Protein 2XI9 (pdb70)

CATH classification: 2.60.40.10 (+2 more: 2.30.30.670, 1.10.150.480)

Structure (mmCIF, N/CA/C/O backbone):
data_2XI9
#
_entry.id   2XI9
#
_cell.length_a   35.480
_cell.length_b   66.460
_cell.length_c   101.800
_cell.angle_alpha   86.06
_cell.angle_beta   90.06
_cell.angle_gamma   75.08
#
_symmetry.space_group_name_H-M   'P 1'
#
loop_
_entity.id
_entity.type
_entity.pdbx_description
1 polymer 'ANCILLARY PROTEIN 1'
2 water water
#
loop_
_atom_site.group_PDB
_atom_site.id
_atom_site.type_symbol
_atom_site.label_atom_id
_atom_site.label_alt_id
_atom_site.label_comp_id
_atom_site.label_asym_id
_atom_site.label_entity_id
_atom_site.label_seq_id
_atom_site.pdbx_PDB_ins_code
_atom_site.Cartn_x
_atom_site.Cartn_y
_atom_site.Cartn_z
_atom_site.occupancy
_atom_site.B_iso_or_equiv
_atom_site.auth_seq_id
_atom_site.auth_comp_id
_atom_site.auth_asym_id
_atom_site.auth_atom_id
_atom_site.pdbx_PDB_model_num
ATOM 1 N N . THR A 1 25 ? 9.294 -26.303 37.656 1.00 52.72 291 THR A N 1
ATOM 2 C CA . THR A 1 25 ? 9.116 -25.248 36.614 1.00 48.61 291 THR A CA 1
ATOM 3 C C . THR A 1 25 ? 8.771 -23.893 37.238 1.00 45.99 291 THR A C 1
ATOM 4 O O . THR A 1 25 ? 7.911 -23.795 38.113 1.00 46.34 291 THR A O 1
ATOM 8 N N . SER A 1 26 ? 9.457 -22.854 36.766 1.00 43.86 292 SER A N 1
ATOM 9 C CA . SER A 1 26 ? 9.276 -21.491 37.255 1.00 41.76 292 SER A CA 1
ATOM 10 C C . SER A 1 26 ? 8.038 -20.873 36.622 1.00 37.66 292 SER A C 1
ATOM 11 O O . SER A 1 26 ? 7.866 -20.975 35.410 1.00 36.06 292 SER A O 1
ATOM 14 N N . VAL A 1 27 ? 7.184 -20.264 37.448 1.00 36.45 293 VAL A N 1
ATOM 15 C CA . VAL A 1 27 ? 6.088 -19.425 36.971 1.00 33.52 293 VAL A CA 1
ATOM 16 C C . VAL A 1 27 ? 6.065 -18.087 37.694 1.00 32.44 293 VAL A C 1
ATOM 17 O O . VAL A 1 27 ? 6.509 -17.970 38.830 1.00 34.58 293 VAL A O 1
ATOM 21 N N . LEU A 1 28 ? 5.551 -17.073 37.007 1.00 29.61 294 LEU A N 1
ATOM 22 C CA . LEU A 1 28 ? 5.355 -15.751 37.567 1.00 28.67 294 LEU A CA 1
ATOM 23 C C . LEU A 1 28 ? 3.881 -15.431 37.463 1.00 27.48 294 LEU A C 1
ATOM 24 O O . LEU A 1 28 ? 3.324 -15.438 36.370 1.00 25.33 294 LEU A O 1
ATOM 29 N N . ILE A 1 29 ? 3.240 -15.166 38.587 1.00 28.35 295 ILE A N 1
ATOM 30 C CA . ILE A 1 29 ? 1.838 -14.786 38.561 1.00 27.70 295 ILE A CA 1
ATOM 31 C C . ILE A 1 29 ? 1.762 -13.287 38.351 1.00 26.18 295 ILE A C 1
ATOM 32 O O . ILE A 1 29 ? 2.311 -12.517 39.155 1.00 27.96 295 ILE A O 1
ATOM 37 N N . ARG A 1 30 ? 1.045 -12.873 37.312 1.00 24.09 296 ARG A N 1
ATOM 38 C CA . ARG A 1 30 ? 0.879 -11.458 36.979 1.00 22.75 296 ARG A CA 1
ATOM 39 C C . ARG A 1 30 ? -0.571 -11.060 36.865 1.00 22.27 296 ARG A C 1
ATOM 40 O O . ARG A 1 30 ? -1.353 -11.737 36.210 1.00 22.33 296 ARG A O 1
ATOM 48 N N . LYS A 1 31 ? -0.904 -9.944 37.509 1.00 22.49 297 LYS A N 1
ATOM 49 C CA . LYS A 1 31 ? -2.231 -9.374 37.473 1.00 23.05 297 LYS A CA 1
ATOM 50 C C . LYS A 1 31 ? -2.210 -8.140 36.597 1.00 22.33 297 LYS A C 1
ATOM 51 O O . LYS A 1 31 ? -1.353 -7.301 36.744 1.00 21.00 297 LYS A O 1
ATOM 57 N N . TYR A 1 32 ? -3.168 -8.052 35.680 1.00 23.42 298 TYR A N 1
ATOM 58 C CA . TYR A 1 32 ? -3.248 -6.984 34.703 1.00 23.80 298 TYR A CA 1
ATOM 59 C C . TYR A 1 32 ? -4.667 -6.437 34.771 1.00 26.81 298 TYR A C 1
ATOM 60 O O . TYR A 1 32 ? -5.560 -7.079 35.341 1.00 29.02 298 TYR A O 1
ATOM 69 N N . ALA A 1 33 ? -4.849 -5.233 34.230 1.00 27.52 299 ALA A N 1
ATOM 70 C CA . ALA A 1 33 ? -6.157 -4.644 34.016 1.00 29.61 299 ALA A CA 1
ATOM 71 C C . ALA A 1 33 ? -6.525 -4.779 32.540 1.00 28.88 299 ALA A C 1
ATOM 72 O O . ALA A 1 33 ? -5.770 -4.362 31.652 1.00 27.79 299 ALA A O 1
ATOM 74 N N . ILE A 1 34 ? -7.687 -5.374 32.279 1.00 29.89 300 ILE A N 1
ATOM 75 C CA . ILE A 1 34 ? -8.148 -5.581 30.920 1.00 29.61 300 ILE A CA 1
ATOM 76 C C . ILE A 1 34 ? -8.172 -4.225 30.226 1.00 30.19 300 ILE A C 1
ATOM 77 O O . ILE A 1 34 ? -8.624 -3.231 30.799 1.00 30.72 300 ILE A O 1
ATOM 82 N N . GLY A 1 35 ? -7.677 -4.195 28.998 1.00 28.91 301 GLY A N 1
ATOM 83 C CA . GLY A 1 35 ? -7.695 -2.993 28.190 1.00 31.35 301 GLY A CA 1
ATOM 84 C C . GLY A 1 35 ? -6.589 -1.981 28.463 1.00 30.73 301 GLY A C 1
ATOM 85 O O . GLY A 1 35 ? -6.569 -0.934 27.836 1.00 32.34 301 GLY A O 1
ATOM 86 N N . ASP A 1 36 ? -5.681 -2.255 29.398 1.00 29.30 302 ASP A N 1
ATOM 87 C CA . ASP A 1 36 ? -4.572 -1.304 29.643 1.00 28.86 302 ASP A CA 1
ATOM 88 C C . ASP A 1 36 ? -3.395 -2.048 30.213 1.00 26.36 302 ASP A C 1
ATOM 89 O O . ASP A 1 36 ? -3.284 -2.254 31.406 1.00 26.77 302 ASP A O 1
ATOM 94 N N . TYR A 1 37 ? -2.514 -2.478 29.326 1.00 23.39 303 TYR A N 1
ATOM 95 C CA . TYR A 1 37 ? -1.442 -3.384 29.716 1.00 20.57 303 TYR A CA 1
ATOM 96 C C . TYR A 1 37 ? -0.139 -2.616 29.926 1.00 19.84 303 TYR A C 1
ATOM 97 O O . TYR A 1 37 ? 0.946 -3.192 29.876 1.00 18.43 303 TYR A O 1
ATOM 106 N N . SER A 1 38 ? -0.268 -1.320 30.156 1.00 20.92 304 SER A N 1
ATOM 107 C CA . SER A 1 38 ? 0.877 -0.402 30.341 1.00 21.77 304 SER A CA 1
ATOM 108 C C . SER A 1 38 ? 1.581 -0.570 31.677 1.00 22.22 304 SER A C 1
ATOM 109 O O . SER A 1 38 ? 2.677 -0.024 31.885 1.00 22.77 304 SER A O 1
ATOM 112 N N . LYS A 1 39 ? 0.943 -1.298 32.599 1.00 22.46 305 LYS A N 1
ATOM 113 C CA . LYS A 1 39 ? 1.496 -1.606 33.919 1.00 23.11 305 LYS A CA 1
ATOM 114 C C . LYS A 1 39 ? 0.758 -2.807 34.498 1.00 23.11 305 LYS A C 1
ATOM 115 O O . LYS A 1 39 ? -0.362 -3.085 34.088 1.00 21.96 305 LYS A O 1
ATOM 121 N N . LEU A 1 40 ? 1.378 -3.510 35.447 1.00 22.33 306 LEU A N 1
ATOM 122 C CA . LEU A 1 40 ? 0.668 -4.562 36.182 1.00 22.78 306 LEU A CA 1
ATOM 123 C C . LEU A 1 40 ? -0.214 -3.878 37.228 1.00 24.61 306 LEU A C 1
ATOM 124 O O . LEU A 1 40 ? 0.095 -2.776 37.699 1.00 24.51 306 LEU A O 1
ATOM 129 N N . LEU A 1 41 ? -1.306 -4.554 37.577 1.00 25.33 307 LEU A N 1
ATOM 130 C CA . LEU A 1 41 ? -2.266 -4.071 38.560 1.00 27.75 307 LEU A CA 1
ATOM 131 C C . LEU A 1 41 ? -1.928 -4.614 39.941 1.00 29.66 307 LEU A C 1
ATOM 132 O O . LEU A 1 41 ? -2.050 -5.822 40.205 1.00 29.66 307 LEU A O 1
ATOM 137 N N . GLU A 1 42 ? -1.524 -3.709 40.825 1.00 31.92 308 GLU A N 1
ATOM 138 C CA . GLU A 1 42 ? -1.154 -4.059 42.186 1.00 34.13 308 GLU A CA 1
ATOM 139 C C . GLU A 1 42 ? -2.383 -4.063 43.100 1.00 36.56 308 GLU A C 1
ATOM 140 O O . GLU A 1 42 ? -3.452 -3.576 42.722 1.00 37.19 308 GLU A O 1
ATOM 146 N N . GLY A 1 43 ? -2.220 -4.605 44.307 1.00 38.04 309 GLY A N 1
ATOM 147 C CA . GLY A 1 43 ? -3.265 -4.573 45.332 1.00 40.99 309 GLY A CA 1
ATOM 148 C C . GLY A 1 43 ? -4.332 -5.654 45.217 1.00 40.99 309 GLY A C 1
ATOM 149 O O . GLY A 1 43 ? -5.283 -5.645 45.962 1.00 42.75 309 GLY A O 1
ATOM 150 N N . ALA A 1 44 ? -4.212 -6.573 44.259 1.00 38.02 310 ALA A N 1
ATOM 151 C CA . ALA A 1 44 ? -5.131 -7.701 44.208 1.00 38.97 310 ALA A CA 1
ATOM 152 C C . ALA A 1 44 ? -4.666 -8.746 45.222 1.00 40.98 310 ALA A C 1
ATOM 153 O O . ALA A 1 44 ? -3.498 -9.127 45.222 1.00 40.77 310 ALA A O 1
ATOM 155 N N . THR A 1 45 ? -5.553 -9.204 46.099 1.00 44.09 311 THR A N 1
ATOM 156 C CA . THR A 1 45 ? -5.184 -10.285 47.008 1.00 46.06 311 THR A CA 1
ATOM 157 C C . THR A 1 45 ? -5.466 -11.613 46.330 1.00 44.95 311 THR A C 1
ATOM 158 O O . THR A 1 45 ? -6.624 -11.928 46.043 1.00 45.17 311 THR A O 1
ATOM 162 N N . LEU A 1 46 ? -4.405 -12.380 46.065 1.00 44.13 312 LEU A N 1
ATOM 163 C CA . LEU A 1 46 ? -4.495 -13.604 45.254 1.00 43.15 312 LEU A CA 1
ATOM 164 C C . LEU A 1 46 ? -4.130 -14.848 46.050 1.00 45.95 312 LEU A C 1
ATOM 165 O O . LEU A 1 46 ? -3.319 -14.779 46.965 1.00 47.99 312 LEU A O 1
ATOM 170 N N . GLN A 1 47 ? -4.710 -15.984 45.669 1.00 46.84 313 GLN A N 1
ATOM 171 C CA . GLN A 1 47 ? -4.539 -17.242 46.398 1.00 50.52 313 GLN A CA 1
ATOM 172 C C . GLN A 1 47 ? -4.188 -18.392 45.449 1.00 49.26 313 GLN A C 1
ATOM 173 O O . GLN A 1 47 ? -4.925 -18.653 44.498 1.00 48.16 313 GLN A O 1
ATOM 179 N N . LEU A 1 48 ? -3.069 -19.073 45.717 1.00 50.36 314 LEU A N 1
ATOM 180 C CA . LEU A 1 48 ? -2.657 -20.249 44.943 1.00 50.05 314 LEU A CA 1
ATOM 181 C C . LEU A 1 48 ? -2.892 -21.566 45.721 1.00 54.49 314 LEU A C 1
ATOM 182 O O . LEU A 1 48 ? -2.380 -21.752 46.826 1.00 58.02 314 LEU A O 1
ATOM 187 N N . THR A 1 49 ? -3.675 -22.461 45.119 1.00 54.94 315 THR A N 1
ATOM 188 C CA . THR A 1 49 ? -4.012 -23.772 45.668 1.00 59.19 315 THR A CA 1
ATOM 189 C C . THR A 1 49 ? -3.235 -24.869 44.951 1.00 58.79 315 THR A C 1
ATOM 190 O O . THR A 1 49 ? -3.121 -24.829 43.713 1.00 54.99 315 THR A O 1
ATOM 194 N N . ARG A 1 59 ? -0.951 -20.589 49.196 1.00 67.77 325 ARG A N 1
ATOM 195 C CA . ARG A 1 59 ? -0.268 -19.316 49.386 1.00 66.40 325 ARG A CA 1
ATOM 196 C C . ARG A 1 59 ? -1.188 -18.151 49.049 1.00 63.27 325 ARG A C 1
ATOM 197 O O . ARG A 1 59 ? -1.960 -18.218 48.104 1.00 61.17 325 ARG A O 1
ATOM 205 N N . VAL A 1 60 ? -1.097 -17.088 49.832 1.00 63.69 326 VAL A N 1
ATOM 206 C CA . VAL A 1 60 ? -1.867 -15.877 49.605 1.00 61.25 326 VAL A CA 1
ATOM 207 C C . VAL A 1 60 ? -0.839 -14.773 49.463 1.00 59.03 326 VAL A C 1
ATOM 208 O O . VAL A 1 60 ? 0.184 -14.781 50.150 1.00 60.28 326 VAL A O 1
ATOM 212 N N . PHE A 1 61 ? -1.067 -13.861 48.525 1.00 55.07 327 PHE A N 1
ATOM 213 C CA . PHE A 1 61 ? -0.148 -12.755 48.328 1.00 53.06 327 PHE A CA 1
ATOM 214 C C . PHE A 1 61 ? -0.834 -11.612 47.622 1.00 50.29 327 PHE A C 1
ATOM 215 O O . PHE A 1 61 ? -1.939 -11.754 47.109 1.00 49.75 327 PHE A O 1
ATOM 223 N N . SER A 1 62 ? -0.145 -10.483 47.592 1.00 49.19 328 SER A N 1
ATOM 224 C CA . SER A 1 62 ? -0.644 -9.280 46.970 1.00 47.15 328 SER A CA 1
ATOM 225 C C . SER A 1 62 ? 0.034 -9.117 45.618 1.00 42.48 328 SER A C 1
ATOM 226 O O . SER A 1 62 ? 1.262 -9.202 45.515 1.00 42.06 328 SER A O 1
ATOM 229 N N . SER A 1 63 ? -0.759 -8.896 44.572 1.00 39.46 329 SER A N 1
ATOM 230 C CA . SER A 1 63 ? -0.195 -8.656 43.247 1.00 34.85 329 SER A CA 1
ATOM 231 C C . SER A 1 63 ? 0.705 -7.418 43.293 1.00 34.92 329 SER A C 1
ATOM 232 O O . SER A 1 63 ? 0.398 -6.420 43.966 1.00 36.10 329 SER A O 1
ATOM 235 N N . ASN A 1 64 ? 1.842 -7.509 42.616 1.00 32.74 330 ASN A N 1
ATOM 236 C CA . ASN A 1 64 ? 2.836 -6.448 42.662 1.00 32.87 330 ASN A CA 1
ATOM 237 C C . ASN A 1 64 ? 3.133 -5.999 41.229 1.00 30.70 330 ASN A C 1
ATOM 238 O O . ASN A 1 64 ? 2.377 -6.320 40.333 1.00 28.76 330 ASN A O 1
ATOM 243 N N . ASP A 1 65 ? 4.228 -5.270 41.037 1.00 31.68 331 ASP A N 1
ATOM 244 C CA . ASP A 1 65 ? 4.503 -4.604 39.792 1.00 30.72 331 ASP A CA 1
ATOM 245 C C . ASP A 1 65 ? 5.337 -5.426 38.813 1.00 29.25 331 ASP A C 1
ATOM 246 O O . ASP A 1 65 ? 5.413 -5.059 37.654 1.00 28.75 331 ASP A O 1
ATOM 251 N N . ILE A 1 66 ? 5.973 -6.506 39.263 1.00 29.93 332 ILE A N 1
ATOM 252 C CA . ILE A 1 66 ? 6.750 -7.354 38.347 1.00 29.09 332 ILE A CA 1
ATOM 253 C C . ILE A 1 66 ? 6.217 -8.793 38.222 1.00 28.61 332 ILE A C 1
ATOM 254 O O . ILE A 1 66 ? 6.453 -9.468 37.192 1.00 25.83 332 ILE A O 1
ATOM 259 N N . GLY A 1 67 ? 5.515 -9.247 39.259 1.00 29.04 333 GLY A N 1
ATOM 260 C CA . GLY A 1 67 ? 4.996 -10.590 39.320 1.00 29.75 333 GLY A CA 1
ATOM 261 C C . GLY A 1 67 ? 5.524 -11.390 40.489 1.00 32.15 333 GLY A C 1
ATOM 262 O O . GLY A 1 67 ? 6.595 -11.093 41.041 1.00 34.16 333 GLY A O 1
ATOM 263 N N . GLU A 1 68 ? 4.764 -12.413 40.853 1.00 33.36 334 GLU A N 1
ATOM 264 C CA . GLU A 1 68 ? 5.095 -13.303 41.969 1.00 36.92 334 GLU A CA 1
ATOM 265 C C . GLU A 1 68 ? 5.745 -14.595 41.474 1.00 37.99 334 GLU A C 1
ATOM 266 O O . GLU A 1 68 ? 5.070 -15.457 40.885 1.00 37.21 334 GLU A O 1
ATOM 272 N N . ARG A 1 69 ? 7.046 -14.742 41.715 1.00 40.19 335 ARG A N 1
ATOM 273 C CA . ARG A 1 69 ? 7.783 -15.893 41.195 1.00 41.83 335 ARG A CA 1
ATOM 274 C C . ARG A 1 69 ? 7.616 -17.109 42.088 1.00 45.05 335 ARG A C 1
ATOM 275 O O . ARG A 1 69 ? 7.794 -17.021 43.303 1.00 47.13 335 ARG A O 1
ATOM 283 N N . ILE A 1 70 ? 7.286 -18.246 41.477 1.00 44.66 336 ILE A N 1
ATOM 284 C CA . ILE A 1 70 ? 7.087 -19.494 42.215 1.00 48.08 336 ILE A CA 1
ATOM 285 C C . ILE A 1 70 ? 7.640 -20.675 41.417 1.00 48.51 336 ILE A C 1
ATOM 286 O O . ILE A 1 70 ? 7.263 -20.880 40.265 1.00 46.93 336 ILE A O 1
ATOM 291 N N . GLU A 1 71 ? 8.546 -21.434 42.022 1.00 52.45 337 GLU A N 1
ATOM 292 C CA . GLU A 1 71 ? 9.042 -22.688 41.441 1.00 53.58 337 GLU A CA 1
ATOM 293 C C . GLU A 1 71 ? 8.120 -23.836 41.891 1.00 55.24 337 GLU A C 1
ATOM 294 O O . GLU A 1 71 ? 8.030 -24.142 43.079 1.00 58.41 337 GLU A O 1
ATOM 300 N N . LEU A 1 72 ? 7.444 -24.464 40.928 1.00 53.03 338 LEU A N 1
ATOM 301 C CA . LEU A 1 72 ? 6.432 -25.490 41.194 1.00 53.95 338 LEU A CA 1
ATOM 302 C C . LEU A 1 72 ? 6.799 -26.828 40.542 1.00 55.42 338 LEU A C 1
ATOM 303 O O . LEU A 1 72 ? 7.301 -26.862 39.413 1.00 53.41 338 LEU A O 1
ATOM 308 N N . SER A 1 73 ? 6.558 -27.926 41.255 1.00 59.12 339 SER A N 1
ATOM 309 C CA . SER A 1 73 ? 6.657 -29.265 40.666 1.00 60.90 339 SER A CA 1
ATOM 310 C C . SER A 1 73 ? 5.312 -29.606 40.015 1.00 59.24 339 SER A C 1
ATOM 311 O O . SER A 1 73 ? 4.367 -28.816 40.089 1.00 57.10 339 SER A O 1
ATOM 314 N N . ASP A 1 74 ? 5.227 -30.772 39.380 1.00 60.67 340 ASP A N 1
ATOM 315 C CA . ASP A 1 74 ? 4.097 -31.108 38.497 1.00 59.04 340 ASP A CA 1
ATOM 316 C C . ASP A 1 74 ? 2.797 -31.419 39.245 1.00 60.16 340 ASP A C 1
ATOM 317 O O . ASP A 1 74 ? 2.809 -32.098 40.268 1.00 64.15 340 ASP A O 1
ATOM 322 N N . GLY A 1 75 ? 1.683 -30.938 38.694 1.00 56.73 341 GLY A N 1
ATOM 323 C CA . GLY A 1 75 ? 0.352 -31.096 39.280 1.00 57.56 341 GLY A CA 1
ATOM 324 C C . GLY A 1 75 ? -0.623 -30.080 38.701 1.00 53.79 341 GLY A C 1
ATOM 325 O O . GLY A 1 75 ? -0.288 -29.364 37.726 1.00 49.38 341 GLY A O 1
ATOM 326 N N . THR A 1 76 ? -1.821 -30.004 39.286 1.00 54.22 342 THR A N 1
ATOM 327 C CA . THR A 1 76 ? -2.841 -29.049 38.824 1.00 51.71 342 THR A CA 1
ATOM 328 C C . THR A 1 76 ? -3.145 -27.994 39.901 1.00 51.23 342 THR A C 1
ATOM 329 O O . THR A 1 76 ? -3.461 -28.339 41.038 1.00 54.28 342 THR A O 1
ATOM 333 N N . TYR A 1 77 ? -3.031 -26.712 39.537 1.00 47.01 343 TYR A N 1
ATOM 334 C CA . TYR A 1 77 ? -3.170 -25.597 40.494 1.00 46.66 343 TYR A CA 1
ATOM 335 C C . TYR A 1 77 ? -4.321 -24.657 40.128 1.00 45.04 343 TYR A C 1
ATOM 336 O O . TYR A 1 77 ? -4.762 -24.619 38.973 1.00 43.95 343 TYR A O 1
ATOM 345 N N . THR A 1 78 ? -4.760 -23.874 41.114 1.00 45.65 344 THR A N 1
ATOM 346 C CA . THR A 1 78 ? -5.863 -22.917 40.982 1.00 45.10 344 THR A CA 1
ATOM 347 C C . THR A 1 78 ? -5.494 -21.578 41.632 1.00 43.32 344 THR A C 1
ATOM 348 O O . THR A 1 78 ? -5.081 -21.526 42.791 1.00 44.91 344 THR A O 1
ATOM 352 N N . LEU A 1 79 ? -5.652 -20.503 40.866 1.00 40.23 345 LEU A N 1
ATOM 353 C CA . LEU A 1 79 ? -5.381 -19.146 41.317 1.00 38.84 345 LEU A CA 1
ATOM 354 C C . LEU A 1 79 ? -6.715 -18.447 41.487 1.00 39.91 345 LEU A C 1
ATOM 355 O O . LEU A 1 79 ? -7.492 -18.349 40.532 1.00 38.05 345 LEU A O 1
ATOM 360 N N . THR A 1 80 ? -6.979 -17.966 42.698 1.00 42.42 346 THR A N 1
ATOM 361 C CA . THR A 1 80 ? -8.240 -17.322 43.006 1.00 44.77 346 THR A CA 1
ATOM 362 C C . THR A 1 80 ? -7.989 -15.923 43.507 1.00 44.56 346 THR A C 1
ATOM 363 O O . THR A 1 80 ? -7.074 -15.697 44.293 1.00 45.25 346 THR A O 1
ATOM 367 N N . GLU A 1 81 ? -8.793 -14.980 43.035 1.00 44.57 347 GLU A N 1
ATOM 368 C CA . GLU A 1 81 ? -8.709 -13.610 43.510 1.00 45.15 347 GLU A CA 1
ATOM 369 C C . GLU A 1 81 ? -9.600 -13.546 44.745 1.00 49.54 347 GLU A C 1
ATOM 370 O O . GLU A 1 81 ? -10.811 -13.706 44.649 1.00 51.71 347 GLU A O 1
ATOM 376 N N . LEU A 1 82 ? -8.982 -13.384 45.910 1.00 51.33 348 LEU A N 1
ATOM 377 C CA . LEU A 1 82 ? -9.724 -13.252 47.152 1.00 55.92 348 LEU A CA 1
ATOM 378 C C . LEU A 1 82 ? -10.318 -11.847 47.272 1.00 57.14 348 LEU A C 1
ATOM 379 O O . LEU A 1 82 ? -11.443 -11.693 47.757 1.00 60.56 348 LEU A O 1
ATOM 384 N N . ASN A 1 83 ? -9.563 -10.833 46.844 1.00 54.41 349 ASN A N 1
ATOM 385 C CA . ASN A 1 83 ? -10.052 -9.454 46.783 1.00 55.58 349 ASN A CA 1
ATOM 386 C C . ASN A 1 83 ? -9.460 -8.684 45.606 1.00 51.80 349 ASN A C 1
ATOM 387 O O . ASN A 1 83 ? -8.258 -8.740 45.357 1.00 49.54 349 ASN A O 1
ATOM 392 N N . SER A 1 84 ? -10.313 -7.966 44.883 1.00 52.01 350 SER A N 1
ATOM 393 C CA . SER A 1 84 ? -9.866 -7.125 43.784 1.00 49.14 350 SER A CA 1
ATOM 394 C C . SER A 1 84 ? -9.369 -5.801 44.355 1.00 50.60 350 SER A C 1
ATOM 395 O O . SER A 1 84 ? -9.738 -5.438 45.454 1.00 53.09 350 SER A O 1
ATOM 398 N N . PRO A 1 85 ? -8.511 -5.086 43.607 1.00 48.61 351 PRO A N 1
ATOM 399 C CA . PRO A 1 85 ? -8.188 -3.711 43.973 1.00 50.13 351 PRO A CA 1
ATOM 400 C C . PRO A 1 85 ? -9.418 -2.821 43.857 1.00 53.10 351 PRO A C 1
ATOM 401 O O . PRO A 1 85 ? -10.442 -3.261 43.325 1.00 53.97 351 PRO A O 1
ATOM 405 N N . ALA A 1 86 ? -9.322 -1.590 44.355 1.00 55.41 352 ALA A N 1
ATOM 406 C CA . ALA A 1 86 ? -10.452 -0.662 44.340 1.00 58.61 352 ALA A CA 1
ATOM 407 C C . ALA A 1 86 ? -10.768 -0.189 42.920 1.00 57.30 352 ALA A C 1
ATOM 408 O O . ALA A 1 86 ? -9.880 0.271 42.185 1.00 54.51 352 ALA A O 1
ATOM 410 N N . GLY A 1 87 ? -12.038 -0.320 42.540 1.00 59.30 353 GLY A N 1
ATOM 411 C CA . GLY A 1 87 ? -12.488 -0.004 41.183 1.00 58.44 353 GLY A CA 1
ATOM 412 C C . GLY A 1 87 ? -12.399 -1.161 40.190 1.00 55.14 353 GLY A C 1
ATOM 413 O O . GLY A 1 87 ? -12.571 -0.951 38.984 1.00 53.98 353 GLY A O 1
ATOM 414 N N . TYR A 1 88 ? -12.142 -2.373 40.694 1.00 53.67 354 TYR A N 1
ATOM 415 C CA . TYR A 1 88 ? -11.995 -3.566 39.853 1.00 50.71 354 TYR A CA 1
ATOM 416 C C . TYR A 1 88 ? -12.857 -4.704 40.338 1.00 52.39 354 TYR A C 1
ATOM 417 O O . TYR A 1 88 ? -13.108 -4.854 41.539 1.00 54.40 354 TYR A O 1
ATOM 426 N N . SER A 1 89 ? -13.293 -5.520 39.387 1.00 51.36 355 SER A N 1
ATOM 427 C CA . SER A 1 89 ? -14.120 -6.668 39.701 1.00 53.51 355 SER A CA 1
ATOM 428 C C . SER A 1 89 ? -13.265 -7.908 39.923 1.00 50.81 355 SER A C 1
ATOM 429 O O . SER A 1 89 ? -12.158 -8.011 39.414 1.00 46.77 355 SER A O 1
ATOM 432 N N . ILE A 1 90 ? -13.811 -8.831 40.706 1.00 53.15 356 ILE A N 1
ATOM 433 C CA . ILE A 1 90 ? -13.194 -10.128 40.986 1.00 51.94 356 ILE A CA 1
ATOM 434 C C . ILE A 1 90 ? -13.133 -10.986 39.711 1.00 49.41 356 ILE A C 1
ATOM 435 O O . ILE A 1 90 ? -14.171 -11.342 39.142 1.00 50.57 356 ILE A O 1
ATOM 440 N N . ALA A 1 91 ? -11.916 -11.298 39.263 1.00 45.57 357 ALA A N 1
ATOM 441 C CA . ALA A 1 91 ? -11.728 -12.132 38.082 1.00 43.44 357 ALA A CA 1
ATOM 442 C C . ALA A 1 91 ? -12.099 -13.589 38.360 1.00 44.61 357 ALA A C 1
ATOM 443 O O . ALA A 1 91 ? -12.108 -14.035 39.512 1.00 45.92 357 ALA A O 1
ATOM 445 N N . GLU A 1 92 ? -12.413 -14.325 37.295 1.00 44.02 358 GLU A N 1
ATOM 446 C CA . GLU A 1 92 ? -12.669 -15.759 37.424 1.00 45.68 358 GLU A CA 1
ATOM 447 C C . GLU A 1 92 ? -11.376 -16.462 37.809 1.00 42.80 358 GLU A C 1
ATOM 448 O O . GLU A 1 92 ? -10.293 -16.023 37.397 1.00 40.01 358 GLU A O 1
ATOM 454 N N . PRO A 1 93 ? -11.477 -17.549 38.591 1.00 43.70 359 PRO A N 1
ATOM 455 C CA . PRO A 1 93 ? -10.290 -18.301 38.976 1.00 42.33 359 PRO A CA 1
ATOM 456 C C . PRO A 1 93 ? -9.589 -18.901 37.759 1.00 39.60 359 PRO A C 1
ATOM 457 O O . PRO A 1 93 ? -10.244 -19.210 36.777 1.00 39.07 359 PRO A O 1
ATOM 461 N N . ILE A 1 94 ? -8.271 -19.051 37.829 1.00 38.00 360 ILE A N 1
ATOM 462 C CA . ILE A 1 94 ? -7.511 -19.678 36.757 1.00 36.10 360 ILE A CA 1
ATOM 463 C C . ILE A 1 94 ? -7.059 -21.063 37.183 1.00 37.31 360 ILE A C 1
ATOM 464 O O . ILE A 1 94 ? -6.439 -21.215 38.227 1.00 38.43 360 ILE A O 1
ATOM 469 N N . THR A 1 95 ? -7.347 -22.065 36.355 1.00 37.71 361 THR A N 1
ATOM 470 C CA . THR A 1 95 ? -6.838 -23.411 36.568 1.00 38.82 361 THR A CA 1
ATOM 471 C C . THR A 1 95 ? -5.703 -23.645 35.575 1.00 36.19 361 THR A C 1
ATOM 472 O O . THR A 1 95 ? -5.849 -23.346 34.389 1.00 33.57 361 THR A O 1
ATOM 476 N N . PHE A 1 96 ? -4.572 -24.152 36.068 1.00 35.99 362 PHE A N 1
ATOM 477 C CA . PHE A 1 96 ? -3.457 -24.507 35.207 1.00 34.08 362 PHE A CA 1
ATOM 478 C C . PHE A 1 96 ? -2.757 -25.777 35.681 1.00 36.61 362 PHE A C 1
ATOM 479 O O . PHE A 1 96 ? -2.847 -26.146 36.859 1.00 39.60 362 PHE A O 1
ATOM 487 N N . LYS A 1 97 ? -2.112 -26.462 34.746 1.00 35.73 363 LYS A N 1
ATOM 488 C CA . LYS A 1 97 ? -1.406 -27.706 35.007 1.00 38.39 363 LYS A CA 1
ATOM 489 C C . LYS A 1 97 ? 0.074 -27.531 34.701 1.00 37.54 363 LYS A C 1
ATOM 490 O O . LYS A 1 97 ? 0.433 -26.967 33.658 1.00 34.79 363 LYS A O 1
ATOM 496 N N . VAL A 1 98 ? 0.931 -27.965 35.622 1.00 39.79 364 VAL A N 1
ATOM 497 C CA . VAL A 1 98 ? 2.361 -28.062 35.353 1.00 40.14 364 VAL A CA 1
ATOM 498 C C . VAL A 1 98 ? 2.698 -29.513 35.123 1.00 44.58 364 VAL A C 1
ATOM 499 O O . VAL A 1 98 ? 2.304 -30.384 35.904 1.00 47.55 364 VAL A O 1
ATOM 503 N N . GLU A 1 99 ? 3.439 -29.780 34.059 1.00 45.41 365 GLU A N 1
ATOM 504 C CA . GLU A 1 99 ? 3.698 -31.152 33.655 1.00 49.85 365 GLU A CA 1
ATOM 505 C C . GLU A 1 99 ? 4.937 -31.214 32.775 1.00 49.75 365 GLU A C 1
ATOM 506 O O . GLU A 1 99 ? 4.883 -30.882 31.593 1.00 47.88 365 GLU A O 1
ATOM 512 N N . ALA A 1 100 ? 6.058 -31.608 33.377 1.00 52.56 366 ALA A N 1
ATOM 513 C CA . ALA A 1 100 ? 7.281 -31.911 32.641 1.00 53.75 366 ALA A CA 1
ATOM 514 C C . ALA A 1 100 ? 7.906 -30.682 31.981 1.00 50.59 366 ALA A C 1
ATOM 515 O O . ALA A 1 100 ? 8.280 -30.726 30.818 1.00 50.56 366 ALA A O 1
ATOM 517 N N . GLY A 1 101 ? 8.021 -29.587 32.723 1.00 48.82 367 GLY A N 1
ATOM 518 C CA . GLY A 1 101 ? 8.586 -28.352 32.181 1.00 46.00 367 GLY A CA 1
ATOM 519 C C . GLY A 1 101 ? 7.646 -27.519 31.314 1.00 42.45 367 GLY A C 1
ATOM 520 O O . GLY A 1 101 ? 8.056 -26.490 30.780 1.00 40.68 367 GLY A O 1
ATOM 521 N N . LYS A 1 102 ? 6.395 -27.948 31.163 1.00 41.75 368 LYS A N 1
ATOM 522 C CA . LYS A 1 102 ? 5.412 -27.195 30.389 1.00 38.75 368 LYS A CA 1
ATOM 523 C C . LYS A 1 102 ? 4.234 -26.806 31.279 1.00 36.68 368 LYS A C 1
ATOM 524 O O . LYS A 1 102 ? 3.898 -27.501 32.245 1.00 38.08 368 LYS A O 1
ATOM 530 N N . VAL A 1 103 ? 3.616 -25.681 30.946 1.00 32.84 369 VAL A N 1
ATOM 531 C CA . VAL A 1 103 ? 2.460 -25.186 31.670 1.00 31.42 369 VAL A CA 1
ATOM 532 C C . VAL A 1 103 ? 1.290 -25.104 30.696 1.00 30.38 369 VAL A C 1
ATOM 533 O O . VAL A 1 103 ? 1.439 -24.687 29.533 1.00 28.74 369 VAL A O 1
ATOM 537 N N . TYR A 1 104 ? 0.129 -25.503 31.185 1.00 31.10 370 TYR A N 1
ATOM 538 C CA . TYR A 1 104 ? -1.085 -25.548 30.395 1.00 31.98 370 TYR A CA 1
ATOM 539 C C . TYR A 1 104 ? -2.202 -24.885 31.167 1.00 32.09 370 TYR A C 1
ATOM 540 O O . TYR A 1 104 ? -2.397 -25.175 32.334 1.00 33.17 370 TYR A O 1
ATOM 549 N N . THR A 1 105 ? -2.937 -24.007 30.503 1.00 31.44 371 THR A N 1
ATOM 550 C CA . THR A 1 105 ? -4.107 -23.395 31.076 1.00 32.52 371 THR A CA 1
ATOM 551 C C . THR A 1 105 ? -5.319 -24.256 30.686 1.00 35.97 371 THR A C 1
ATOM 552 O O . THR A 1 105 ? -5.371 -24.832 29.585 1.00 35.24 371 THR A O 1
ATOM 556 N N . ILE A 1 106 ? -6.247 -24.404 31.628 1.00 38.87 372 ILE A N 1
ATOM 557 C CA . ILE A 1 106 ? -7.357 -25.332 31.497 1.00 43.11 372 ILE A CA 1
ATOM 558 C C . ILE A 1 106 ? -8.672 -24.592 31.678 1.00 45.56 372 ILE A C 1
ATOM 559 O O . ILE A 1 106 ? -9.053 -24.274 32.809 1.00 47.44 372 ILE A O 1
ATOM 564 N N . ILE A 1 107 ? -9.356 -24.315 30.566 1.00 46.77 373 ILE A N 1
ATOM 565 C CA . ILE A 1 107 ? -10.651 -23.628 30.601 1.00 48.82 373 ILE A CA 1
ATOM 566 C C . ILE A 1 107 ? -11.717 -24.479 29.921 1.00 51.98 373 ILE A C 1
ATOM 567 O O . ILE A 1 107 ? -11.637 -24.757 28.718 1.00 51.93 373 ILE A O 1
ATOM 572 N N . ASP A 1 108 ? -12.700 -24.896 30.717 1.00 55.06 374 ASP A N 1
ATOM 573 C CA . ASP A 1 108 ? -13.881 -25.634 30.258 1.00 59.04 374 ASP A CA 1
ATOM 574 C C . ASP A 1 108 ? -13.615 -26.762 29.243 1.00 59.44 374 ASP A C 1
ATOM 575 O O . ASP A 1 108 ? -13.918 -26.636 28.046 1.00 59.89 374 ASP A O 1
ATOM 580 N N . GLY A 1 109 ? -13.058 -27.864 29.747 1.00 59.40 375 GLY A N 1
ATOM 581 C CA . GLY A 1 109 ? -12.819 -29.067 28.944 1.00 59.93 375 GLY A CA 1
ATOM 582 C C . GLY A 1 109 ? -11.693 -28.959 27.925 1.00 56.18 375 GLY A C 1
ATOM 583 O O . GLY A 1 109 ? -11.462 -29.899 27.152 1.00 57.31 375 GLY A O 1
ATOM 584 N N . LYS A 1 110 ? -10.999 -27.820 27.925 1.00 51.53 376 LYS A N 1
ATOM 585 C CA . LYS A 1 110 ? -9.924 -27.544 26.991 1.00 48.19 376 LYS A CA 1
ATOM 586 C C . LYS A 1 110 ? -8.645 -27.345 27.775 1.00 45.08 376 LYS A C 1
ATOM 587 O O . LYS A 1 110 ? -8.620 -26.571 28.736 1.00 44.89 376 LYS A O 1
ATOM 593 N N . GLN A 1 111 ? -7.577 -28.005 27.344 1.00 43.31 377 GLN A N 1
ATOM 594 C CA . GLN A 1 111 ? -6.246 -27.789 27.890 1.00 40.33 377 GLN A CA 1
ATOM 595 C C . GLN A 1 111 ? -5.317 -27.274 26.778 1.00 37.36 377 GLN A C 1
ATOM 596 O O . GLN A 1 111 ? -5.081 -27.958 25.778 1.00 37.21 377 GLN A O 1
ATOM 602 N N . ILE A 1 112 ? -4.788 -26.072 26.962 1.00 34.27 378 ILE A N 1
ATOM 603 C CA . ILE A 1 112 ? -3.922 -25.458 25.961 1.00 32.24 378 ILE A CA 1
ATOM 604 C C . ILE A 1 112 ? -2.589 -25.067 26.569 1.00 29.70 378 ILE A C 1
ATOM 605 O O . ILE A 1 112 ? -2.516 -24.730 27.754 1.00 28.44 378 ILE A O 1
ATOM 610 N N . GLU A 1 113 ? -1.536 -25.122 25.761 1.00 28.45 379 GLU A N 1
ATOM 611 C CA . GLU A 1 113 ? -0.242 -24.608 26.165 1.00 27.43 379 GLU A CA 1
ATOM 612 C C . GLU A 1 113 ? -0.399 -23.165 26.614 1.00 24.25 379 GLU A C 1
ATOM 613 O O . GLU A 1 113 ? -1.114 -22.383 25.977 1.00 21.47 379 GLU A O 1
ATOM 619 N N . ASN A 1 114 ? 0.262 -22.814 27.712 1.00 23.09 380 ASN A N 1
ATOM 620 C CA . ASN A 1 114 ? 0.198 -21.459 28.247 1.00 21.30 380 ASN A CA 1
ATOM 621 C C . ASN A 1 114 ? 0.491 -20.404 27.167 1.00 19.87 380 ASN A C 1
ATOM 622 O O . ASN A 1 114 ? 1.574 -20.392 26.599 1.00 18.34 380 ASN A O 1
ATOM 627 N N . PRO A 1 115 ? -0.489 -19.526 26.879 1.00 18.79 381 PRO A N 1
ATOM 628 C CA . PRO A 1 115 ? -0.250 -18.465 25.888 1.00 17.78 381 PRO A CA 1
ATOM 629 C C . PRO A 1 115 ? 0.618 -17.348 26.390 1.00 16.05 381 PRO A C 1
ATOM 630 O O . PRO A 1 115 ? 1.126 -16.571 25.577 1.00 15.40 381 PRO A O 1
ATOM 634 N N . ASN A 1 116 ? 0.775 -17.221 27.709 1.00 16.03 382 ASN A N 1
ATOM 635 C CA . ASN A 1 116 ? 1.477 -16.100 28.266 1.00 15.51 382 ASN A CA 1
ATOM 636 C C . ASN A 1 116 ? 2.902 -16.457 28.701 1.00 16.40 382 ASN A C 1
ATOM 637 O O . ASN A 1 116 ? 3.116 -17.035 29.749 1.00 17.78 382 ASN A O 1
ATOM 642 N N . LYS A 1 117 ? 3.862 -16.077 27.861 1.00 15.45 383 LYS A N 1
ATOM 643 C CA . LYS A 1 117 ? 5.258 -16.281 28.100 1.00 15.88 383 LYS A CA 1
ATOM 644 C C . LYS A 1 117 ? 5.859 -14.886 27.983 1.00 14.65 383 LYS A C 1
ATOM 645 O O . LYS A 1 117 ? 5.718 -14.241 26.966 1.00 13.53 383 LYS A O 1
ATOM 651 N N . GLU A 1 118 ? 6.451 -14.404 29.069 1.00 14.00 384 GLU A N 1
ATOM 652 C CA . GLU A 1 118 ? 6.897 -13.017 29.152 1.00 13.71 384 GLU A CA 1
ATOM 653 C C . GLU A 1 118 ? 8.256 -12.908 29.816 1.00 14.81 384 GLU A C 1
ATOM 654 O O . GLU A 1 118 ? 8.651 -13.772 30.572 1.00 15.81 384 GLU A O 1
ATOM 660 N N . ILE A 1 119 ? 8.975 -11.827 29.536 1.00 15.03 385 ILE A N 1
ATOM 661 C CA . ILE A 1 119 ? 10.264 -11.611 30.189 1.00 16.50 385 ILE A CA 1
ATOM 662 C C . ILE A 1 119 ? 10.039 -11.326 31.665 1.00 16.95 385 ILE A C 1
ATOM 663 O O . ILE A 1 119 ? 8.958 -10.871 32.069 1.00 16.07 385 ILE A O 1
ATOM 668 N N . VAL A 1 120 ? 11.080 -11.577 32.449 1.00 18.76 386 VAL A N 1
ATOM 669 C CA . VAL A 1 120 ? 10.965 -11.507 33.894 1.00 20.87 386 VAL A CA 1
ATOM 670 C C . VAL A 1 120 ? 10.898 -10.074 34.388 1.00 21.56 386 VAL A C 1
ATOM 671 O O . VAL A 1 120 ? 10.147 -9.783 35.332 1.00 21.89 386 VAL A O 1
ATOM 675 N N . GLU A 1 121 ? 11.664 -9.183 33.747 1.00 22.10 387 GLU A N 1
ATOM 676 C CA . GLU A 1 121 ? 11.640 -7.761 34.082 1.00 23.61 387 GLU A CA 1
ATOM 677 C C . GLU A 1 121 ? 10.756 -7.052 33.060 1.00 21.51 387 GLU A C 1
ATOM 678 O O . GLU A 1 121 ? 11.169 -6.826 31.935 1.00 20.54 387 GLU A O 1
ATOM 684 N N . PRO A 1 122 ? 9.529 -6.703 33.460 1.00 20.95 388 PRO A N 1
ATOM 685 C CA . PRO A 1 122 ? 8.623 -6.115 32.503 1.00 19.46 388 PRO A CA 1
ATOM 686 C C . PRO A 1 122 ? 9.036 -4.674 32.133 1.00 18.43 388 PRO A C 1
ATOM 687 O O . PRO A 1 122 ? 9.755 -4.020 32.892 1.00 18.93 388 PRO A O 1
ATOM 691 N N . TYR A 1 123 ? 8.594 -4.207 30.966 1.00 15.98 389 TYR A N 1
ATOM 692 C CA . TYR A 1 123 ? 8.837 -2.840 30.515 1.00 15.52 389 TYR A CA 1
ATOM 693 C C . TYR A 1 123 ? 10.315 -2.489 30.595 1.00 16.29 389 TYR A C 1
ATOM 694 O O . TYR A 1 123 ? 10.674 -1.529 31.231 1.00 17.57 389 TYR A O 1
ATOM 703 N N . SER A 1 124 ? 11.163 -3.323 30.004 1.00 15.74 390 SER A N 1
ATOM 704 C CA . SE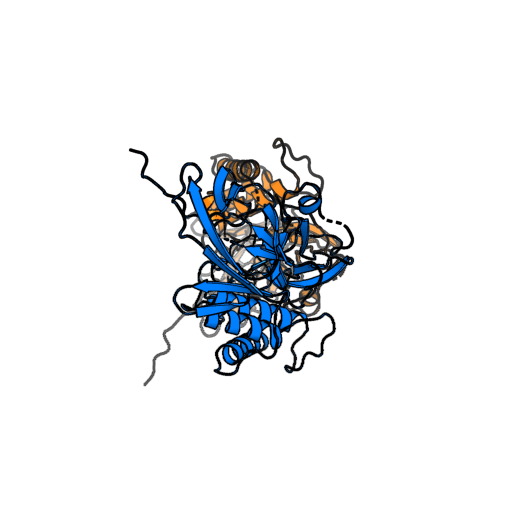R A 1 124 ? 12.603 -3.182 30.141 1.00 17.41 390 SER A CA 1
ATOM 705 C C . SER A 1 124 ? 13.357 -3.271 28.809 1.00 16.15 390 SER A C 1
ATOM 706 O O . SER A 1 124 ? 14.578 -3.183 28.816 1.00 17.95 390 SER A O 1
ATOM 709 N N . VAL A 1 125 ? 12.636 -3.451 27.706 1.00 14.49 391 VAL A N 1
ATOM 710 C CA . VAL A 1 125 ? 13.208 -3.594 26.369 1.00 14.19 391 VAL A CA 1
ATOM 711 C C . VAL A 1 125 ? 13.012 -2.294 25.588 1.00 13.25 391 VAL A C 1
ATOM 712 O O . VAL A 1 125 ? 11.974 -1.640 25.716 1.00 13.21 391 VAL A O 1
ATOM 716 N N . GLU A 1 126 ? 13.986 -1.942 24.759 1.00 14.24 392 GLU A N 1
ATOM 717 C CA . GLU A 1 126 ? 13.892 -0.753 23.900 1.00 15.05 392 GLU A CA 1
ATOM 718 C C . GLU A 1 126 ? 13.369 -1.048 22.499 1.00 13.65 392 GLU A C 1
ATOM 719 O O . GLU A 1 126 ? 13.733 -2.042 21.879 1.00 12.68 392 GLU A O 1
ATOM 725 N N . ALA A 1 127 ? 12.487 -0.188 21.998 1.00 12.77 393 ALA A N 1
ATOM 726 C CA . ALA A 1 127 ? 12.132 -0.196 20.587 1.00 10.94 393 ALA A CA 1
ATOM 727 C C . ALA A 1 127 ? 12.345 1.236 20.086 1.00 11.03 393 ALA A C 1
ATOM 728 O O . ALA A 1 127 ? 12.392 2.172 20.874 1.00 12.50 393 ALA A O 1
ATOM 730 N N . TYR A 1 128 ? 12.519 1.388 18.786 1.00 10.27 394 TYR A N 1
ATOM 731 C CA . TYR A 1 128 ? 12.860 2.684 18.207 1.00 11.58 394 TYR A CA 1
ATOM 732 C C . TYR A 1 128 ? 12.387 2.812 16.785 1.00 10.86 394 TYR A C 1
ATOM 733 O O . TYR A 1 128 ? 12.098 1.803 16.119 1.00 10.79 394 TYR A O 1
ATOM 742 N N . ASN A 1 129 ? 12.213 4.071 16.355 1.00 12.75 395 ASN A N 1
ATOM 743 C CA . ASN A 1 129 ? 11.951 4.413 14.962 1.00 13.11 395 ASN A CA 1
ATOM 744 C C . ASN A 1 129 ? 13.217 5.032 14.417 1.00 14.77 395 ASN A C 1
ATOM 745 O O . ASN A 1 129 ? 13.753 6.019 14.959 1.00 15.80 395 ASN A O 1
ATOM 750 N N . ASP A 1 130 ? 13.728 4.413 13.363 1.00 14.92 396 ASP A N 1
ATOM 751 C CA . ASP A 1 130 ? 15.038 4.737 12.875 1.00 16.15 396 ASP A CA 1
ATOM 752 C C . ASP A 1 130 ? 14.950 5.954 11.980 1.00 17.51 396 ASP A C 1
ATOM 753 O O . ASP A 1 130 ? 14.523 5.861 10.826 1.00 18.43 396 ASP A O 1
ATOM 758 N N . PHE A 1 131 ? 15.349 7.088 12.524 1.00 19.13 397 PHE A N 1
ATOM 759 C CA . PHE A 1 131 ? 15.370 8.321 11.751 1.00 21.33 397 PHE A CA 1
ATOM 760 C C . PHE A 1 131 ? 16.608 8.405 10.852 1.00 22.21 397 PHE A C 1
ATOM 761 O O . PHE A 1 131 ? 16.635 9.239 9.956 1.00 24.80 397 PHE A O 1
ATOM 769 N N . GLU A 1 132 ? 17.641 7.588 11.071 1.00 21.91 398 GLU A N 1
ATOM 770 C CA . GLU A 1 132 ? 18.843 7.676 10.215 1.00 23.49 398 GLU A CA 1
ATOM 771 C C . GLU A 1 132 ? 18.573 7.080 8.846 1.00 22.33 398 GLU A C 1
ATOM 772 O O . GLU A 1 132 ? 19.145 7.496 7.858 1.00 23.82 398 GLU A O 1
ATOM 778 N N . GLU A 1 133 ? 17.690 6.099 8.818 1.00 21.01 399 GLU A N 1
ATOM 779 C CA . GLU A 1 133 ? 17.354 5.345 7.633 1.00 20.70 399 GLU A CA 1
ATOM 780 C C . GLU A 1 133 ? 16.483 6.243 6.741 1.00 20.57 399 GLU A C 1
ATOM 781 O O . GLU A 1 133 ? 15.442 6.656 7.152 1.00 20.39 399 GLU A O 1
ATOM 787 N N . PHE A 1 134 ? 16.908 6.544 5.536 1.00 20.76 400 PHE A N 1
ATOM 788 C CA . PHE A 1 134 ? 16.056 7.275 4.616 1.00 21.30 400 PHE A CA 1
ATOM 789 C C . PHE A 1 134 ? 15.841 6.430 3.382 1.00 20.50 400 PHE A C 1
ATOM 790 O O . PHE A 1 134 ? 16.803 6.062 2.719 1.00 20.55 400 PHE A O 1
ATOM 798 N N . SER A 1 135 ? 14.584 6.157 3.059 1.00 17.60 401 SER A N 1
ATOM 799 C CA . SER A 1 135 ? 14.277 5.384 1.869 1.00 17.94 401 SER A CA 1
ATOM 800 C C . SER A 1 135 ? 12.821 5.653 1.478 1.00 17.37 401 SER A C 1
ATOM 801 O O . SER A 1 135 ? 11.945 5.595 2.313 1.00 15.91 401 SER A O 1
ATOM 804 N N . VAL A 1 136 ? 12.592 5.975 0.217 1.00 19.20 402 VAL A N 1
ATOM 805 C CA . VAL A 1 136 ? 11.258 6.370 -0.218 1.00 19.35 402 VAL A CA 1
ATOM 806 C C . VAL A 1 136 ? 10.345 5.146 -0.331 1.00 18.40 402 VAL A C 1
ATOM 807 O O . VAL A 1 136 ? 10.781 3.988 -0.584 1.00 15.94 402 VAL A O 1
ATOM 811 N N . LEU A 1 137 ? 9.066 5.395 -0.083 1.00 18.11 403 LEU A N 1
ATOM 812 C CA . LEU A 1 137 ? 8.034 4.413 -0.354 1.00 16.48 403 LEU A CA 1
ATOM 813 C C . LEU A 1 137 ? 7.798 4.518 -1.856 1.00 18.28 403 LEU A C 1
ATOM 814 O O . LEU A 1 137 ? 8.153 3.600 -2.590 1.00 19.91 403 LEU A O 1
ATOM 819 N N . THR A 1 138 ? 7.269 5.648 -2.340 1.00 17.88 404 THR A N 1
ATOM 820 C CA . THR A 1 138 ? 7.360 5.954 -3.769 1.00 18.96 404 THR A CA 1
ATOM 821 C C . THR A 1 138 ? 8.117 7.250 -4.012 1.00 19.92 404 THR A C 1
ATOM 822 O O . THR A 1 138 ? 9.130 7.261 -4.718 1.00 20.69 404 THR A O 1
ATOM 826 N N . THR A 1 139 ? 7.609 8.355 -3.468 1.00 20.25 405 THR A N 1
ATOM 827 C CA . THR A 1 139 ? 8.279 9.658 -3.613 1.00 21.86 405 THR A CA 1
ATOM 828 C C . THR A 1 139 ? 8.712 10.276 -2.286 1.00 21.12 405 THR A C 1
ATOM 829 O O . THR A 1 139 ? 9.542 11.155 -2.285 1.00 22.74 405 THR A O 1
ATOM 833 N N . GLN A 1 140 ? 8.108 9.871 -1.184 1.00 19.55 406 GLN A N 1
ATOM 834 C CA . GLN A 1 140 ? 8.428 10.391 0.132 1.00 20.01 406 GLN A CA 1
ATOM 835 C C . GLN A 1 140 ? 9.126 9.330 1.006 1.00 17.66 406 GLN A C 1
ATOM 836 O O . GLN A 1 140 ? 8.854 8.157 0.875 1.00 16.48 406 GLN A O 1
ATOM 842 N N . ASN A 1 141 ? 9.991 9.781 1.912 1.00 17.88 407 ASN A N 1
ATOM 843 C CA . ASN A 1 141 ? 10.578 8.913 2.943 1.00 16.62 407 ASN A CA 1
ATOM 844 C C . ASN A 1 141 ? 9.469 8.116 3.612 1.00 14.98 407 ASN A C 1
ATOM 845 O O . ASN A 1 141 ? 8.457 8.683 3.991 1.00 14.99 407 ASN A O 1
ATOM 850 N N . TYR A 1 142 ? 9.636 6.803 3.724 1.00 13.77 408 TYR A N 1
ATOM 851 C CA . TYR A 1 142 ? 8.654 5.946 4.394 1.00 12.66 408 TYR A CA 1
ATOM 852 C C . TYR A 1 142 ? 8.565 6.359 5.858 1.00 12.90 408 TYR A C 1
ATOM 853 O O . TYR A 1 142 ? 7.495 6.456 6.402 1.00 12.74 408 TYR A O 1
ATOM 862 N N . ALA A 1 143 ? 9.705 6.606 6.488 1.00 13.67 409 ALA A N 1
ATOM 863 C CA . ALA A 1 143 ? 9.751 7.173 7.839 1.00 14.10 409 ALA A CA 1
ATOM 864 C C . ALA A 1 143 ? 9.038 6.317 8.926 1.00 13.95 409 ALA A C 1
ATOM 865 O O . ALA A 1 143 ? 8.677 6.846 9.990 1.00 16.38 409 ALA A O 1
ATOM 867 N N . LYS A 1 144 ? 8.870 5.019 8.686 1.00 11.57 410 LYS A N 1
ATOM 868 C CA . LYS A 1 144 ? 8.249 4.091 9.635 1.00 11.05 410 LYS A CA 1
ATOM 869 C C . LYS A 1 144 ? 9.091 2.814 9.782 1.00 9.61 410 LYS A C 1
ATOM 870 O O . LYS A 1 144 ? 8.567 1.715 9.879 1.00 10.59 410 LYS A O 1
ATOM 876 N N . PHE A 1 145 ? 10.397 3.000 9.884 1.00 11.02 411 PHE A N 1
ATOM 877 C CA . PHE A 1 145 ? 11.347 1.898 9.999 1.00 10.52 411 PHE A CA 1
ATOM 878 C C . PHE A 1 145 ? 11.458 1.572 11.478 1.00 10.04 411 PHE A C 1
ATOM 879 O O . PHE A 1 145 ? 12.312 2.100 12.206 1.00 10.43 411 PHE A O 1
ATOM 887 N N . TYR A 1 146 ? 10.566 0.708 11.931 1.00 9.22 412 TYR A N 1
ATOM 888 C CA . TYR A 1 146 ? 10.482 0.389 13.340 1.00 8.99 412 TYR A CA 1
ATOM 889 C C . TYR A 1 146 ? 11.252 -0.883 13.691 1.00 9.22 412 TYR A C 1
ATOM 890 O O . TYR A 1 146 ? 11.176 -1.892 12.956 1.00 8.41 412 TYR A O 1
ATOM 899 N N . TYR A 1 147 ? 11.913 -0.849 14.845 1.00 8.82 413 TYR A N 1
ATOM 900 C CA . TYR A 1 147 ? 12.711 -1.951 15.345 1.00 9.05 413 TYR A CA 1
ATOM 901 C C . TYR A 1 147 ? 12.553 -2.153 16.838 1.00 9.68 413 TYR A C 1
ATOM 902 O O . TYR A 1 147 ? 12.240 -1.206 17.571 1.00 9.74 413 TYR A O 1
ATOM 911 N N . ALA A 1 148 ? 12.747 -3.401 17.276 1.00 9.10 414 ALA A N 1
ATOM 912 C CA . ALA A 1 148 ? 12.982 -3.678 18.700 1.00 10.78 414 ALA A CA 1
ATOM 913 C C . ALA A 1 148 ? 14.374 -4.229 18.897 1.00 11.18 414 ALA A C 1
ATOM 914 O O . ALA A 1 148 ? 14.930 -4.909 18.019 1.00 11.72 414 ALA A O 1
ATOM 916 N N . LYS A 1 149 ? 14.915 -3.962 20.070 1.00 12.46 415 LYS A N 1
ATOM 917 C CA . LYS A 1 149 ? 16.193 -4.488 20.468 1.00 14.45 415 LYS A CA 1
ATOM 918 C C . LYS A 1 149 ? 16.022 -5.860 21.142 1.00 14.63 415 LYS A C 1
ATOM 919 O O . LYS A 1 149 ? 15.282 -6.005 22.132 1.00 14.94 415 LYS A O 1
ATOM 925 N N . ASN A 1 150 ? 16.704 -6.870 20.598 1.00 13.92 416 ASN A N 1
ATOM 926 C CA . ASN A 1 150 ? 16.850 -8.169 21.280 1.00 13.67 416 ASN A CA 1
ATOM 927 C C . ASN A 1 150 ? 17.772 -8.095 22.478 1.00 15.17 416 ASN A C 1
ATOM 928 O O . ASN A 1 150 ? 18.620 -7.200 22.586 1.00 15.31 416 ASN A O 1
ATOM 933 N N . LYS A 1 151 ? 17.656 -9.068 23.368 1.00 15.60 417 LYS A N 1
ATOM 934 C CA . LYS A 1 151 ? 18.457 -9.064 24.567 1.00 17.63 417 LYS A CA 1
ATOM 935 C C . LYS A 1 151 ? 19.964 -8.927 24.287 1.00 18.07 417 LYS A C 1
ATOM 936 O O . LYS A 1 151 ? 20.642 -8.188 24.988 1.00 18.71 417 LYS A O 1
ATOM 942 N N . ASN A 1 152 ? 20.492 -9.596 23.256 1.00 17.53 418 ASN A N 1
ATOM 943 C CA . ASN A 1 152 ? 21.940 -9.543 23.007 1.00 19.21 418 ASN A CA 1
ATOM 944 C C . ASN A 1 152 ? 22.408 -8.279 22.268 1.00 19.25 418 ASN A C 1
ATOM 945 O O . ASN A 1 152 ? 23.594 -8.158 21.951 1.00 20.75 418 ASN A O 1
ATOM 950 N N . GLY A 1 153 ? 21.501 -7.342 22.011 1.00 18.11 419 GLY A N 1
ATOM 951 C CA . GLY A 1 153 ? 21.883 -6.067 21.372 1.00 19.31 419 GLY A CA 1
ATOM 952 C C . GLY A 1 153 ? 21.632 -5.996 19.880 1.00 18.73 419 GLY A C 1
ATOM 953 O O . GLY A 1 153 ? 21.798 -4.934 19.272 1.00 19.04 419 GLY A O 1
ATOM 954 N N . SER A 1 154 ? 21.233 -7.117 19.272 1.00 17.36 420 SER A N 1
ATOM 955 C CA . SER A 1 154 ? 20.836 -7.077 17.876 1.00 16.25 420 SER A CA 1
ATOM 956 C C . SER A 1 154 ? 19.454 -6.454 17.775 1.00 15.33 420 SER A C 1
ATOM 957 O O . SER A 1 154 ? 18.799 -6.197 18.787 1.00 15.35 420 SER A O 1
ATOM 960 N N . SER A 1 155 ? 19.006 -6.202 16.560 1.00 14.20 421 SER A N 1
ATOM 961 C CA . SER A 1 155 ? 17.728 -5.560 16.325 1.00 14.54 421 SER A CA 1
ATOM 962 C C . SER A 1 155 ? 16.872 -6.485 15.437 1.00 14.00 421 SER A C 1
ATOM 963 O O . SER A 1 155 ? 17.397 -7.290 14.669 1.00 15.23 421 SER A O 1
ATOM 966 N N . GLN A 1 156 ? 15.568 -6.369 15.577 1.00 13.59 422 GLN A N 1
ATOM 967 C CA . GLN A 1 156 ? 14.635 -7.051 14.726 1.00 12.02 422 GLN A CA 1
ATOM 968 C C . GLN A 1 156 ? 13.650 -6.022 14.165 1.00 10.47 422 GLN A C 1
ATOM 969 O O . GLN A 1 156 ? 13.214 -5.124 14.879 1.00 9.24 422 GLN A O 1
ATOM 975 N N . VAL A 1 157 ? 13.300 -6.172 12.898 1.00 9.71 423 VAL A N 1
ATOM 976 C CA . VAL A 1 157 ? 12.197 -5.439 12.291 1.00 9.70 423 VAL A CA 1
ATOM 977 C C . VAL A 1 157 ? 10.933 -5.730 13.100 1.00 9.55 423 VAL A C 1
ATOM 978 O O . VAL A 1 157 ? 10.677 -6.894 13.479 1.00 8.70 423 VAL A O 1
ATOM 982 N N . VAL A 1 158 ? 10.181 -4.684 13.411 1.00 8.85 424 VAL A N 1
ATOM 983 C CA . VAL A 1 158 ? 8.836 -4.840 13.985 1.00 7.81 424 VAL A CA 1
ATOM 984 C C . VAL A 1 158 ? 7.852 -3.961 13.247 1.00 8.12 424 VAL A C 1
ATOM 985 O O . VAL A 1 158 ? 8.245 -2.999 12.575 1.00 7.44 424 VAL A O 1
ATOM 989 N N . TYR A 1 159 ? 6.570 -4.275 13.426 1.00 7.55 425 TYR A N 1
ATOM 990 C CA . TYR A 1 159 ? 5.486 -3.518 12.838 1.00 7.30 425 TYR A CA 1
ATOM 991 C C . TYR A 1 159 ? 4.553 -2.987 13.890 1.00 8.27 425 TYR A C 1
ATOM 992 O O . TYR A 1 159 ? 4.262 -3.691 14.890 1.00 7.93 425 TYR A O 1
ATOM 1001 N N . CYS A 1 160 ? 4.015 -1.788 13.643 1.00 8.03 426 CYS A N 1
ATOM 1002 C CA . CYS A 1 160 ? 3.062 -1.200 14.547 1.00 9.31 426 CYS A CA 1
ATOM 1003 C C . CYS A 1 160 ? 1.773 -2.042 14.546 1.00 9.60 426 CYS A C 1
ATOM 1004 O O . CYS A 1 160 ? 1.279 -2.425 13.497 1.00 9.03 426 CYS A O 1
ATOM 1007 N N . PHE A 1 161 ? 1.217 -2.289 15.723 1.00 10.45 427 PHE A N 1
ATOM 1008 C CA . PHE A 1 161 ? 0.043 -3.131 15.860 1.00 10.86 427 PHE A CA 1
ATOM 1009 C C . PHE A 1 161 ? -1.209 -2.261 16.023 1.00 11.46 427 PHE A C 1
ATOM 1010 O O . PHE A 1 161 ? -2.338 -2.776 15.969 1.00 12.41 427 PHE A O 1
ATOM 1018 N N . ASN A 1 162 ? -1.002 -0.956 16.228 1.00 13.11 428 ASN A N 1
ATOM 1019 C CA . ASN A 1 162 ? -2.082 0.017 16.508 1.00 13.14 428 ASN A CA 1
ATOM 1020 C C . ASN A 1 162 ? -1.888 1.293 15.671 1.00 13.88 428 ASN A C 1
ATOM 1021 O O . ASN A 1 162 ? -1.184 2.202 16.087 1.00 10.70 428 ASN A O 1
ATOM 1026 N N . ALA A 1 163 ? -2.577 1.386 14.532 1.00 14.24 429 ALA A N 1
ATOM 1027 C CA . ALA A 1 163 ? -2.372 2.466 13.590 1.00 14.87 429 ALA A CA 1
ATOM 1028 C C . ALA A 1 163 ? -2.508 3.865 14.197 1.00 16.39 429 ALA A C 1
ATOM 1029 O O . ALA A 1 163 ? -1.812 4.771 13.744 1.00 16.91 429 ALA A O 1
ATOM 1031 N N . ASP A 1 164 ? -3.380 4.036 15.193 1.00 16.48 430 ASP A N 1
ATOM 1032 C CA . ASP A 1 164 ? -3.700 5.363 15.732 1.00 19.23 430 ASP A CA 1
ATOM 1033 C C . ASP A 1 164 ? -2.794 5.798 16.897 1.00 17.44 430 ASP A C 1
ATOM 1034 O O . ASP A 1 164 ? -2.973 6.908 17.401 1.00 19.04 430 ASP A O 1
ATOM 1039 N N . LEU A 1 165 ? -1.913 4.914 17.368 1.00 15.44 431 LEU A N 1
ATOM 1040 C CA . LEU A 1 165 ? -1.103 5.195 18.570 1.00 15.10 431 LEU A CA 1
ATOM 1041 C C . LEU A 1 165 ? 0.335 5.593 18.184 1.00 14.71 431 LEU A C 1
ATOM 1042 O O . LEU A 1 165 ? 0.703 5.547 17.013 1.00 13.73 431 LEU A O 1
ATOM 1047 N N . LYS A 1 166 ? 1.138 5.987 19.162 1.00 14.00 432 LYS A N 1
ATOM 1048 C CA . LYS A 1 166 ? 2.427 6.572 18.851 1.00 14.87 432 LYS A CA 1
ATOM 1049 C C . LYS A 1 166 ? 3.443 5.502 18.499 1.00 14.23 432 LYS A C 1
ATOM 1050 O O . LYS A 1 166 ? 3.524 4.454 19.151 1.00 13.39 432 LYS A O 1
ATOM 1056 N N . SER A 1 167 ? 4.190 5.769 17.435 1.00 14.29 433 SER A N 1
ATOM 1057 C CA . SER A 1 167 ? 5.315 4.907 17.032 1.00 13.90 433 SER A CA 1
ATOM 1058 C C . SER A 1 167 ? 6.439 4.861 18.118 1.00 12.67 433 SER A C 1
ATOM 1059 O O . SER A 1 167 ? 6.502 5.722 18.994 1.00 13.06 433 SER A O 1
ATOM 1062 N N . PRO A 1 168 ? 7.303 3.830 18.077 1.00 11.28 434 PRO A N 1
ATOM 1063 C CA . PRO A 1 168 ? 8.383 3.752 19.057 1.00 11.40 434 PRO A CA 1
ATOM 1064 C C . PRO A 1 168 ? 9.297 4.963 18.948 1.00 12.82 434 PRO A C 1
ATOM 1065 O O . PRO A 1 168 ? 9.361 5.563 17.900 1.00 12.99 434 PRO A O 1
ATOM 1069 N N . PRO A 1 169 ? 9.947 5.357 20.052 1.00 15.11 435 PRO A N 1
ATOM 1070 C CA . PRO A 1 169 ? 10.721 6.567 20.082 1.00 16.24 435 PRO A CA 1
ATOM 1071 C C . PRO A 1 169 ? 11.650 6.752 18.904 1.00 17.11 435 PRO A C 1
ATOM 1072 O O . PRO A 1 169 ? 12.372 5.819 18.495 1.00 13.60 435 PRO A O 1
ATOM 1076 N N . ASP A 1 170 ? 11.643 7.978 18.362 1.00 18.26 436 ASP A N 1
ATOM 1077 C CA . ASP A 1 170 ? 12.543 8.291 17.271 1.00 19.03 436 ASP A CA 1
ATOM 1078 C C . ASP A 1 170 ? 13.995 8.202 17.749 1.00 19.59 436 ASP A C 1
ATOM 1079 O O . ASP A 1 170 ? 14.346 8.681 18.841 1.00 20.83 436 ASP A O 1
ATOM 1084 N N . SER A 1 171 ? 14.835 7.616 16.903 1.00 19.19 437 SER A N 1
ATOM 1085 C CA . SER A 1 171 ? 16.246 7.477 17.177 1.00 19.98 437 SER A CA 1
ATOM 1086 C C . SER A 1 171 ? 16.976 8.149 16.048 1.00 20.99 437 SER A C 1
ATOM 1087 O O . SER A 1 171 ? 16.963 7.665 14.931 1.00 19.45 437 SER A O 1
ATOM 1090 N N . GLU A 1 172 ? 17.617 9.257 16.346 1.00 24.57 438 GLU A N 1
ATOM 1091 C CA . GLU A 1 172 ? 18.325 10.025 15.317 1.00 27.76 438 GLU A CA 1
ATOM 1092 C C . GLU A 1 172 ? 19.483 9.218 14.720 1.00 29.00 438 GLU A C 1
ATOM 1093 O O . GLU A 1 172 ? 19.729 9.281 13.512 1.00 29.73 438 GLU A O 1
ATOM 1099 N N . ASP A 1 173 ? 20.136 8.408 15.552 1.00 29.79 439 ASP A N 1
ATOM 1100 C CA . ASP A 1 173 ? 21.257 7.575 15.092 1.00 30.63 439 ASP A CA 1
ATOM 1101 C C . ASP A 1 173 ? 20.908 6.102 14.810 1.00 29.02 439 ASP A C 1
ATOM 1102 O O . ASP A 1 173 ? 21.767 5.228 14.886 1.00 29.97 439 ASP A O 1
ATOM 1107 N N . GLY A 1 174 ? 19.654 5.832 14.482 1.00 27.29 440 GLY A N 1
ATOM 1108 C CA . GLY A 1 174 ? 19.240 4.500 14.133 1.00 25.54 440 GLY A CA 1
ATOM 1109 C C . GLY A 1 174 ? 19.507 3.390 15.130 1.00 25.66 440 GLY A C 1
ATOM 1110 O O . GLY A 1 174 ? 19.904 2.284 14.746 1.00 24.92 440 GLY A O 1
ATOM 1111 N N . GLY A 1 175 ? 19.257 3.665 16.403 1.00 25.37 441 GLY A N 1
ATOM 1112 C CA . GLY A 1 175 ? 19.356 2.657 17.439 1.00 24.62 441 GLY A CA 1
ATOM 1113 C C . GLY A 1 175 ? 20.740 2.404 17.999 1.00 25.99 441 GLY A C 1
ATOM 1114 O O . GLY A 1 175 ? 20.884 1.552 18.862 1.00 25.17 441 GLY A O 1
ATOM 1115 N N . LYS A 1 176 ? 21.753 3.151 17.551 1.00 27.23 442 LYS A N 1
ATOM 1116 C CA . LYS A 1 176 ? 23.115 2.935 18.052 1.00 29.18 442 LYS A CA 1
ATOM 1117 C C . LYS A 1 176 ? 23.250 3.345 19.517 1.00 29.76 442 LYS A C 1
ATOM 1118 O O . LYS A 1 176 ? 24.027 2.733 20.262 1.00 31.33 442 LYS A O 1
ATOM 1124 N N . THR A 1 177 ? 22.502 4.370 19.926 1.00 28.71 443 THR A N 1
ATOM 1125 C CA . THR A 1 177 ? 22.416 4.743 21.330 1.00 29.97 443 THR A CA 1
ATOM 1126 C C . THR A 1 177 ? 20.964 4.691 21.790 1.00 27.90 443 THR A C 1
ATOM 1127 O O . THR A 1 177 ? 20.019 4.717 20.961 1.00 26.33 443 THR A O 1
ATOM 1139 N N . THR A 1 179 ? 17.509 5.849 23.242 1.00 22.78 445 THR A N 1
ATOM 1140 C CA . THR A 1 179 ? 16.831 7.144 23.188 1.00 23.20 445 THR A CA 1
ATOM 1141 C C . THR A 1 179 ? 16.601 7.651 24.617 1.00 25.17 445 THR A C 1
ATOM 1142 O O . THR A 1 179 ? 16.578 6.864 25.568 1.00 25.13 445 THR A O 1
ATOM 1146 N N . PRO A 1 180 ? 16.403 8.969 24.774 1.00 27.60 446 PRO A N 1
ATOM 1147 C CA . PRO A 1 180 ? 16.074 9.491 26.105 1.00 29.02 446 PRO A CA 1
ATOM 1148 C C . PRO A 1 180 ? 14.728 8.959 26.638 1.00 27.32 446 PRO A C 1
ATOM 1149 O O . PRO A 1 180 ? 14.577 8.735 27.840 1.00 28.00 446 PRO A O 1
ATOM 1153 N N . ASP A 1 181 ? 13.774 8.722 25.753 1.00 26.07 447 ASP A N 1
ATOM 1154 C CA . ASP A 1 181 ? 12.492 8.147 26.172 1.00 25.54 447 ASP A CA 1
ATOM 1155 C C . ASP A 1 181 ? 12.682 6.764 26.831 1.00 24.00 447 ASP A C 1
ATOM 1156 O O . ASP A 1 181 ? 11.988 6.422 27.799 1.00 23.39 447 ASP A O 1
ATOM 1161 N N . PHE A 1 182 ? 13.631 5.975 26.332 1.00 22.43 448 PHE A N 1
ATOM 1162 C CA . PHE A 1 182 ? 13.896 4.674 26.961 1.00 22.01 448 PHE A CA 1
ATOM 1163 C C . PHE A 1 182 ? 14.656 4.855 28.255 1.00 24.52 448 PHE A C 1
ATOM 1164 O O . PHE A 1 182 ? 14.242 4.342 29.292 1.00 24.77 448 PHE A O 1
ATOM 1172 N N . THR A 1 183 ? 15.734 5.639 28.201 1.00 26.80 449 THR A N 1
ATOM 1173 C CA . THR A 1 183 ? 16.603 5.854 29.354 1.00 30.38 449 THR A CA 1
ATOM 1174 C C . THR A 1 183 ? 15.905 6.494 30.551 1.00 31.67 449 THR A C 1
ATOM 1175 O O . THR A 1 183 ? 16.131 6.089 31.681 1.00 32.73 449 THR A O 1
ATOM 1179 N N . THR A 1 184 ? 15.037 7.470 30.299 1.00 31.65 450 THR A N 1
ATOM 1180 C CA . THR A 1 184 ? 14.276 8.106 31.376 1.00 32.59 450 THR A CA 1
ATOM 1181 C C . THR A 1 184 ? 13.126 7.202 31.861 1.00 30.82 450 THR A C 1
ATOM 1182 O O . THR A 1 184 ? 12.475 7.498 32.870 1.00 31.99 450 THR A O 1
ATOM 1186 N N . GLY A 1 185 ? 12.883 6.115 31.141 1.00 27.88 451 GLY A N 1
ATOM 1187 C CA . GLY A 1 185 ? 11.828 5.168 31.491 1.00 26.53 451 GLY A CA 1
ATOM 1188 C C . GLY A 1 185 ? 10.443 5.555 30.984 1.00 25.66 451 GLY A C 1
ATOM 1189 O O . GLY A 1 185 ? 9.459 4.882 31.282 1.00 24.59 451 GLY A O 1
ATOM 1190 N N . GLU A 1 186 ? 10.378 6.615 30.185 1.00 25.98 452 GLU A N 1
ATOM 1191 C CA . GLU A 1 186 ? 9.113 7.129 29.647 1.00 26.20 452 GLU A CA 1
ATOM 1192 C C . GLU A 1 186 ? 8.470 6.175 28.646 1.00 23.08 452 GLU A C 1
ATOM 1193 O O . GLU A 1 186 ? 7.225 6.011 28.607 1.00 21.75 452 GLU A O 1
ATOM 1199 N N . VAL A 1 187 ? 9.284 5.510 27.816 1.00 21.11 453 VAL A N 1
ATOM 1200 C CA . VAL A 1 187 ? 8.744 4.490 26.912 1.00 18.34 453 VAL A CA 1
ATOM 1201 C C . VAL A 1 187 ? 9.656 3.250 26.865 1.00 17.63 453 VAL A C 1
ATOM 1202 O O . VAL A 1 187 ? 10.753 3.326 26.325 1.00 15.89 453 VAL A O 1
ATOM 1206 N N . LYS A 1 188 ? 9.185 2.150 27.464 1.00 16.61 454 LYS A N 1
ATOM 1207 C CA . LYS A 1 188 ? 9.906 0.877 27.511 1.00 16.34 454 LYS A CA 1
ATOM 1208 C C . LYS A 1 188 ? 8.875 -0.225 27.275 1.00 15.33 454 LYS A C 1
ATOM 1209 O O . LYS A 1 188 ? 7.685 0.020 27.517 1.00 15.21 454 LYS A O 1
ATOM 1215 N N . TYR A 1 189 ? 9.316 -1.420 26.822 1.00 13.69 455 TYR A N 1
ATOM 1216 C CA . TYR A 1 189 ? 8.422 -2.471 26.373 1.00 11.40 455 TYR A CA 1
ATOM 1217 C C . TYR A 1 189 ? 8.670 -3.765 27.131 1.00 11.88 455 TYR A C 1
ATOM 1218 O O . TYR A 1 189 ? 9.822 -4.055 27.538 1.00 12.44 455 TYR A O 1
ATOM 1227 N N . THR A 1 190 ? 7.593 -4.546 27.307 1.00 11.39 456 THR A N 1
ATOM 1228 C CA . THR A 1 190 ? 7.679 -5.926 27.738 1.00 11.55 456 THR A CA 1
ATOM 1229 C C . THR A 1 190 ? 7.739 -6.815 26.508 1.00 11.60 456 THR A C 1
ATOM 1230 O O . THR A 1 190 ? 6.900 -6.687 25.649 1.00 10.96 456 THR A O 1
ATOM 1234 N N . HIS A 1 191 ? 8.710 -7.738 26.452 1.00 11.24 457 HIS A N 1
ATOM 1235 C CA . HIS A 1 191 ? 8.775 -8.709 25.362 1.00 9.73 457 HIS A CA 1
ATOM 1236 C C . HIS A 1 191 ? 7.935 -9.916 25.816 1.00 9.95 457 HIS A C 1
ATOM 1237 O O . HIS A 1 191 ? 8.134 -10.403 26.915 1.00 10.99 457 HIS A O 1
ATOM 1244 N N . ILE A 1 192 ? 6.954 -10.306 25.005 1.00 9.65 458 ILE A N 1
ATOM 1245 C CA . ILE A 1 192 ? 6.140 -11.500 25.227 1.00 10.49 458 ILE A CA 1
ATOM 1246 C C . ILE A 1 192 ? 6.120 -12.377 23.974 1.00 10.19 458 ILE A C 1
ATOM 1247 O O . ILE A 1 192 ? 6.531 -11.935 22.917 1.00 10.03 458 ILE A O 1
ATOM 1252 N N . ALA A 1 193 ? 5.643 -13.610 24.124 1.00 10.09 459 ALA A N 1
ATOM 1253 C CA . ALA A 1 193 ? 5.368 -14.466 23.001 1.00 10.23 459 ALA A CA 1
ATOM 1254 C C . ALA A 1 193 ? 4.114 -13.929 22.323 1.00 10.26 459 ALA A C 1
ATOM 1255 O O . ALA A 1 193 ? 3.194 -13.474 22.980 1.00 10.45 459 ALA A O 1
ATOM 1257 N N . GLY A 1 194 ? 4.105 -13.952 21.002 1.00 8.82 460 GLY A N 1
ATOM 1258 C CA . GLY A 1 194 ? 3.025 -13.462 20.190 1.00 9.71 460 GLY A CA 1
ATOM 1259 C C . GLY A 1 194 ? 1.875 -14.446 20.115 1.00 9.55 460 GLY A C 1
ATOM 1260 O O . GLY A 1 194 ? 1.597 -15.035 19.061 1.00 10.80 460 GLY A O 1
ATOM 1261 N N . ARG A 1 195 ? 1.249 -14.634 21.268 1.00 11.08 461 ARG A N 1
ATOM 1262 C CA . ARG A 1 195 ? 0.094 -15.446 21.439 1.00 12.05 461 ARG A CA 1
ATOM 1263 C C . ARG A 1 195 ? -0.905 -14.570 22.236 1.00 13.39 461 ARG A C 1
ATOM 1264 O O . ARG A 1 195 ? -0.517 -13.693 23.007 1.00 13.36 461 ARG A O 1
ATOM 1272 N N . ASP A 1 196 ? -2.180 -14.788 22.040 1.00 15.13 462 ASP A N 1
ATOM 1273 C CA . ASP A 1 196 ? -3.182 -14.051 22.816 1.00 16.16 462 ASP A CA 1
ATOM 1274 C C . ASP A 1 196 ? -3.052 -12.559 22.532 1.00 14.60 462 ASP A C 1
ATOM 1275 O O . ASP A 1 196 ? -2.947 -11.737 23.454 1.00 15.66 462 ASP A O 1
ATOM 1280 N N . LEU A 1 197 ? -3.034 -12.236 21.251 1.00 12.16 463 LEU A N 1
ATOM 1281 C CA . LEU A 1 197 ? -2.727 -10.910 20.754 1.00 11.31 463 LEU A CA 1
ATOM 1282 C C . LEU A 1 197 ? -3.998 -10.080 20.445 1.00 11.87 463 LEU A C 1
ATOM 1283 O O . LEU A 1 197 ? -3.928 -8.869 20.247 1.00 11.96 463 LEU A O 1
ATOM 1288 N N . PHE A 1 198 ? -5.128 -10.750 20.328 1.00 11.94 464 PHE A N 1
ATOM 1289 C CA . PHE A 1 198 ? -6.361 -10.087 19.926 1.00 12.18 464 PHE A CA 1
ATOM 1290 C C . PHE A 1 198 ? -6.685 -8.917 20.841 1.00 13.39 464 PHE A C 1
ATOM 1291 O O . PHE A 1 198 ? -7.155 -7.872 20.377 1.00 14.15 464 PHE A O 1
ATOM 1299 N N . LYS A 1 199 ? -6.432 -9.108 22.137 1.00 14.78 465 LYS A N 1
ATOM 1300 C CA . LYS A 1 199 ? -6.694 -8.101 23.158 1.00 16.18 465 LYS A CA 1
ATOM 1301 C C . LYS A 1 199 ? -5.966 -6.776 22.923 1.00 16.24 465 LYS A C 1
ATOM 1302 O O . LYS A 1 199 ? -6.408 -5.767 23.478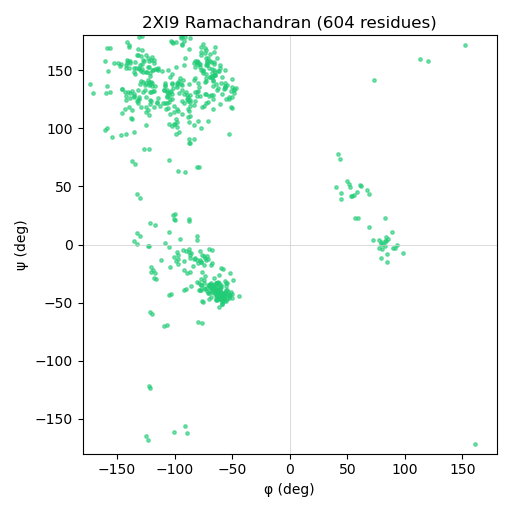 1.00 15.94 465 LYS A O 1
ATOM 1308 N N . TYR A 1 200 ? -4.884 -6.773 22.126 1.00 14.02 466 TYR A N 1
ATOM 1309 C CA . TYR A 1 200 ? -4.137 -5.540 21.867 1.00 13.73 466 TYR A CA 1
ATOM 1310 C C . TYR A 1 200 ? -4.674 -4.689 20.718 1.00 14.21 466 TYR A C 1
ATOM 1311 O O . TYR A 1 200 ? -4.175 -3.586 20.491 1.00 15.08 466 TYR A O 1
ATOM 1320 N N . THR A 1 201 ? -5.657 -5.211 19.974 1.00 13.63 467 THR A N 1
ATOM 1321 C CA . THR A 1 201 ? -6.191 -4.533 18.791 1.00 13.35 467 THR A CA 1
ATOM 1322 C C . THR A 1 201 ? -7.221 -3.499 19.155 1.00 13.94 467 THR A C 1
ATOM 1323 O O . THR A 1 201 ? -7.923 -3.629 20.150 1.00 14.72 467 THR A O 1
ATOM 1327 N N . VAL A 1 202 ? -7.346 -2.491 18.301 1.00 13.69 468 VAL A N 1
ATOM 1328 C CA . VAL A 1 202 ? -8.319 -1.406 18.503 1.00 14.67 468 VAL A CA 1
ATOM 1329 C C . VAL A 1 202 ? -9.549 -1.544 17.606 1.00 14.62 468 VAL A C 1
ATOM 1330 O O . VAL A 1 202 ? -10.651 -1.288 18.063 1.00 14.32 468 VAL A O 1
ATOM 1334 N N . LYS A 1 203 ? -9.363 -1.905 16.329 1.00 13.05 469 LYS A N 1
ATOM 1335 C CA . LYS A 1 203 ? -10.517 -2.164 15.438 1.00 14.44 469 LYS A CA 1
ATOM 1336 C C . LYS A 1 203 ? -10.237 -3.418 14.615 1.00 13.52 469 LYS A C 1
ATOM 1337 O O . LYS A 1 203 ? -9.998 -3.324 13.423 1.00 13.10 469 LYS A O 1
ATOM 1343 N N . PRO A 1 204 ? -10.273 -4.593 15.266 1.00 13.42 470 PRO A N 1
ATOM 1344 C CA . PRO A 1 204 ? -9.968 -5.842 14.580 1.00 13.02 470 PRO A CA 1
ATOM 1345 C C . PRO A 1 204 ? -10.997 -6.176 13.538 1.00 13.59 470 PRO A C 1
ATOM 1346 O O . PRO A 1 204 ? -12.199 -5.953 13.713 1.00 15.13 470 PRO A O 1
ATOM 1350 N N . ARG A 1 205 ? -10.518 -6.696 12.428 1.00 12.66 471 ARG A N 1
ATOM 1351 C CA . ARG A 1 205 ? -11.404 -7.122 11.380 1.00 14.44 471 ARG A CA 1
ATOM 1352 C C . ARG A 1 205 ? -12.046 -8.463 11.761 1.00 14.12 471 ARG A C 1
ATOM 1353 O O . ARG A 1 205 ? -13.227 -8.734 11.465 1.00 16.07 471 ARG A O 1
ATOM 1361 N N . ASP A 1 206 ? -11.266 -9.273 12.445 1.00 12.78 472 ASP A N 1
ATOM 1362 C CA . ASP A 1 206 ? -11.607 -10.627 12.850 1.00 14.26 472 ASP A CA 1
ATOM 1363 C C . ASP A 1 206 ? -12.477 -10.603 14.096 1.00 14.93 472 ASP A C 1
ATOM 1364 O O . ASP A 1 206 ? -12.425 -9.664 14.861 1.00 15.39 472 ASP A O 1
ATOM 1369 N N . THR A 1 207 ? -13.210 -11.677 14.313 1.00 15.85 473 THR A N 1
ATOM 1370 C CA . THR A 1 207 ? -13.993 -11.868 15.519 1.00 17.91 473 THR A CA 1
ATOM 1371 C C . THR A 1 207 ? -13.449 -12.989 16.409 1.00 18.89 473 THR A C 1
ATOM 1372 O O . THR A 1 207 ? -13.866 -13.108 17.573 1.00 18.01 473 THR A O 1
ATOM 1376 N N . ASP A 1 208 ? -12.537 -13.809 15.858 1.00 17.39 474 ASP A N 1
ATOM 1377 C CA . ASP A 1 208 ? -12.031 -14.955 16.569 1.00 17.52 474 ASP A CA 1
ATOM 1378 C C . ASP A 1 208 ? -10.545 -14.776 16.843 1.00 16.02 474 ASP A C 1
ATOM 1379 O O . ASP A 1 208 ? -9.762 -14.539 15.901 1.00 14.35 474 ASP A O 1
ATOM 1384 N N . PRO A 1 209 ? -10.151 -14.803 18.126 1.00 15.71 475 PRO A N 1
ATOM 1385 C CA . PRO A 1 209 ? -8.742 -14.562 18.397 1.00 15.16 475 PRO A CA 1
ATOM 1386 C C . PRO A 1 209 ? -7.779 -15.561 17.765 1.00 14.48 475 PRO A C 1
ATOM 1387 O O . PRO A 1 209 ? -6.710 -15.162 17.362 1.00 15.16 475 PRO A O 1
ATOM 1391 N N . ASP A 1 210 ? -8.112 -16.845 17.721 1.00 17.18 476 ASP A N 1
ATOM 1392 C CA . ASP A 1 210 ? -7.180 -17.823 17.106 1.00 17.49 476 ASP A CA 1
ATOM 1393 C C . ASP A 1 210 ? -7.065 -17.584 15.585 1.00 16.83 476 ASP A C 1
ATOM 1394 O O . ASP A 1 210 ? -5.991 -17.655 15.043 1.00 16.57 476 ASP A O 1
ATOM 1399 N N . THR A 1 211 ? -8.165 -17.283 14.897 1.00 17.56 477 THR A N 1
ATOM 1400 C CA . THR A 1 211 ? -8.096 -16.921 13.463 1.00 15.36 477 THR A CA 1
ATOM 1401 C C . THR A 1 211 ? -7.282 -15.653 13.254 1.00 14.55 477 THR A C 1
ATOM 1402 O O . THR A 1 211 ? -6.470 -15.566 12.325 1.00 12.49 477 THR A O 1
ATOM 1406 N N . PHE A 1 212 ? -7.480 -14.663 14.129 1.00 12.39 478 PHE A N 1
ATOM 1407 C CA . PHE A 1 212 ? -6.715 -13.441 14.080 1.00 10.28 478 PHE A CA 1
ATOM 1408 C C . PHE A 1 212 ? -5.213 -13.721 14.170 1.00 9.84 478 PHE A C 1
ATOM 1409 O O . PHE A 1 212 ? -4.433 -13.208 13.367 1.00 7.70 478 PHE A O 1
ATOM 1417 N N . LEU A 1 213 ? -4.840 -14.598 15.088 1.00 10.37 479 LEU A N 1
ATOM 1418 C CA . LEU A 1 213 ? -3.390 -14.867 15.305 1.00 10.47 479 LEU A CA 1
ATOM 1419 C C . LEU A 1 213 ? -2.800 -15.502 14.043 1.00 9.90 479 LEU A C 1
ATOM 1420 O O . LEU A 1 213 ? -1.681 -15.175 13.599 1.00 9.90 479 LEU A O 1
ATOM 1425 N N . LYS A 1 214 ? -3.566 -16.392 13.446 1.00 11.05 480 LYS A N 1
ATOM 1426 C CA . LYS A 1 214 ? -3.130 -17.024 12.242 1.00 11.53 480 LYS A CA 1
ATOM 1427 C C . LYS A 1 214 ? -2.902 -15.981 11.179 1.00 10.79 480 LYS A C 1
ATOM 1428 O O . LYS A 1 214 ? -1.906 -16.053 10.476 1.00 10.29 480 LYS A O 1
ATOM 1434 N N . HIS A 1 215 ? -3.836 -15.017 11.028 1.00 9.90 481 HIS A N 1
ATOM 1435 C CA . HIS A 1 215 ? -3.695 -13.950 10.017 1.00 9.25 481 HIS A CA 1
ATOM 1436 C C . HIS A 1 215 ? -2.399 -13.139 10.181 1.00 8.46 481 HIS A C 1
ATOM 1437 O O . HIS A 1 215 ? -1.648 -12.882 9.191 1.00 8.50 481 HIS A O 1
ATOM 1444 N N . ILE A 1 216 ? -2.126 -12.752 11.418 1.00 7.36 482 ILE A N 1
ATOM 1445 C CA . ILE A 1 216 ? -0.957 -11.997 11.729 1.00 6.49 482 ILE A CA 1
ATOM 1446 C C . ILE A 1 216 ? 0.342 -12.758 11.422 1.00 7.29 482 ILE A C 1
ATOM 1447 O O . ILE A 1 216 ? 1.257 -12.192 10.776 1.00 8.23 482 ILE A O 1
ATOM 1452 N N . LYS A 1 217 ? 0.412 -14.030 11.817 1.00 7.37 483 LYS A N 1
ATOM 1453 C CA . LYS A 1 217 ? 1.596 -14.828 11.590 1.00 8.31 483 LYS A CA 1
ATOM 1454 C C . LYS A 1 217 ? 1.813 -14.995 10.099 1.00 9.17 483 LYS A C 1
ATOM 1455 O O . LYS A 1 217 ? 2.944 -15.041 9.680 1.00 10.09 483 LYS A O 1
ATOM 1461 N N . LYS A 1 218 ? 0.723 -15.053 9.298 1.00 8.43 484 LYS A N 1
ATOM 1462 C CA . LYS A 1 218 ? 0.884 -15.280 7.856 1.00 8.88 484 LYS A CA 1
ATOM 1463 C C . LYS A 1 218 ? 1.332 -14.043 7.066 1.00 8.59 484 LYS A C 1
ATOM 1464 O O . LYS A 1 218 ? 2.068 -14.174 6.083 1.00 9.42 484 LYS A O 1
ATOM 1470 N N . VAL A 1 219 ? 0.877 -12.868 7.475 1.00 8.32 485 VAL A N 1
ATOM 1471 C CA . VAL A 1 219 ? 1.372 -11.611 6.945 1.00 8.69 485 VAL A CA 1
ATOM 1472 C C . VAL A 1 219 ? 2.885 -11.509 7.197 1.00 9.03 485 VAL A C 1
ATOM 1473 O O . VAL A 1 219 ? 3.656 -11.255 6.262 1.00 8.90 485 VAL A O 1
ATOM 1477 N N . ILE A 1 220 ? 3.291 -11.725 8.444 1.00 9.04 486 ILE A N 1
ATOM 1478 C CA . ILE A 1 220 ? 4.723 -11.664 8.785 1.00 8.64 486 ILE A CA 1
ATOM 1479 C C . ILE A 1 220 ? 5.562 -12.654 7.945 1.00 9.70 486 ILE A C 1
ATOM 1480 O O . ILE A 1 220 ? 6.587 -12.284 7.404 1.00 9.43 486 ILE A O 1
ATOM 1485 N N . GLU A 1 221 ? 5.074 -13.886 7.810 1.00 10.68 487 GLU A N 1
ATOM 1486 C CA . GLU A 1 221 ? 5.718 -14.959 7.088 1.00 12.66 487 GLU A CA 1
ATOM 1487 C C . GLU A 1 221 ? 6.022 -14.613 5.647 1.00 13.18 487 GLU A C 1
ATOM 1488 O O . GLU A 1 221 ? 7.083 -14.993 5.119 1.00 12.76 487 GLU A O 1
ATOM 1494 N N . LYS A 1 222 ? 5.075 -13.985 4.967 1.00 13.72 488 LYS A N 1
ATOM 1495 C CA . LYS A 1 222 ? 5.263 -13.717 3.519 1.00 15.98 488 LYS A CA 1
ATOM 1496 C C . LYS A 1 222 ? 5.762 -12.315 3.307 1.00 14.96 488 LYS A C 1
ATOM 1497 O O . LYS A 1 222 ? 6.154 -11.969 2.212 1.00 15.75 488 LYS A O 1
ATOM 1503 N N . GLY A 1 223 ? 5.776 -11.522 4.362 1.00 13.98 489 GLY A N 1
ATOM 1504 C CA . GLY A 1 223 ? 6.224 -10.163 4.311 1.00 13.34 489 GLY A CA 1
ATOM 1505 C C . GLY A 1 223 ? 7.691 -9.883 4.551 1.00 13.09 489 GLY A C 1
ATOM 1506 O O . GLY A 1 223 ? 8.560 -10.771 4.452 1.00 13.12 489 GLY A O 1
ATOM 1507 N N . TYR A 1 224 ? 7.977 -8.626 4.854 1.00 12.21 490 TYR A N 1
ATOM 1508 C CA . TYR A 1 224 ? 9.365 -8.222 5.043 1.00 12.55 490 TYR A CA 1
ATOM 1509 C C . TYR A 1 224 ? 9.810 -8.548 6.464 1.00 11.95 490 TYR A C 1
ATOM 1510 O O . TYR A 1 224 ? 9.270 -8.020 7.442 1.00 10.91 490 TYR A O 1
ATOM 1519 N N . ARG A 1 225 ? 10.826 -9.387 6.561 1.00 14.08 491 ARG A N 1
ATOM 1520 C CA . ARG A 1 225 ? 11.287 -9.858 7.848 1.00 14.48 491 ARG A CA 1
ATOM 1521 C C . ARG A 1 225 ? 12.689 -9.478 8.190 1.00 16.74 491 ARG A C 1
ATOM 1522 O O . ARG A 1 225 ? 12.987 -9.343 9.368 1.00 17.72 491 ARG A O 1
ATOM 1530 N N . GLU A 1 226 ? 13.552 -9.298 7.192 1.00 18.81 492 GLU A N 1
ATOM 1531 C CA . GLU A 1 226 ? 14.970 -9.123 7.454 1.00 21.57 492 GLU A CA 1
ATOM 1532 C C . GLU A 1 226 ? 15.637 -8.181 6.467 1.00 22.39 492 GLU A C 1
ATOM 1533 O O . GLU A 1 226 ? 15.478 -8.329 5.241 1.00 21.59 492 GLU A O 1
ATOM 1539 N N . LYS A 1 227 ? 16.449 -7.257 6.989 1.00 23.66 493 LYS A N 1
ATOM 1540 C CA . LYS A 1 227 ? 17.262 -6.416 6.128 1.00 25.32 493 LYS A CA 1
ATOM 1541 C C . LYS A 1 227 ? 18.011 -7.272 5.132 1.00 26.19 493 LYS A C 1
ATOM 1542 O O . LYS A 1 227 ? 18.611 -8.285 5.491 1.00 27.91 493 LYS A O 1
ATOM 1548 N N . GLY A 1 228 ? 18.018 -6.844 3.874 1.00 26.51 494 GLY A N 1
ATOM 1549 C CA . GLY A 1 228 ? 18.716 -7.569 2.812 1.00 27.01 494 GLY A CA 1
ATOM 1550 C C . GLY A 1 228 ? 17.997 -8.777 2.231 1.00 26.64 494 GLY A C 1
ATOM 1551 O O . GLY A 1 228 ? 18.489 -9.380 1.295 1.00 27.34 494 GLY A O 1
ATOM 1552 N N . GLN A 1 229 ? 16.838 -9.165 2.750 1.00 24.06 495 GLN A N 1
ATOM 1553 C CA . GLN A 1 229 ? 16.185 -10.363 2.212 1.00 24.54 495 GLN A CA 1
ATOM 1554 C C . GLN A 1 229 ? 15.857 -10.207 0.721 1.00 25.83 495 GLN A C 1
ATOM 1555 O O . GLN A 1 229 ? 15.658 -9.115 0.237 1.00 26.00 495 GLN A O 1
ATOM 1561 N N . ALA A 1 230 ? 15.777 -11.333 0.041 1.00 27.37 496 ALA A N 1
ATOM 1562 C CA . ALA A 1 230 ? 15.374 -11.419 -1.361 1.00 28.46 496 ALA A CA 1
ATOM 1563 C C . ALA A 1 230 ? 13.958 -10.879 -1.547 1.00 27.36 496 ALA A C 1
ATOM 1564 O O . ALA A 1 230 ? 13.046 -11.390 -0.915 1.00 26.87 496 ALA A O 1
ATOM 1566 N N . ILE A 1 231 ? 13.760 -9.847 -2.369 1.00 27.53 497 ILE A N 1
ATOM 1567 C CA . ILE A 1 231 ? 12.376 -9.384 -2.663 1.00 26.68 497 ILE A CA 1
ATOM 1568 C C . ILE A 1 231 ? 11.950 -10.029 -4.009 1.00 28.42 497 ILE A C 1
ATOM 1569 O O . ILE A 1 231 ? 12.506 -9.757 -5.058 1.00 28.61 497 ILE A O 1
ATOM 1574 N N . GLU A 1 232 ? 10.957 -10.888 -3.953 1.00 29.09 498 GLU A N 1
ATOM 1575 C CA . GLU A 1 232 ? 10.591 -11.701 -5.096 1.00 31.69 498 GLU A CA 1
ATOM 1576 C C . GLU A 1 232 ? 9.561 -11.009 -5.977 1.00 31.72 498 GLU A C 1
ATOM 1577 O O . GLU A 1 232 ? 9.448 -11.319 -7.150 1.00 33.47 498 GLU A O 1
ATOM 1583 N N . TYR A 1 233 ? 8.791 -10.084 -5.409 1.00 29.94 499 TYR A N 1
ATOM 1584 C CA . TYR A 1 233 ? 7.755 -9.436 -6.197 1.00 30.42 499 TYR A CA 1
ATOM 1585 C C . TYR A 1 233 ? 8.430 -8.453 -7.153 1.00 31.11 499 TYR A C 1
ATOM 1586 O O . TYR A 1 233 ? 9.261 -7.629 -6.753 1.00 30.21 499 TYR A O 1
ATOM 1595 N N . SER A 1 234 ? 8.061 -8.553 -8.417 1.00 32.80 500 SER A N 1
ATOM 1596 C CA . SER A 1 234 ? 8.729 -7.820 -9.487 1.00 34.22 500 SER A CA 1
ATOM 1597 C C . SER A 1 234 ? 8.669 -6.299 -9.262 1.00 33.10 500 SER A C 1
ATOM 1598 O O . SER A 1 234 ? 7.594 -5.749 -9.042 1.00 31.97 500 SER A O 1
ATOM 1601 N N . GLY A 1 235 ? 9.827 -5.640 -9.357 1.00 32.07 501 GLY A N 1
ATOM 1602 C CA . GLY A 1 235 ? 9.911 -4.190 -9.207 1.00 30.85 501 GLY A CA 1
ATOM 1603 C C . GLY A 1 235 ? 9.889 -3.630 -7.790 1.00 27.19 501 GLY A C 1
ATOM 1604 O O . GLY A 1 235 ? 10.179 -2.446 -7.608 1.00 27.59 501 GLY A O 1
ATOM 1605 N N . LEU A 1 236 ? 9.567 -4.448 -6.785 1.00 23.15 502 LEU A N 1
ATOM 1606 C CA . LEU A 1 236 ? 9.401 -3.938 -5.424 1.00 20.85 502 LEU A CA 1
ATOM 1607 C C . LEU A 1 236 ? 10.735 -3.810 -4.711 1.00 20.01 502 LEU A C 1
ATOM 1608 O O . LEU A 1 236 ? 11.586 -4.703 -4.794 1.00 19.12 502 LEU A O 1
ATOM 1613 N N . THR A 1 237 ? 10.871 -2.746 -3.930 1.00 18.04 503 THR A N 1
ATOM 1614 C CA . THR A 1 237 ? 12.074 -2.527 -3.119 1.00 16.93 503 THR A CA 1
ATOM 1615 C C . THR A 1 237 ? 11.861 -3.097 -1.723 1.00 15.00 503 THR A C 1
ATOM 1616 O O . THR A 1 237 ? 10.748 -3.447 -1.365 1.00 12.94 503 THR A O 1
ATOM 1620 N N . GLU A 1 238 ? 12.914 -3.147 -0.898 1.00 14.19 504 GLU A N 1
ATOM 1621 C CA . GLU A 1 238 ? 12.744 -3.611 0.480 1.00 13.38 504 GLU A CA 1
ATOM 1622 C C . GLU A 1 238 ? 11.759 -2.717 1.220 1.00 12.01 504 GLU A C 1
ATOM 1623 O O . GLU A 1 238 ? 10.919 -3.181 2.003 1.00 11.54 504 GLU A O 1
ATOM 1629 N N . THR A 1 239 ? 11.885 -1.404 1.012 1.00 12.00 505 THR A N 1
ATOM 1630 C CA . THR A 1 239 ? 11.021 -0.475 1.723 1.00 12.09 505 THR A CA 1
ATOM 1631 C C . THR A 1 239 ? 9.558 -0.674 1.317 1.00 11.07 505 THR A C 1
ATOM 1632 O O . THR A 1 239 ? 8.682 -0.605 2.162 1.00 11.13 505 THR A O 1
ATOM 1636 N N . GLN A 1 240 ? 9.317 -0.923 0.035 1.00 12.11 506 GLN A N 1
ATOM 1637 C CA . GLN A 1 240 ? 7.962 -1.150 -0.461 1.00 11.66 506 GLN A CA 1
ATOM 1638 C C . GLN A 1 240 ? 7.361 -2.438 0.165 1.00 11.07 506 GLN A C 1
ATOM 1639 O O . GLN A 1 240 ? 6.199 -2.430 0.591 1.00 9.53 506 GLN A O 1
ATOM 1645 N N . LEU A 1 241 ? 8.134 -3.532 0.232 1.00 10.08 507 LEU A N 1
ATOM 1646 C CA . LEU A 1 241 ? 7.613 -4.723 0.885 1.00 10.00 507 LEU A CA 1
ATOM 1647 C C . LEU A 1 241 ? 7.368 -4.471 2.369 1.00 8.39 507 LEU A C 1
ATOM 1648 O O . LEU A 1 241 ? 6.348 -4.929 2.921 1.00 9.04 507 LEU A O 1
ATOM 1653 N N . ARG A 1 242 ? 8.268 -3.731 3.016 1.00 9.21 508 ARG A N 1
ATOM 1654 C CA . ARG A 1 242 ? 8.077 -3.366 4.417 1.00 9.08 508 ARG A CA 1
ATOM 1655 C C . ARG A 1 242 ? 6.746 -2.608 4.618 1.00 8.89 508 ARG A C 1
ATOM 1656 O O . ARG A 1 242 ? 5.979 -2.905 5.516 1.00 9.54 508 ARG A O 1
ATOM 1664 N N . ALA A 1 243 ? 6.497 -1.609 3.786 1.00 10.10 509 ALA A N 1
ATOM 1665 C CA . ALA A 1 243 ? 5.269 -0.855 3.854 1.00 9.80 509 ALA A CA 1
ATOM 1666 C C . ALA A 1 243 ? 4.034 -1.723 3.603 1.00 8.32 509 ALA A C 1
ATOM 1667 O O . ALA A 1 243 ? 3.055 -1.606 4.325 1.00 9.40 509 ALA A O 1
ATOM 1669 N N . ALA A 1 244 ? 4.093 -2.577 2.586 1.00 9.28 510 ALA A N 1
ATOM 1670 C CA . ALA A 1 244 ? 2.981 -3.448 2.251 1.00 9.11 510 ALA A CA 1
ATOM 1671 C C . ALA A 1 244 ? 2.680 -4.332 3.447 1.00 8.47 510 ALA A C 1
ATOM 1672 O O . ALA A 1 244 ? 1.521 -4.571 3.739 1.00 9.23 510 ALA A O 1
ATOM 1674 N N . THR A 1 245 ? 3.741 -4.832 4.125 1.00 9.05 511 THR A N 1
ATOM 1675 C CA . THR A 1 245 ? 3.624 -5.670 5.326 1.00 8.28 511 THR A CA 1
ATOM 1676 C C . THR A 1 245 ? 2.939 -4.872 6.438 1.00 8.84 511 THR A C 1
ATOM 1677 O O . THR A 1 245 ? 2.038 -5.387 7.115 1.00 7.99 511 THR A O 1
ATOM 1681 N N . GLN A 1 246 ? 3.353 -3.623 6.631 1.00 9.21 512 GLN A N 1
ATOM 1682 C CA . GLN A 1 246 ? 2.772 -2.801 7.680 1.00 9.88 512 GLN A CA 1
ATOM 1683 C C . GLN A 1 246 ? 1.273 -2.589 7.429 1.00 9.65 512 GLN A C 1
ATOM 1684 O O . GLN A 1 246 ? 0.460 -2.648 8.350 1.00 9.97 512 GLN A O 1
ATOM 1690 N N . LEU A 1 247 ? 0.930 -2.294 6.189 1.00 10.87 513 LEU A N 1
ATOM 1691 C CA . LEU A 1 247 ? -0.484 -2.037 5.839 1.00 10.70 513 LEU A CA 1
ATOM 1692 C C . LEU A 1 247 ? -1.317 -3.327 5.973 1.00 10.69 513 LEU A C 1
ATOM 1693 O O . LEU A 1 247 ? -2.438 -3.276 6.379 1.00 11.97 513 LEU A O 1
ATOM 1698 N N . ALA A 1 248 ? -0.741 -4.483 5.622 1.00 10.34 514 ALA A N 1
ATOM 1699 C CA . ALA A 1 248 ? -1.403 -5.774 5.751 1.00 10.20 514 ALA A CA 1
ATOM 1700 C C . ALA A 1 248 ? -1.670 -6.089 7.228 1.00 9.69 514 ALA A C 1
ATOM 1701 O O . ALA A 1 248 ? -2.711 -6.589 7.562 1.00 9.82 514 ALA A O 1
ATOM 1703 N N . ILE A 1 249 ? -0.760 -5.699 8.105 1.00 8.64 515 ILE A N 1
ATOM 1704 C CA . ILE A 1 249 ? -1.006 -5.826 9.543 1.00 8.53 515 ILE A CA 1
ATOM 1705 C C . ILE A 1 249 ? -2.196 -4.929 9.956 1.00 9.27 515 ILE A C 1
ATOM 1706 O O . ILE A 1 249 ? -3.116 -5.400 10.628 1.00 8.88 515 ILE A O 1
ATOM 1711 N N . TYR A 1 250 ? -2.192 -3.671 9.500 1.00 8.91 516 TYR A N 1
ATOM 1712 C CA . TYR A 1 250 ? -3.275 -2.737 9.798 1.00 10.12 516 TYR A CA 1
ATOM 1713 C C . TYR A 1 250 ? -4.635 -3.207 9.261 1.00 10.54 516 TYR A C 1
ATOM 1714 O O . TYR A 1 250 ? -5.657 -2.924 9.867 1.00 10.50 516 TYR A O 1
ATOM 1723 N N . TYR A 1 251 ? -4.625 -3.903 8.124 1.00 10.39 517 TYR A N 1
ATOM 1724 C CA . TYR A 1 251 ? -5.806 -4.525 7.581 1.00 10.93 517 TYR A CA 1
ATOM 1725 C C . TYR A 1 251 ? -6.523 -5.391 8.626 1.00 10.66 517 TYR A C 1
ATOM 1726 O O . TYR A 1 251 ? -7.742 -5.336 8.718 1.00 12.77 517 TYR A O 1
ATOM 1735 N N . PHE A 1 252 ? -5.767 -6.139 9.434 1.00 9.72 518 PHE A N 1
ATOM 1736 C CA . PHE A 1 252 ? -6.315 -7.031 10.450 1.00 10.04 518 PHE A CA 1
ATOM 1737 C C . PHE A 1 252 ? -6.446 -6.350 11.795 1.00 10.55 518 PHE A C 1
ATOM 1738 O O . PHE A 1 252 ? -7.396 -6.599 12.483 1.00 10.78 518 PHE A O 1
ATOM 1746 N N . THR A 1 253 ? -5.493 -5.512 12.188 1.00 10.10 519 THR A N 1
ATOM 1747 C CA . THR A 1 253 ? -5.571 -4.899 13.545 1.00 10.51 519 THR A CA 1
ATOM 1748 C C . THR A 1 253 ? -6.551 -3.708 13.686 1.00 11.25 519 THR A C 1
ATOM 1749 O O . THR A 1 253 ? -7.110 -3.454 14.770 1.00 10.81 519 THR A O 1
ATOM 1753 N N . ASP A 1 254 ? -6.669 -2.950 12.607 1.00 12.32 520 ASP A N 1
ATOM 1754 C CA . ASP A 1 254 ? -7.347 -1.673 12.586 1.00 13.95 520 ASP A CA 1
ATOM 1755 C C . ASP A 1 254 ? -8.367 -1.554 11.448 1.00 13.44 520 ASP A C 1
ATOM 1756 O O . ASP A 1 254 ? -8.933 -0.500 11.225 1.00 13.53 520 ASP A O 1
ATOM 1761 N N . SER A 1 255 ? -8.615 -2.652 10.742 1.00 12.43 521 SER A N 1
ATOM 1762 C CA . SER A 1 255 ? -9.566 -2.666 9.645 1.00 13.12 521 SER A CA 1
ATOM 1763 C C . SER A 1 255 ? -9.266 -1.578 8.589 1.00 15.13 521 SER A C 1
ATOM 1764 O O . SER A 1 255 ? -10.166 -0.935 8.108 1.00 15.28 521 SER A O 1
ATOM 1767 N N . ALA A 1 256 ? -7.993 -1.394 8.246 1.00 13.96 522 ALA A N 1
ATOM 1768 C CA . ALA A 1 256 ? -7.594 -0.541 7.127 1.00 15.38 522 ALA A CA 1
ATOM 1769 C C . ALA A 1 256 ? -8.104 -1.154 5.837 1.00 17.46 522 ALA A C 1
ATOM 1770 O O . ALA A 1 256 ? -8.139 -2.411 5.678 1.00 17.23 522 ALA A O 1
ATOM 1772 N N . GLU A 1 257 ? -8.458 -0.277 4.904 1.00 18.91 523 GLU A N 1
ATOM 1773 C CA . GLU A 1 257 ? -8.950 -0.713 3.609 1.00 21.95 523 GLU A CA 1
ATOM 1774 C C . GLU A 1 257 ? -7.855 -0.568 2.578 1.00 21.70 523 GLU A C 1
ATOM 1775 O O . GLU A 1 257 ? -7.178 0.441 2.534 1.00 22.25 523 GLU A O 1
ATOM 1781 N N . LEU A 1 258 ? -7.727 -1.568 1.716 1.00 22.35 524 LEU A N 1
ATOM 1782 C CA . LEU A 1 258 ? -6.707 -1.595 0.686 1.00 22.98 524 LEU A CA 1
ATOM 1783 C C . LEU A 1 258 ? -7.268 -0.966 -0.569 1.00 25.01 524 LEU A C 1
ATOM 1784 O O . LEU A 1 258 ? -7.423 -1.616 -1.613 1.00 25.81 524 LEU A O 1
ATOM 1789 N N . ASP A 1 259 ? -7.610 0.314 -0.439 1.00 25.75 525 ASP A N 1
ATOM 1790 C CA . ASP A 1 259 ? -8.238 1.072 -1.491 1.00 27.10 525 ASP A CA 1
ATOM 1791 C C . ASP A 1 259 ? -7.496 2.389 -1.633 1.00 26.61 525 ASP A C 1
ATOM 1792 O O . ASP A 1 259 ? -7.392 3.144 -0.690 1.00 24.56 525 ASP A O 1
ATOM 1797 N N . LYS A 1 260 ? -6.984 2.636 -2.833 1.00 27.50 526 LYS A N 1
ATOM 1798 C CA . LYS A 1 260 ? -6.176 3.808 -3.122 1.00 28.50 526 LYS A CA 1
ATOM 1799 C C . LYS A 1 260 ? -6.861 5.078 -2.642 1.00 28.59 526 LYS A C 1
ATOM 1800 O O . LYS A 1 260 ? -6.247 5.929 -2.014 1.00 27.11 526 LYS A O 1
ATOM 1806 N N . ASP A 1 261 ? -8.149 5.219 -2.921 1.00 29.25 527 ASP A N 1
ATOM 1807 C CA . ASP A 1 261 ? -8.821 6.447 -2.515 1.00 31.32 527 ASP A CA 1
ATOM 1808 C C . ASP A 1 261 ? -8.966 6.556 -0.994 1.00 29.53 527 ASP A C 1
ATOM 1809 O O . ASP A 1 261 ? -8.859 7.653 -0.428 1.00 29.66 527 ASP A O 1
ATOM 1814 N N . LYS A 1 262 ? -9.161 5.426 -0.316 1.00 27.24 528 LYS A N 1
ATOM 1815 C CA . LYS A 1 262 ? -9.276 5.454 1.138 1.00 26.90 528 LYS A CA 1
ATOM 1816 C C . LYS A 1 262 ? -7.920 5.690 1.822 1.00 25.13 528 LYS A C 1
ATOM 1817 O O . LYS A 1 262 ? -7.877 6.212 2.932 1.00 25.33 528 LYS A O 1
ATOM 1823 N N . LEU A 1 263 ? -6.830 5.288 1.166 1.00 23.67 529 LEU A N 1
ATOM 1824 C CA . LEU A 1 263 ? -5.465 5.382 1.726 1.00 22.54 529 LEU A CA 1
ATOM 1825 C C . LEU A 1 263 ? -4.832 6.772 1.574 1.00 23.99 529 LEU A C 1
ATOM 1826 O O . LEU A 1 263 ? -3.820 7.046 2.197 1.00 23.15 529 LEU A O 1
ATOM 1831 N N . LYS A 1 264 ? -5.441 7.644 0.772 1.00 26.51 530 LYS A N 1
ATOM 1832 C CA . LYS A 1 264 ? -4.894 8.989 0.470 1.00 28.67 530 LYS A CA 1
ATOM 1833 C C . LYS A 1 264 ? -4.340 9.744 1.671 1.00 28.07 530 LYS A C 1
ATOM 1834 O O . LYS A 1 264 ? -3.266 10.340 1.608 1.00 28.73 530 LYS A O 1
ATOM 1840 N N . ASP A 1 265 ? -5.095 9.702 2.755 1.00 27.65 531 ASP A N 1
ATOM 1841 C CA . ASP A 1 265 ? -4.825 10.440 3.963 1.00 28.42 531 ASP A CA 1
ATOM 1842 C C . ASP A 1 265 ? -4.563 9.481 5.133 1.00 26.43 531 ASP A C 1
ATOM 1843 O O . ASP A 1 265 ? -4.597 9.894 6.292 1.00 27.49 531 ASP A O 1
ATOM 1848 N N . TYR A 1 266 ? -4.277 8.219 4.834 1.00 23.82 532 TYR A N 1
ATOM 1849 C CA . TYR A 1 266 ? -4.153 7.184 5.875 1.00 22.45 532 TYR A CA 1
ATOM 1850 C C . TYR A 1 266 ? -2.711 6.935 6.234 1.00 20.74 532 TYR A C 1
ATOM 1851 O O . TYR A 1 266 ? -2.042 6.125 5.605 1.00 19.61 532 TYR A O 1
ATOM 1860 N N . HIS A 1 267 ? -2.248 7.599 7.289 1.00 20.83 533 HIS A N 1
ATOM 1861 C CA . HIS A 1 267 ? -0.881 7.377 7.838 1.00 19.49 533 HIS A CA 1
ATOM 1862 C C . HIS A 1 267 ? 0.250 7.286 6.812 1.00 19.41 533 HIS A C 1
ATOM 1863 O O . HIS A 1 267 ? 1.145 6.451 6.921 1.00 17.16 533 HIS A O 1
ATOM 1870 N N . GLY A 1 268 ? 0.239 8.173 5.840 1.00 19.31 534 GLY A N 1
ATOM 1871 C CA . GLY A 1 268 ? 1.324 8.209 4.860 1.00 20.13 534 GLY A CA 1
ATOM 1872 C C . GLY A 1 268 ? 1.174 7.245 3.697 1.00 19.18 534 GLY A C 1
ATOM 1873 O O . GLY A 1 268 ? 1.914 7.365 2.725 1.00 19.68 534 GLY A O 1
ATOM 1874 N N . PHE A 1 269 ? 0.184 6.347 3.745 1.00 17.80 535 PHE A N 1
ATOM 1875 C CA . PHE A 1 269 ? 0.018 5.336 2.714 1.00 16.93 535 PHE A CA 1
ATOM 1876 C C . PHE A 1 269 ? -0.488 5.881 1.396 1.00 18.69 535 PHE A C 1
ATOM 1877 O O . PHE A 1 269 ? -0.501 5.188 0.369 1.00 19.51 535 PHE A O 1
ATOM 1885 N N . GLY A 1 270 ? -0.905 7.135 1.399 1.00 19.04 536 GLY A N 1
ATOM 1886 C CA . GLY A 1 270 ? -1.100 7.866 0.169 1.00 20.89 536 GLY A CA 1
ATOM 1887 C C . GLY A 1 270 ? 0.071 7.793 -0.806 1.00 20.75 536 GLY A C 1
ATOM 1888 O O . GLY A 1 270 ? -0.137 7.853 -2.008 1.00 21.00 536 GLY A O 1
ATOM 1889 N N . ASP A 1 271 ? 1.301 7.661 -0.296 1.00 20.54 537 ASP A N 1
ATOM 1890 C CA . ASP A 1 271 ? 2.498 7.555 -1.161 1.00 20.94 537 ASP A CA 1
ATOM 1891 C C . ASP A 1 271 ? 2.752 6.119 -1.682 1.00 19.73 537 ASP A C 1
ATOM 1892 O O . ASP A 1 271 ? 3.740 5.881 -2.378 1.00 20.87 537 ASP A O 1
ATOM 1905 N N . ASN A 1 273 ? 2.422 3.187 -4.178 1.00 18.49 539 ASN A N 1
ATOM 1906 C CA . ASN A 1 273 ? 2.050 3.042 -5.590 1.00 19.39 539 ASN A CA 1
ATOM 1907 C C . ASN A 1 273 ? 1.148 1.793 -5.846 1.00 19.31 539 ASN A C 1
ATOM 1908 O O . ASN A 1 273 ? 0.944 0.963 -4.949 1.00 16.87 539 ASN A O 1
ATOM 1913 N N . ASP A 1 274 ? 0.598 1.685 -7.049 1.00 21.98 540 ASP A N 1
ATOM 1914 C CA . ASP A 1 274 ? -0.337 0.573 -7.375 1.00 23.46 540 ASP A CA 1
ATOM 1915 C C . ASP A 1 274 ? 0.284 -0.823 -7.192 1.00 22.48 540 ASP A C 1
ATOM 1916 O O . ASP A 1 274 ? -0.331 -1.690 -6.571 1.00 20.76 540 ASP A O 1
ATOM 1921 N N . SER A 1 275 ? 1.477 -1.037 -7.755 1.00 22.72 541 SER A N 1
ATOM 1922 C CA . SER A 1 275 ? 2.230 -2.307 -7.581 1.00 23.26 541 SER A CA 1
ATOM 1923 C C . SER A 1 275 ? 2.391 -2.720 -6.131 1.00 19.19 541 SER A C 1
ATOM 1924 O O . SER A 1 275 ? 2.248 -3.890 -5.813 1.00 19.67 541 SER A O 1
ATOM 1927 N N . THR A 1 276 ? 2.726 -1.774 -5.253 1.00 17.84 542 THR A N 1
ATOM 1928 C CA . THR A 1 276 ? 2.941 -2.051 -3.838 1.00 15.26 542 THR A CA 1
ATOM 1929 C C . THR A 1 276 ? 1.656 -2.363 -3.069 1.00 14.43 542 THR A C 1
ATOM 1930 O O . THR A 1 276 ? 1.603 -3.312 -2.246 1.00 13.65 542 THR A O 1
ATOM 1934 N N . LEU A 1 277 ? 0.584 -1.631 -3.366 1.00 15.81 543 LEU A N 1
ATOM 1935 C CA . LEU A 1 277 ? -0.701 -1.956 -2.791 1.00 15.73 543 LEU A CA 1
ATOM 1936 C C . LEU A 1 277 ? -1.181 -3.352 -3.2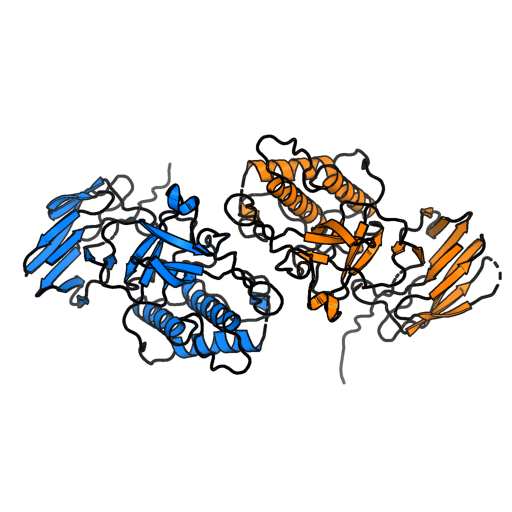86 1.00 14.86 543 LEU A C 1
ATOM 1937 O O . LEU A 1 277 ? -1.819 -4.113 -2.554 1.00 14.56 543 LEU A O 1
ATOM 1942 N N . ALA A 1 278 ? -0.857 -3.730 -4.518 1.00 16.23 544 ALA A N 1
ATOM 1943 C CA . ALA A 1 278 ? -1.273 -5.066 -5.007 1.00 16.39 544 ALA A CA 1
ATOM 1944 C C . ALA A 1 278 ? -0.573 -6.155 -4.159 1.00 14.87 544 ALA A C 1
ATOM 1945 O O . ALA A 1 278 ? -1.165 -7.173 -3.820 1.00 13.71 544 ALA A O 1
ATOM 1947 N N . VAL A 1 279 ? 0.687 -5.928 -3.795 1.00 13.87 545 VAL A N 1
ATOM 1948 C CA . VAL A 1 279 ? 1.395 -6.867 -2.920 1.00 13.24 545 VAL A CA 1
ATOM 1949 C C . VAL A 1 279 ? 0.813 -6.877 -1.498 1.00 11.93 545 VAL A C 1
ATOM 1950 O O . VAL A 1 279 ? 0.667 -7.948 -0.866 1.00 11.91 545 VAL A O 1
ATOM 1954 N N . ALA A 1 280 ? 0.399 -5.719 -0.992 1.00 11.80 546 ALA A N 1
ATOM 1955 C CA . ALA A 1 280 ? -0.278 -5.692 0.293 1.00 12.02 546 ALA A CA 1
ATOM 1956 C C . ALA A 1 280 ? -1.516 -6.592 0.209 1.00 12.52 546 ALA A C 1
ATOM 1957 O O . ALA A 1 280 ? -1.789 -7.354 1.129 1.00 13.77 546 ALA A O 1
ATOM 1959 N N . LYS A 1 281 ? -2.239 -6.494 -0.901 1.00 15.19 547 LYS A N 1
ATOM 1960 C CA . LYS A 1 281 ? -3.444 -7.328 -1.136 1.00 16.51 547 LYS A CA 1
ATOM 1961 C C . LYS A 1 281 ? -3.122 -8.846 -1.202 1.00 15.78 547 LYS A C 1
ATOM 1962 O O . LYS A 1 281 ? -3.865 -9.676 -0.645 1.00 14.83 547 LYS A O 1
ATOM 1968 N N . ILE A 1 282 ? -2.039 -9.191 -1.894 1.00 14.28 548 ILE A N 1
ATOM 1969 C CA . ILE A 1 282 ? -1.490 -10.574 -1.858 1.00 15.56 548 ILE A CA 1
ATOM 1970 C C . ILE A 1 282 ? -1.201 -11.083 -0.443 1.00 13.02 548 ILE A C 1
ATOM 1971 O O . ILE A 1 282 ? -1.623 -12.160 -0.082 1.00 13.10 548 ILE A O 1
ATOM 1976 N N . LEU A 1 283 ? -0.538 -10.273 0.381 1.00 12.43 549 LEU A N 1
ATOM 1977 C CA . LEU A 1 283 ? -0.249 -10.655 1.747 1.00 10.97 549 LEU A CA 1
ATOM 1978 C C . LEU A 1 283 ? -1.536 -10.935 2.521 1.00 11.35 549 LEU A C 1
ATOM 1979 O O . LEU A 1 283 ? -1.674 -11.968 3.193 1.00 9.70 549 LEU A O 1
ATOM 1984 N N . VAL A 1 284 ? -2.514 -10.044 2.369 1.00 10.86 550 VAL A N 1
ATOM 1985 C CA . VAL A 1 284 ? -3.750 -10.206 3.066 1.00 12.11 550 VAL A CA 1
ATOM 1986 C C . VAL A 1 284 ? -4.503 -11.454 2.595 1.00 12.56 550 VAL A C 1
ATOM 1987 O O . VAL A 1 284 ? -5.077 -12.204 3.421 1.00 13.34 550 VAL A O 1
ATOM 1991 N N . GLU A 1 285 ? -4.514 -11.677 1.292 1.00 13.89 551 GLU A N 1
ATOM 1992 C CA . GLU A 1 285 ? -5.262 -12.795 0.708 1.00 16.48 551 GLU A CA 1
ATOM 1993 C C . GLU A 1 285 ? -4.622 -14.144 1.077 1.00 15.35 551 GLU A C 1
ATOM 1994 O O . GLU A 1 285 ? -5.306 -15.082 1.396 1.00 15.40 551 GLU A O 1
ATOM 2000 N N . TYR A 1 286 ? -3.293 -14.193 1.131 1.00 14.33 552 TYR A N 1
ATOM 2001 C CA . TYR A 1 286 ? -2.602 -15.357 1.621 1.00 13.56 552 TYR A CA 1
ATOM 2002 C C . TYR A 1 286 ? -3.003 -15.596 3.071 1.00 12.54 552 TYR A C 1
ATOM 2003 O O . TYR A 1 286 ? -3.461 -16.676 3.442 1.00 11.84 552 TYR A O 1
ATOM 2012 N N . ALA A 1 287 ? -2.852 -14.578 3.896 1.00 11.10 553 ALA A N 1
ATOM 2013 C CA . ALA A 1 287 ? -3.191 -14.698 5.305 1.00 10.66 553 ALA A CA 1
ATOM 2014 C C . ALA A 1 287 ? -4.602 -15.219 5.533 1.00 12.09 553 ALA A C 1
ATOM 2015 O O . ALA A 1 287 ? -4.840 -16.154 6.339 1.00 10.72 553 ALA A O 1
ATOM 2017 N N . GLN A 1 288 ? -5.543 -14.656 4.785 1.00 12.94 554 GLN A N 1
ATOM 2018 C CA . GLN A 1 288 ? -6.930 -15.113 4.861 1.00 15.09 554 GLN A CA 1
ATOM 2019 C C . GLN A 1 288 ? -7.217 -16.517 4.342 1.00 15.79 554 GLN A C 1
ATOM 2020 O O . GLN A 1 288 ? -8.301 -17.075 4.618 1.00 15.16 554 GLN A O 1
ATOM 2026 N N . ASP A 1 289 ? -6.303 -17.110 3.572 1.00 14.65 555 ASP A N 1
ATOM 2027 C CA . ASP A 1 289 ? -6.602 -18.430 3.016 1.00 16.03 555 ASP A CA 1
ATOM 2028 C C . ASP A 1 289 ? -6.545 -19.501 4.123 1.00 15.49 555 ASP A C 1
ATOM 2029 O O . ASP A 1 289 ? -6.086 -19.217 5.218 1.00 14.22 555 ASP A O 1
ATOM 2034 N N . SER A 1 290 ? -7.030 -20.689 3.834 1.00 16.94 556 SER A N 1
ATOM 2035 C CA . SER A 1 290 ? -7.263 -21.713 4.886 1.00 17.47 556 SER A CA 1
ATOM 2036 C C . SER A 1 290 ? -5.994 -22.392 5.459 1.00 17.29 556 SER A C 1
ATOM 2037 O O . SER A 1 290 ? -6.060 -23.060 6.497 1.00 17.18 556 SER A O 1
ATOM 2040 N N . ASN A 1 291 ? -4.857 -22.182 4.801 1.00 16.81 557 ASN A N 1
ATOM 2041 C CA . ASN A 1 291 ? -3.645 -22.891 5.178 1.00 17.03 557 ASN A CA 1
ATOM 2042 C C . ASN A 1 291 ? -3.085 -22.358 6.496 1.00 15.72 557 ASN A C 1
ATOM 2043 O O . ASN A 1 291 ? -3.222 -21.175 6.802 1.00 15.06 557 ASN A O 1
ATOM 2048 N N . PRO A 1 292 ? -2.471 -23.260 7.285 1.00 15.83 558 PRO A N 1
ATOM 2049 C CA . PRO A 1 292 ? -1.915 -22.881 8.542 1.00 15.27 558 PRO A CA 1
ATOM 2050 C C . PRO A 1 292 ? -0.667 -22.043 8.358 1.00 14.34 558 PRO A C 1
ATOM 2051 O O . PRO A 1 292 ? 0.002 -22.185 7.342 1.00 14.75 558 PRO A O 1
ATOM 2055 N N . PRO A 1 293 ? -0.329 -21.222 9.348 1.00 13.03 559 PRO A N 1
ATOM 2056 C CA . PRO A 1 293 ? 0.880 -20.449 9.293 1.00 12.60 559 PRO A CA 1
ATOM 2057 C C . PRO A 1 293 ? 2.069 -21.390 9.166 1.00 13.64 559 PRO A C 1
ATOM 2058 O O . PRO A 1 293 ? 2.057 -22.477 9.744 1.00 12.61 559 PRO A O 1
ATOM 2062 N N . GLN A 1 294 ? 3.071 -20.977 8.416 1.00 14.15 560 GLN A N 1
ATOM 2063 C CA . GLN A 1 294 ? 4.287 -21.776 8.292 1.00 16.49 560 GLN A CA 1
ATOM 2064 C C . GLN A 1 294 ? 5.274 -21.531 9.453 1.00 17.50 560 GLN A C 1
ATOM 2065 O O . GLN A 1 294 ? 6.099 -22.372 9.766 1.00 21.64 560 GLN A O 1
ATOM 2071 N N . LEU A 1 295 ? 5.138 -20.453 10.161 1.00 17.77 561 LEU A N 1
ATOM 2072 C CA . LEU A 1 295 ? 6.057 -20.230 11.264 1.00 18.59 561 LEU A CA 1
ATOM 2073 C C . LEU A 1 295 ? 5.350 -20.587 12.563 1.00 18.69 561 LEU A C 1
ATOM 2074 O O . LEU A 1 295 ? 4.179 -20.925 12.563 1.00 19.89 561 LEU A O 1
ATOM 2079 N N . THR A 1 296 ? 6.074 -20.566 13.652 1.00 16.28 562 THR A N 1
ATOM 2080 C CA . THR A 1 296 ? 5.571 -21.131 14.878 1.00 16.32 562 THR A CA 1
ATOM 2081 C C . THR A 1 296 ? 5.195 -20.028 15.844 1.00 14.97 562 THR A C 1
ATOM 2082 O O . THR A 1 296 ? 4.025 -19.808 16.101 1.00 17.00 562 THR A O 1
ATOM 2086 N N . ASP A 1 297 ? 6.179 -19.301 16.365 1.00 13.67 563 ASP A N 1
ATOM 2087 C CA . ASP A 1 297 ? 5.933 -18.246 17.338 1.00 11.80 563 ASP A CA 1
ATOM 2088 C C . ASP A 1 297 ? 6.769 -17.021 16.928 1.00 11.29 563 ASP A C 1
ATOM 2089 O O . ASP A 1 297 ? 7.805 -17.195 16.265 1.00 12.23 563 ASP A O 1
ATOM 2094 N N . LEU A 1 298 ? 6.296 -15.827 17.287 1.00 9.74 564 LEU A N 1
ATOM 2095 C CA . LEU A 1 298 ? 7.002 -14.571 17.057 1.00 9.19 564 LEU A CA 1
ATOM 2096 C C . LEU A 1 298 ? 7.066 -13.750 18.324 1.00 10.27 564 LEU A C 1
ATOM 2097 O O . LEU A 1 298 ? 6.188 -13.860 19.196 1.00 9.83 564 LEU A O 1
ATOM 2102 N N . ASP A 1 299 ? 8.080 -12.901 18.404 1.00 9.73 565 ASP A N 1
ATOM 2103 C CA . ASP A 1 299 ? 8.167 -11.918 19.463 1.00 9.88 565 ASP A CA 1
ATOM 2104 C C . ASP A 1 299 ? 7.095 -10.820 19.292 1.00 9.32 565 ASP A C 1
ATOM 2105 O O . ASP A 1 299 ? 6.697 -10.481 18.187 1.00 9.92 565 ASP A O 1
ATOM 2110 N N . PHE A 1 300 ? 6.688 -10.245 20.411 1.00 9.20 566 PHE A N 1
ATOM 2111 C CA . PHE A 1 300 ? 5.711 -9.142 20.443 1.00 8.74 566 PHE A CA 1
ATOM 2112 C C . PHE A 1 300 ? 6.120 -8.265 21.624 1.00 8.97 566 PHE A C 1
ATOM 2113 O O . PHE A 1 300 ? 6.745 -8.753 22.525 1.00 11.39 566 PHE A O 1
ATOM 2121 N N . PHE A 1 301 ? 5.750 -6.985 21.594 1.00 9.79 567 PHE A N 1
ATOM 2122 C CA . PHE A 1 301 ? 6.211 -5.972 22.538 1.00 10.08 567 PHE A CA 1
ATOM 2123 C C . PHE A 1 301 ? 5.099 -5.017 22.926 1.00 10.33 567 PHE A C 1
ATOM 2124 O O . PHE A 1 301 ? 4.411 -4.484 22.081 1.00 10.99 567 PHE A O 1
ATOM 2132 N N . ILE A 1 302 ? 4.950 -4.795 24.222 1.00 11.27 568 ILE A N 1
ATOM 2133 C CA . ILE A 1 302 ? 3.893 -3.947 24.769 1.00 13.76 568 ILE A CA 1
ATOM 2134 C C . ILE A 1 302 ? 4.549 -2.817 25.550 1.00 12.89 568 ILE A C 1
ATOM 2135 O O . ILE A 1 302 ? 5.427 -3.055 26.380 1.00 12.14 568 ILE A O 1
ATOM 2140 N N . PRO A 1 303 ? 4.110 -1.591 25.285 1.00 13.01 569 PRO A N 1
ATOM 2141 C CA . PRO A 1 303 ? 4.667 -0.412 25.894 1.00 13.75 569 PRO A CA 1
ATOM 2142 C C . PRO A 1 303 ? 4.144 -0.202 27.311 1.00 14.43 569 PRO A C 1
ATOM 2143 O O . PRO A 1 303 ? 3.056 -0.700 27.675 1.00 14.58 569 PRO A O 1
ATOM 2147 N N . ASN A 1 304 ? 4.933 0.504 28.105 1.00 13.93 570 ASN A N 1
ATOM 2148 C CA . ASN A 1 304 ? 4.528 0.974 29.442 1.00 16.22 570 ASN A CA 1
ATOM 2149 C C . ASN A 1 304 ? 3.820 2.330 29.398 1.00 16.42 570 ASN A C 1
ATOM 2150 O O . ASN A 1 304 ? 3.756 3.049 30.409 1.00 18.61 570 ASN A O 1
ATOM 2155 N N . ASN A 1 305 ? 3.276 2.661 28.230 1.00 16.35 571 ASN A N 1
ATOM 2156 C CA . ASN A 1 305 ? 2.609 3.940 27.972 1.00 17.87 571 ASN A CA 1
ATOM 2157 C C . ASN A 1 305 ? 1.470 3.673 26.996 1.00 17.30 571 ASN A C 1
ATOM 2158 O O . ASN A 1 305 ? 1.709 3.335 25.823 1.00 15.38 571 ASN A O 1
ATOM 2163 N N . ASN A 1 306 ? 0.238 3.845 27.484 1.00 19.58 572 ASN A N 1
ATOM 2164 C CA . ASN A 1 306 ? -0.963 3.520 26.701 1.00 21.08 572 ASN A CA 1
ATOM 2165 C C . ASN A 1 306 ? -1.222 4.405 25.470 1.00 19.93 572 ASN A C 1
ATOM 2166 O O . ASN A 1 306 ? -2.132 4.113 24.687 1.00 19.87 572 ASN A O 1
ATOM 2171 N N . LYS A 1 307 ? -0.406 5.438 25.275 1.00 19.50 573 LYS A N 1
ATOM 2172 C CA . LYS A 1 307 ? -0.471 6.272 24.074 1.00 19.10 573 LYS A CA 1
ATOM 2173 C C . LYS A 1 307 ? 0.370 5.701 22.932 1.00 16.45 573 LYS A C 1
ATOM 2174 O O . LYS A 1 307 ? 0.332 6.241 21.834 1.00 15.95 573 LYS A O 1
ATOM 2180 N N . TYR A 1 308 ? 1.173 4.669 23.230 1.00 14.52 574 TYR A N 1
ATOM 2181 C CA . TYR A 1 308 ? 2.113 4.046 22.291 1.00 13.61 574 TYR A CA 1
ATOM 2182 C C . TYR A 1 308 ? 1.588 2.736 21.739 1.00 11.96 574 TYR A C 1
ATOM 2183 O O . TYR A 1 308 ? 0.909 1.982 22.442 1.00 11.28 574 TYR A O 1
ATOM 2192 N N . GLN A 1 309 ? 1.937 2.445 20.486 1.00 12.13 575 GLN A N 1
ATOM 2193 C CA . GLN A 1 309 ? 1.587 1.169 19.856 1.00 12.01 575 GLN A CA 1
ATOM 2194 C C . GLN A 1 309 ? 2.280 -0.022 20.476 1.00 11.93 575 GLN A C 1
ATOM 2195 O O . GLN A 1 309 ? 3.438 0.072 20.882 1.00 11.37 575 GLN A O 1
ATOM 2200 N N . SER A 1 310 ? 1.583 -1.159 20.523 1.00 10.96 576 SER A N 1
ATOM 2201 C CA . SER A 1 310 ? 2.244 -2.432 20.693 1.00 10.46 576 SER A CA 1
ATOM 2202 C C . SER A 1 310 ? 2.841 -2.797 19.327 1.00 9.80 576 SER A C 1
ATOM 2203 O O . SER A 1 310 ? 2.523 -2.161 18.322 1.00 10.13 576 SER A O 1
ATOM 2206 N N . LEU A 1 311 ? 3.775 -3.748 19.325 1.00 10.05 577 LEU A N 1
ATOM 2207 C CA . LEU A 1 311 ? 4.583 -4.093 18.157 1.00 9.95 577 LEU A CA 1
ATOM 2208 C C . LEU A 1 311 ? 4.684 -5.608 17.972 1.00 9.85 577 LEU A C 1
ATOM 2209 O O . LEU A 1 311 ? 5.042 -6.346 18.915 1.00 10.13 577 LEU A O 1
ATOM 2214 N N . ILE A 1 312 ? 4.390 -6.047 16.753 1.00 8.52 578 ILE A N 1
ATOM 2215 C CA . ILE A 1 312 ? 4.581 -7.406 16.334 1.00 9.35 578 ILE A CA 1
ATOM 2216 C C . ILE A 1 312 ? 5.947 -7.588 15.665 1.00 8.42 578 ILE A C 1
ATOM 2217 O O . ILE A 1 312 ? 6.317 -6.850 14.780 1.00 9.23 578 ILE A O 1
ATOM 2222 N N . GLY A 1 313 ? 6.644 -8.629 16.072 1.00 8.31 579 GLY A N 1
ATOM 2223 C CA . GLY A 1 313 ? 7.988 -8.872 15.668 1.00 8.76 579 GLY A CA 1
ATOM 2224 C C . GLY A 1 313 ? 8.097 -9.768 14.469 1.00 8.15 579 GLY A C 1
ATOM 2225 O O . GLY A 1 313 ? 7.089 -10.261 13.942 1.00 9.60 579 GLY A O 1
ATOM 2226 N N . THR A 1 314 ? 9.345 -9.973 14.071 1.00 8.77 580 THR A N 1
ATOM 2227 C CA . THR A 1 314 ? 9.720 -10.763 12.896 1.00 7.94 580 THR A CA 1
ATOM 2228 C C . THR A 1 314 ? 10.658 -11.912 13.212 1.00 8.14 580 THR A C 1
ATOM 2229 O O . THR A 1 314 ? 11.022 -12.677 12.296 1.00 9.42 580 THR A O 1
ATOM 2233 N N . GLN A 1 315 ? 11.054 -12.052 14.480 1.00 7.91 581 GLN A N 1
ATOM 2234 C CA . GLN A 1 315 ? 12.001 -13.075 14.933 1.00 9.77 581 GLN A CA 1
ATOM 2235 C C . GLN A 1 315 ? 11.360 -13.758 16.161 1.00 9.25 581 GLN A C 1
ATOM 2236 O O . GLN A 1 315 ? 10.302 -13.337 16.596 1.00 8.96 581 GLN A O 1
ATOM 2242 N N . TRP A 1 316 ? 12.040 -14.745 16.708 1.00 9.59 582 TRP A N 1
ATOM 2243 C CA . TRP A 1 316 ? 11.583 -15.530 17.880 1.00 9.83 582 TRP A CA 1
ATOM 2244 C C . TRP A 1 316 ? 12.744 -15.736 18.851 1.00 11.22 582 TRP A C 1
ATOM 2245 O O . TRP A 1 316 ? 13.736 -16.415 18.511 1.00 11.83 582 TRP A O 1
ATOM 2256 N N . HIS A 1 317 ? 12.620 -15.168 20.058 1.00 11.08 583 HIS A N 1
ATOM 2257 C CA . HIS A 1 317 ? 13.633 -15.274 21.120 1.00 13.10 583 HIS A CA 1
ATOM 2258 C C . HIS A 1 317 ? 13.041 -15.882 22.409 1.00 15.19 583 HIS A C 1
ATOM 2259 O O . HIS A 1 317 ? 12.620 -15.140 23.295 1.00 16.82 583 HIS A O 1
ATOM 2266 N N . PRO A 1 318 ? 12.936 -17.205 22.484 1.00 16.14 584 PRO A N 1
ATOM 2267 C CA . PRO A 1 318 ? 12.278 -17.863 23.648 1.00 18.52 584 PRO A CA 1
ATOM 2268 C C . PRO A 1 318 ? 13.121 -17.946 24.918 1.00 20.55 584 PRO A C 1
ATOM 2269 O O . PRO A 1 318 ? 12.586 -18.252 26.006 1.00 20.88 584 PRO A O 1
ATOM 2273 N N . GLU A 1 319 ? 14.426 -17.680 24.775 1.00 22.08 585 GLU A N 1
ATOM 2274 C CA . GLU A 1 319 ? 15.405 -17.895 25.830 1.00 25.48 585 GLU A CA 1
ATOM 2275 C C . GLU A 1 319 ? 15.135 -17.055 27.087 1.00 25.30 585 GLU A C 1
ATOM 2276 O O . GLU A 1 319 ? 15.456 -17.483 28.189 1.00 25.90 585 GLU A O 1
ATOM 2282 N N . ASP A 1 320 ? 14.466 -15.915 26.928 1.00 30.63 586 ASP A N 1
ATOM 2283 C CA . ASP A 1 320 ? 14.255 -14.965 28.022 1.00 30.22 586 ASP A CA 1
ATOM 2284 C C 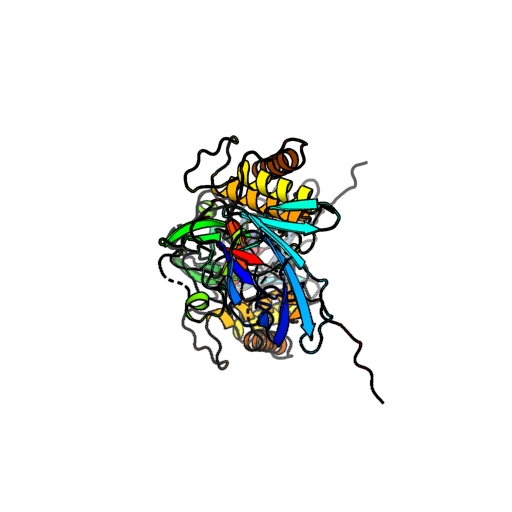. ASP A 1 320 ? 12.803 -14.948 28.495 1.00 26.46 586 ASP A C 1
ATOM 2285 O O . ASP A 1 320 ? 12.453 -14.218 29.426 1.00 26.95 586 ASP A O 1
ATOM 2290 N N . LEU A 1 321 ? 11.975 -15.778 27.889 1.00 22.43 587 LEU A N 1
ATOM 2291 C CA . LEU A 1 321 ? 10.564 -15.799 28.203 1.00 20.00 587 LEU A CA 1
ATOM 2292 C C . LEU A 1 321 ? 10.351 -16.854 29.271 1.00 20.64 587 LEU A C 1
ATOM 2293 O O . LEU A 1 321 ? 10.961 -17.931 29.202 1.00 20.88 587 LEU A O 1
ATOM 2298 N N . VAL A 1 322 ? 9.530 -16.520 30.263 1.00 18.79 588 VAL A N 1
ATOM 2299 C CA . VAL A 1 322 ? 9.139 -17.486 31.310 1.00 20.26 588 VAL A CA 1
ATOM 2300 C C . VAL A 1 322 ? 7.616 -17.597 31.332 1.00 18.75 588 VAL A C 1
ATOM 2301 O O . VAL A 1 322 ? 6.899 -16.722 30.821 1.00 16.74 588 VAL A O 1
ATOM 2305 N N . ASP A 1 323 ? 7.120 -18.685 31.904 1.00 20.38 589 ASP A N 1
ATOM 2306 C CA . ASP A 1 323 ? 5.672 -18.893 32.007 1.00 20.03 589 ASP A CA 1
ATOM 2307 C C . ASP A 1 323 ? 5.092 -17.899 32.971 1.00 18.86 589 ASP A C 1
ATOM 2308 O O . ASP A 1 323 ? 5.566 -17.768 34.094 1.00 21.05 589 ASP A O 1
ATOM 2313 N N . ILE A 1 324 ? 4.061 -17.214 32.507 1.00 18.09 590 ILE A N 1
ATOM 2314 C CA . ILE A 1 324 ? 3.285 -16.293 33.293 1.00 18.34 590 ILE A CA 1
ATOM 2315 C C . ILE A 1 324 ? 1.949 -16.951 33.532 1.00 19.60 590 ILE A C 1
ATOM 2316 O O . ILE A 1 324 ? 1.371 -17.549 32.625 1.00 19.85 590 ILE A O 1
ATOM 2321 N N . ILE A 1 325 ? 1.449 -16.877 34.761 1.00 21.56 591 ILE A N 1
ATOM 2322 C CA . ILE A 1 325 ? 0.049 -17.159 34.987 1.00 22.53 591 ILE A CA 1
ATOM 2323 C C . ILE A 1 325 ? -0.589 -15.796 35.038 1.00 22.49 591 ILE A C 1
ATOM 2324 O O . ILE A 1 325 ? -0.478 -15.057 36.039 1.00 22.68 591 ILE A O 1
ATOM 2329 N N . ARG A 1 326 ? -1.282 -15.473 33.960 1.00 22.43 592 ARG A N 1
ATOM 2330 C CA . ARG A 1 326 ? -1.866 -14.163 33.765 1.00 23.70 592 ARG A CA 1
ATOM 2331 C C . ARG A 1 326 ? -3.326 -14.179 34.253 1.00 26.35 592 ARG A C 1
ATOM 2332 O O . ARG A 1 326 ? -4.106 -15.094 33.921 1.00 27.58 592 ARG A O 1
ATOM 2348 N N . GLU A 1 328 ? -6.555 -11.248 34.589 1.00 28.75 594 GLU A N 1
ATOM 2349 C CA . GLU A 1 328 ? -6.928 -9.895 34.210 1.00 28.87 594 GLU A CA 1
ATOM 2350 C C . GLU A 1 328 ? -8.244 -9.484 34.873 1.00 31.79 594 GLU A C 1
ATOM 2351 O O . GLU A 1 328 ? -9.197 -10.275 34.955 1.00 33.06 594 GLU A O 1
ATOM 2357 N N . ASP A 1 329 ? -8.260 -8.236 35.344 1.00 32.62 595 ASP A N 1
ATOM 2358 C CA . ASP A 1 329 ? -9.346 -7.667 36.131 1.00 35.81 595 ASP A CA 1
ATOM 2359 C C . ASP A 1 329 ? -10.103 -6.639 35.285 1.00 37.27 595 ASP A C 1
ATOM 2360 O O . ASP A 1 329 ? -9.485 -5.787 34.622 1.00 35.60 595 ASP A O 1
ATOM 2364 N N . LYS A 1 330 ? -11.430 -6.733 35.313 1.00 40.59 596 LYS A N 1
ATOM 2365 C CA . LYS A 1 330 ? -12.302 -5.768 34.662 1.00 43.79 596 LYS A CA 1
ATOM 2366 C C . LYS A 1 330 ? -12.488 -4.531 35.561 1.00 46.54 596 LYS A C 1
ATOM 2367 O O . LYS A 1 330 ? -12.927 -4.646 36.707 1.00 47.75 596 LYS A O 1
ATOM 2373 N N . LYS A 1 331 ? -12.156 -3.353 35.042 1.00 47.57 597 LYS A N 1
ATOM 2374 C CA . LYS A 1 331 ? -12.449 -2.107 35.752 1.00 51.19 597 LYS A CA 1
ATOM 2375 C C . LYS A 1 331 ? -13.967 -1.869 35.775 1.00 55.67 597 LYS A C 1
ATOM 2376 O O . LYS A 1 331 ? -14.673 -2.189 34.814 1.00 56.80 597 LYS A O 1
ATOM 2382 N N . GLU A 1 332 ? -14.463 -1.315 36.875 1.00 59.24 598 GLU A N 1
ATOM 2383 C CA . GLU A 1 332 ? -15.913 -1.264 37.146 1.00 64.16 598 GLU A CA 1
ATOM 2384 C C . GLU A 1 332 ? -16.747 -0.185 36.429 1.00 67.70 598 GLU A C 1
ATOM 2385 O O . GLU A 1 332 ? -17.899 -0.449 36.051 1.00 70.64 598 GLU A O 1
ATOM 2391 N N . VAL A 1 333 ? -16.186 1.021 36.290 1.00 67.65 599 VAL A N 1
ATOM 2392 C CA . VAL A 1 333 ? -16.921 2.230 35.823 1.00 71.37 599 VAL A CA 1
ATOM 2393 C C . VAL A 1 333 ? -18.342 2.401 36.403 1.00 76.38 599 VAL A C 1
ATOM 2394 O O . VAL A 1 333 ? -19.346 2.122 35.740 1.00 78.99 599 VAL A O 1
ATOM 2398 N N . ILE A 1 334 ? -18.421 2.860 37.647 1.00 77.90 600 ILE A N 1
ATOM 2399 C CA . ILE A 1 334 ? -19.711 3.230 38.234 1.00 83.15 600 ILE A CA 1
ATOM 2400 C C . ILE A 1 334 ? -19.938 4.718 37.962 1.00 85.93 600 ILE A C 1
ATOM 2401 O O . ILE A 1 334 ? -19.099 5.541 38.328 1.00 84.81 600 ILE A O 1
ATOM 2406 N N . PRO A 1 335 ? -21.050 5.067 37.284 1.00 89.67 601 PRO A N 1
ATOM 2407 C CA . PRO A 1 335 ? -21.362 6.477 37.050 1.00 93.48 601 PRO A CA 1
ATOM 2408 C C . PRO A 1 335 ? -21.345 7.276 38.346 1.00 96.01 601 PRO A C 1
ATOM 2409 O O . PRO A 1 335 ? -22.018 6.902 39.307 1.00 98.45 601 PRO A O 1
ATOM 2413 N N . VAL A 1 336 ? -20.558 8.347 38.369 1.00 95.40 602 VAL A N 1
ATOM 2414 C CA . VAL A 1 336 ? -20.468 9.221 39.536 1.00 98.35 602 VAL A CA 1
ATOM 2415 C C . VAL A 1 336 ? -21.756 10.023 39.683 1.00 105.26 602 VAL A C 1
ATOM 2416 O O . VAL A 1 336 ? -22.000 10.952 38.918 1.00 108.07 602 VAL A O 1
ATOM 2420 N N . THR A 1 337 ? -22.581 9.656 40.662 1.00 108.53 603 THR A N 1
ATOM 2421 C CA . THR A 1 337 ? -23.859 10.331 40.898 1.00 115.54 603 THR A CA 1
ATOM 2422 C C . THR A 1 337 ? -23.926 10.947 42.295 1.00 119.40 603 THR A C 1
ATOM 2423 O O . THR A 1 337 ? -22.903 11.308 42.875 1.00 116.66 603 THR A O 1
ATOM 2427 N N . THR B 1 25 ? 8.400 49.827 -19.909 1.00 52.68 291 THR B N 1
ATOM 2428 C CA . THR B 1 25 ? 8.284 48.792 -18.822 1.00 48.41 291 THR B CA 1
ATOM 2429 C C . THR B 1 25 ? 8.036 47.389 -19.390 1.00 46.10 291 THR B C 1
ATOM 2430 O O . THR B 1 25 ? 7.193 47.203 -20.270 1.00 46.54 291 THR B O 1
ATOM 2434 N N . SER B 1 26 ? 8.788 46.413 -18.875 1.00 43.84 292 SER B N 1
ATOM 2435 C CA . SER B 1 26 ? 8.693 45.014 -19.296 1.00 41.89 292 SER B CA 1
ATOM 2436 C C . SER B 1 26 ? 7.486 44.339 -18.665 1.00 38.08 292 SER B C 1
ATOM 2437 O O . SER B 1 26 ? 7.331 44.395 -17.436 1.00 36.74 292 SER B O 1
ATOM 2440 N N . VAL B 1 27 ? 6.648 43.711 -19.488 1.00 36.74 293 VAL B N 1
ATOM 2441 C CA . VAL B 1 27 ? 5.586 42.843 -18.983 1.00 33.66 293 VAL B CA 1
ATOM 2442 C C . VAL B 1 27 ? 5.622 41.491 -19.668 1.00 32.51 293 VAL B C 1
ATOM 2443 O O . VAL B 1 27 ? 6.090 41.375 -20.797 1.00 34.53 293 VAL B O 1
ATOM 2447 N N . LEU B 1 28 ? 5.173 40.459 -18.955 1.00 29.72 294 LEU B N 1
ATOM 2448 C CA . LEU B 1 28 ? 4.940 39.144 -19.541 1.00 28.67 294 LEU B CA 1
ATOM 2449 C C . LEU B 1 28 ? 3.446 38.893 -19.440 1.00 27.34 294 LEU B C 1
ATOM 2450 O O . LEU B 1 28 ? 2.868 38.941 -18.352 1.00 25.01 294 LEU B O 1
ATOM 2455 N N . ILE B 1 29 ? 2.812 38.654 -20.572 1.00 28.17 295 ILE B N 1
ATOM 2456 C CA . ILE B 1 29 ? 1.413 38.275 -20.595 1.00 27.55 295 ILE B CA 1
ATOM 2457 C C . ILE B 1 29 ? 1.364 36.765 -20.432 1.00 26.20 295 ILE B C 1
ATOM 2458 O O . ILE B 1 29 ? 1.940 36.022 -21.247 1.00 27.14 295 ILE B O 1
ATOM 2463 N N . ARG B 1 30 ? 0.653 36.320 -19.406 1.00 23.66 296 ARG B N 1
ATOM 2464 C CA . ARG B 1 30 ? 0.501 34.918 -19.103 1.00 23.22 296 ARG B CA 1
ATOM 2465 C C . ARG B 1 30 ? -0.946 34.533 -18.993 1.00 22.89 296 ARG B C 1
ATOM 2466 O O . ARG B 1 30 ? -1.734 35.241 -18.374 1.00 23.88 296 ARG B O 1
ATOM 2474 N N . LYS B 1 31 ? -1.275 33.387 -19.574 1.00 23.84 297 LYS B N 1
ATOM 2475 C CA . LYS B 1 31 ? -2.609 32.833 -19.505 1.00 24.49 297 LYS B CA 1
ATOM 2476 C C . LYS B 1 31 ? -2.575 31.608 -18.614 1.00 24.21 297 LYS B C 1
ATOM 2477 O O . LYS B 1 31 ? -1.697 30.751 -18.733 1.00 23.39 297 LYS B O 1
ATOM 2483 N N . TYR B 1 32 ? -3.540 31.557 -17.705 1.00 24.70 298 TYR B N 1
ATOM 2484 C CA . TYR B 1 32 ? -3.664 30.480 -16.762 1.00 24.91 298 TYR B CA 1
ATOM 2485 C C . TYR B 1 32 ? -5.075 29.931 -16.915 1.00 27.23 298 TYR B C 1
ATOM 2486 O O . TYR B 1 32 ? -5.931 30.556 -17.560 1.00 29.53 298 TYR B O 1
ATOM 2495 N N . ALA B 1 33 ? -5.279 28.726 -16.385 1.00 28.16 299 ALA B N 1
ATOM 2496 C CA . ALA B 1 33 ? -6.603 28.135 -16.244 1.00 29.96 299 ALA B CA 1
ATOM 2497 C C . ALA B 1 33 ? -6.963 28.246 -14.775 1.00 29.69 299 ALA B C 1
ATOM 2498 O O . ALA B 1 33 ? -6.171 27.876 -13.906 1.00 28.72 299 ALA B O 1
ATOM 2500 N N . ILE B 1 34 ? -8.146 28.784 -14.491 1.00 30.77 300 ILE B N 1
ATOM 2501 C CA . ILE B 1 34 ? -8.596 28.958 -13.127 1.00 30.53 300 ILE B CA 1
ATOM 2502 C C . ILE B 1 34 ? -8.570 27.609 -12.414 1.00 31.42 300 ILE B C 1
ATOM 2503 O O . ILE B 1 34 ? -8.945 26.582 -12.998 1.00 32.80 300 ILE B O 1
ATOM 2508 N N . GLY B 1 35 ? -8.128 27.618 -11.159 1.00 30.52 301 GLY B N 1
ATOM 2509 C CA . GLY B 1 35 ? -8.108 26.416 -10.332 1.00 32.46 301 GLY B CA 1
ATOM 2510 C C . GLY B 1 35 ? -6.997 25.392 -10.569 1.00 32.07 301 GLY B C 1
ATOM 2511 O O . GLY B 1 35 ? -6.948 24.383 -9.863 1.00 33.70 301 GLY B O 1
ATOM 2512 N N . ASP B 1 36 ? -6.136 25.609 -11.562 1.00 30.96 302 ASP B N 1
ATOM 2513 C CA . ASP B 1 36 ? -4.978 24.711 -11.797 1.00 30.59 302 ASP B CA 1
ATOM 2514 C C . ASP B 1 36 ? -3.824 25.520 -12.322 1.00 28.02 302 ASP B C 1
ATOM 2515 O O . ASP B 1 36 ? -3.720 25.772 -13.520 1.00 28.51 302 ASP B O 1
ATOM 2520 N N . TYR B 1 37 ? -2.960 25.943 -11.409 1.00 25.72 303 TYR B N 1
ATOM 2521 C CA . TYR B 1 37 ? -1.866 26.837 -11.773 1.00 22.88 303 TYR B CA 1
ATOM 2522 C C . TYR B 1 37 ? -0.545 26.070 -11.906 1.00 22.40 303 TYR B C 1
ATOM 2523 O O . TYR B 1 37 ? 0.550 26.651 -11.756 1.00 20.73 303 TYR B O 1
ATOM 2532 N N . SER B 1 38 ? -0.660 24.780 -12.194 1.00 22.60 304 SER B N 1
ATOM 2533 C CA . SER B 1 38 ? 0.498 23.895 -12.349 1.00 23.07 304 SER B CA 1
ATOM 2534 C C . SER B 1 38 ? 1.199 24.077 -13.681 1.00 23.36 304 SER B C 1
ATOM 2535 O O . SER B 1 38 ? 2.306 23.589 -13.844 1.00 23.39 304 SER B O 1
ATOM 2538 N N . LYS B 1 39 ? 0.539 24.741 -14.636 1.00 23.27 305 LYS B N 1
ATOM 2539 C CA . LYS B 1 39 ? 1.080 24.990 -15.987 1.00 24.62 305 LYS B CA 1
ATOM 2540 C C . LYS B 1 39 ? 0.361 26.194 -16.599 1.00 24.11 305 LYS B C 1
ATOM 2541 O O . LYS B 1 39 ? -0.793 26.442 -16.260 1.00 24.06 305 LYS B O 1
ATOM 2547 N N . LEU B 1 40 ? 1.028 26.958 -17.462 1.00 23.01 306 LEU B N 1
ATOM 2548 C CA . LEU B 1 40 ? 0.332 28.013 -18.206 1.00 23.24 306 LEU B CA 1
ATOM 2549 C C . LEU B 1 40 ? -0.553 27.344 -19.256 1.00 25.44 306 LEU B C 1
ATOM 2550 O O . LEU B 1 40 ? -0.296 26.215 -19.682 1.00 25.81 306 LEU B O 1
ATOM 2555 N N . LEU B 1 41 ? -1.608 28.051 -19.653 1.00 25.93 307 LEU B N 1
ATOM 2556 C CA . LEU B 1 41 ? -2.559 27.537 -20.607 1.00 27.96 307 LEU B CA 1
ATOM 2557 C C . LEU B 1 41 ? -2.230 28.073 -21.990 1.00 29.77 307 LEU B C 1
ATOM 2558 O O . LEU B 1 41 ? -2.324 29.279 -22.265 1.00 29.57 307 LEU B O 1
ATOM 2563 N N . GLU B 1 42 ? -1.887 27.146 -22.866 1.00 31.91 308 GLU B N 1
ATOM 2564 C CA . GLU B 1 42 ? -1.496 27.467 -24.196 1.00 33.86 308 GLU B CA 1
ATOM 2565 C C . GLU B 1 42 ? -2.712 27.459 -25.115 1.00 36.17 308 GLU B C 1
ATOM 2566 O O . GLU B 1 42 ? -3.748 26.856 -24.802 1.00 36.42 308 GLU B O 1
ATOM 2572 N N . GLY B 1 43 ? -2.562 28.114 -26.265 1.00 37.59 309 GLY B N 1
ATOM 2573 C CA . GLY B 1 43 ? -3.565 28.067 -27.322 1.00 40.20 309 GLY B CA 1
ATOM 2574 C C . GLY B 1 43 ? -4.607 29.170 -27.307 1.00 40.43 309 GLY B C 1
ATOM 2575 O O . GLY B 1 43 ? -5.480 29.188 -28.158 1.00 42.76 309 GLY B O 1
ATOM 2576 N N . ALA B 1 44 ? -4.546 30.089 -26.341 1.00 37.84 310 ALA B N 1
ATOM 2577 C CA . ALA B 1 44 ? -5.473 31.218 -26.340 1.00 38.86 310 ALA B CA 1
ATOM 2578 C C . ALA B 1 44 ? -4.973 32.282 -27.316 1.00 40.90 310 ALA B C 1
ATOM 2579 O O . ALA B 1 44 ? -3.797 32.635 -27.298 1.00 40.37 310 ALA B O 1
ATOM 2581 N N . THR B 1 45 ? -5.857 32.762 -28.187 1.00 44.23 311 THR B N 1
ATOM 2582 C CA . THR B 1 45 ? -5.536 33.878 -29.074 1.00 46.37 311 THR B CA 1
ATOM 2583 C C . THR B 1 45 ? -5.862 35.199 -28.381 1.00 46.03 311 THR B C 1
ATOM 2584 O O . THR B 1 45 ? -7.035 35.529 -28.157 1.00 46.80 311 THR B O 1
ATOM 2588 N N . LEU B 1 46 ? -4.813 35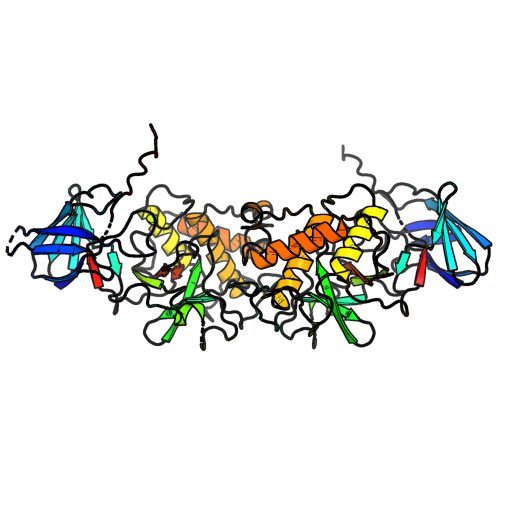.938 -28.026 1.00 45.04 312 LEU B N 1
ATOM 2589 C CA . LEU B 1 46 ? -4.944 37.173 -27.264 1.00 44.49 312 LEU B CA 1
ATOM 2590 C C . LEU B 1 46 ? -4.517 38.354 -28.101 1.00 47.95 312 LEU B C 1
ATOM 2591 O O . LEU B 1 46 ? -3.659 38.225 -28.982 1.00 49.82 312 LEU B O 1
ATOM 2596 N N . GLN B 1 47 ? -5.123 39.501 -27.811 1.00 49.82 313 GLN B N 1
ATOM 2597 C CA . GLN B 1 47 ? -4.930 40.730 -28.571 1.00 53.82 313 GLN B CA 1
ATOM 2598 C C . GLN B 1 47 ? -4.643 41.849 -27.579 1.00 53.08 313 GLN B C 1
ATOM 2599 O O . GLN B 1 47 ? -5.425 42.057 -26.655 1.00 52.12 313 GLN B O 1
ATOM 2605 N N . LEU B 1 48 ? -3.527 42.557 -27.754 1.00 54.64 314 LEU B N 1
ATOM 2606 C CA . LEU B 1 48 ? -3.192 43.690 -26.877 1.00 54.48 314 LEU B CA 1
ATOM 2607 C C . LEU B 1 48 ? -3.448 45.039 -27.583 1.00 58.98 314 LEU B C 1
ATOM 2608 O O . LEU B 1 48 ? -2.768 45.392 -28.551 1.00 62.22 314 LEU B O 1
ATOM 2613 N N . THR B 1 49 ? -4.442 45.770 -27.072 1.00 60.12 315 THR B N 1
ATOM 2614 C CA . THR B 1 49 ? -4.885 47.075 -27.589 1.00 64.31 315 THR B CA 1
ATOM 2615 C C . THR B 1 49 ? -4.292 48.228 -26.769 1.00 64.35 315 THR B C 1
ATOM 2616 O O . THR B 1 49 ? -4.002 48.057 -25.586 1.00 60.53 315 THR B O 1
ATOM 2620 N N . GLY B 1 50 ? -4.127 49.395 -27.393 1.00 68.70 316 GLY B N 1
ATOM 2621 C CA . GLY B 1 50 ? -3.709 50.624 -26.688 1.00 69.64 316 GLY B CA 1
ATOM 2622 C C . GLY B 1 50 ? -4.863 51.576 -26.369 1.00 72.08 316 GLY B C 1
ATOM 2623 O O . GLY B 1 50 ? -6.031 51.176 -26.368 1.00 72.35 316 GLY B O 1
ATOM 2624 N N . ASP B 1 51 ? -4.535 52.840 -26.098 1.00 74.39 317 ASP B N 1
ATOM 2625 C CA . ASP B 1 51 ? -5.544 53.849 -25.735 1.00 76.97 317 ASP B CA 1
ATOM 2626 C C . ASP B 1 51 ? -5.834 54.827 -26.870 1.00 82.66 317 ASP B C 1
ATOM 2627 O O . ASP B 1 51 ? -5.015 55.017 -27.767 1.00 85.31 317 ASP B O 1
ATOM 2632 N N . GLN B 1 57 ? 0.445 50.326 -31.437 1.00 77.55 323 GLN B N 1
ATOM 2633 C CA . GLN B 1 57 ? 0.560 49.181 -32.336 1.00 78.38 323 GLN B CA 1
ATOM 2634 C C . GLN B 1 57 ? -0.064 47.887 -31.794 1.00 73.79 323 GLN B C 1
ATOM 2635 O O . GLN B 1 57 ? 0.594 47.126 -31.076 1.00 70.11 323 GLN B O 1
ATOM 2641 N N . ALA B 1 58 ? -1.315 47.629 -32.175 1.00 74.65 324 ALA B N 1
ATOM 2642 C CA . ALA B 1 58 ? -2.029 46.399 -31.809 1.00 71.19 324 ALA B CA 1
ATOM 2643 C C . ALA B 1 58 ? -1.226 45.127 -32.101 1.00 69.89 324 ALA B C 1
ATOM 2644 O O . ALA B 1 58 ? -0.532 45.024 -33.118 1.00 72.70 324 ALA B O 1
ATOM 2646 N N . ARG B 1 59 ? -1.361 44.158 -31.199 1.00 65.60 325 ARG B N 1
ATOM 2647 C CA . ARG B 1 59 ? -0.541 42.953 -31.176 1.00 63.81 325 ARG B CA 1
ATOM 2648 C C . ARG B 1 59 ? -1.464 41.756 -30.951 1.00 61.11 325 ARG B C 1
ATOM 2649 O O . ARG B 1 59 ? -2.256 41.758 -30.014 1.00 58.91 325 ARG B O 1
ATOM 2657 N N . VAL B 1 60 ? -1.384 40.753 -31.816 1.00 61.83 326 VAL B N 1
ATOM 2658 C CA . VAL B 1 60 ? -2.151 39.523 -31.640 1.00 59.72 326 VAL B CA 1
ATOM 2659 C C . VAL B 1 60 ? -1.146 38.386 -31.536 1.00 57.54 326 VAL B C 1
ATOM 2660 O O . VAL B 1 60 ? -0.156 38.367 -32.269 1.00 58.68 326 VAL B O 1
ATOM 2664 N N . PHE B 1 61 ? -1.370 37.474 -30.587 1.00 53.29 327 PHE B N 1
ATOM 2665 C CA . PHE B 1 61 ? -0.478 36.333 -30.383 1.00 51.40 327 PHE B CA 1
ATOM 2666 C C . PHE B 1 61 ? -1.180 35.170 -29.703 1.00 48.95 327 PHE B C 1
ATOM 2667 O O . PHE B 1 61 ? -2.289 35.310 -29.200 1.00 48.10 327 PHE B O 1
ATOM 2675 N N . SER B 1 62 ? -0.507 34.027 -29.693 1.00 48.08 328 SER B N 1
ATOM 2676 C CA . SER B 1 62 ? -1.016 32.818 -29.071 1.00 46.20 328 SER B CA 1
ATOM 2677 C C . SER B 1 62 ? -0.326 32.654 -27.726 1.00 41.87 328 SER B C 1
ATOM 2678 O O . SER B 1 62 ? 0.877 32.840 -27.622 1.00 41.54 328 SER B O 1
ATOM 2681 N N . SER B 1 63 ? -1.083 32.334 -26.679 1.00 39.24 329 SER B N 1
ATOM 2682 C CA . SER B 1 63 ? -0.493 32.154 -25.360 1.00 35.00 329 SER B CA 1
ATOM 2683 C C . SER B 1 63 ? 0.413 30.924 -25.358 1.00 34.99 329 SER B C 1
ATOM 2684 O O . SER B 1 63 ? 0.111 29.906 -25.992 1.00 35.93 329 SER B O 1
ATOM 2687 N N . ASN B 1 64 ? 1.534 31.035 -24.658 1.00 33.32 330 ASN B N 1
ATOM 2688 C CA . ASN B 1 64 ? 2.561 29.986 -24.694 1.00 33.94 330 ASN B CA 1
ATOM 2689 C C . ASN B 1 64 ? 2.832 29.487 -23.277 1.00 32.03 330 ASN B C 1
ATOM 2690 O O . ASN B 1 64 ? 2.070 29.796 -22.376 1.00 30.18 330 ASN B O 1
ATOM 2695 N N . ASP B 1 65 ? 3.894 28.706 -23.094 1.00 33.23 331 ASP B N 1
ATOM 2696 C CA . ASP B 1 65 ? 4.159 28.063 -21.818 1.00 32.27 331 ASP B CA 1
ATOM 2697 C C . ASP B 1 65 ? 4.947 28.917 -20.832 1.00 30.30 331 ASP B C 1
ATOM 2698 O O . ASP B 1 65 ? 5.057 28.543 -19.682 1.00 30.19 331 ASP B O 1
ATOM 2703 N N . ILE B 1 66 ? 5.518 30.035 -21.269 1.00 30.56 332 ILE B N 1
ATOM 2704 C CA . ILE B 1 66 ? 6.312 30.890 -20.360 1.00 29.23 332 ILE B CA 1
ATOM 2705 C C . ILE B 1 66 ? 5.772 32.327 -20.231 1.00 28.16 332 ILE B C 1
ATOM 2706 O O . ILE B 1 66 ? 6.015 33.023 -19.204 1.00 25.21 332 ILE B O 1
ATOM 2711 N N . GLY B 1 67 ? 5.026 32.750 -21.252 1.00 29.17 333 GLY B N 1
ATOM 2712 C CA . GLY B 1 67 ? 4.489 34.095 -21.355 1.00 29.63 333 GLY B CA 1
ATOM 2713 C C . GLY B 1 67 ? 5.076 34.928 -22.488 1.00 32.69 333 GLY B C 1
ATOM 2714 O O . GLY B 1 67 ? 6.170 34.647 -23.021 1.00 33.77 333 GLY B O 1
ATOM 2715 N N . GLU B 1 68 ? 4.332 35.961 -22.854 1.00 34.19 334 GLU B N 1
ATOM 2716 C CA . GLU B 1 68 ? 4.665 36.816 -23.980 1.00 38.07 334 GLU B CA 1
ATOM 2717 C C . GLU B 1 68 ? 5.300 38.092 -23.475 1.00 38.93 334 GLU B C 1
ATOM 2718 O O . GLU B 1 68 ? 4.627 38.892 -22.819 1.00 38.10 334 GLU B O 1
ATOM 2724 N N . ARG B 1 69 ? 6.582 38.294 -23.788 1.00 41.45 335 ARG B N 1
ATOM 2725 C CA . ARG B 1 69 ? 7.336 39.435 -23.266 1.00 42.36 335 ARG B CA 1
ATOM 2726 C C . ARG B 1 69 ? 7.184 40.678 -24.124 1.00 45.22 335 ARG B C 1
ATOM 2727 O O . ARG B 1 69 ? 7.415 40.631 -25.331 1.00 46.85 335 ARG B O 1
ATOM 2735 N N . ILE B 1 70 ? 6.831 41.799 -23.495 1.00 44.43 336 ILE B N 1
ATOM 2736 C CA . ILE B 1 70 ? 6.619 43.052 -24.218 1.00 47.48 336 ILE B CA 1
ATOM 2737 C C . ILE B 1 70 ? 7.202 44.243 -23.450 1.00 48.05 336 ILE B C 1
ATOM 2738 O O . ILE B 1 70 ? 6.953 44.390 -22.253 1.00 44.96 336 ILE B O 1
ATOM 2743 N N . GLU B 1 71 ? 7.993 45.081 -24.128 1.00 51.91 337 GLU B N 1
ATOM 2744 C CA . GLU B 1 71 ? 8.470 46.339 -23.535 1.00 53.51 337 GLU B CA 1
ATOM 2745 C C . GLU B 1 71 ? 7.493 47.444 -23.942 1.00 55.35 337 GLU B C 1
ATOM 2746 O O . GLU B 1 71 ? 7.258 47.668 -25.125 1.00 58.52 337 GLU B O 1
ATOM 2752 N N . LEU B 1 72 ? 6.941 48.133 -22.948 1.00 53.96 338 LEU B N 1
ATOM 2753 C CA . LEU B 1 72 ? 5.826 49.066 -23.137 1.00 55.14 338 LEU B CA 1
ATOM 2754 C C . LEU B 1 72 ? 6.123 50.441 -22.549 1.00 56.72 338 LEU B C 1
ATOM 2755 O O . LEU B 1 72 ? 6.551 50.552 -21.394 1.00 55.20 338 LEU B O 1
ATOM 2760 N N . SER B 1 73 ? 5.875 51.484 -23.335 1.00 60.27 339 SER B N 1
ATOM 2761 C CA . SER B 1 73 ? 5.905 52.848 -22.823 1.00 62.04 339 SER B CA 1
ATOM 2762 C C . SER B 1 73 ? 4.618 53.110 -22.037 1.00 59.71 339 SER B C 1
ATOM 2763 O O . SER B 1 73 ? 3.684 52.307 -22.063 1.00 57.03 339 SER B O 1
ATOM 2766 N N . ASP B 1 74 ? 4.579 54.234 -21.335 1.00 60.73 340 ASP B N 1
ATOM 2767 C CA . ASP B 1 74 ? 3.466 54.539 -20.436 1.00 58.87 340 ASP B CA 1
ATOM 2768 C C . ASP B 1 74 ? 2.199 54.805 -21.237 1.00 60.26 340 ASP B C 1
ATOM 2769 O O . ASP B 1 74 ? 2.257 55.388 -22.319 1.00 63.48 340 ASP B O 1
ATOM 2774 N N . GLY B 1 75 ? 1.063 54.385 -20.688 1.00 57.36 341 GLY B N 1
ATOM 2775 C CA . GLY B 1 75 ? -0.227 54.465 -21.371 1.00 58.61 341 GLY B CA 1
ATOM 2776 C C . GLY B 1 75 ? -1.161 53.370 -20.887 1.00 54.68 341 GLY B C 1
ATOM 2777 O O . GLY B 1 75 ? -0.746 52.476 -20.130 1.00 51.25 341 GLY B O 1
ATOM 2778 N N . THR B 1 76 ? -2.424 53.436 -21.303 1.00 55.40 342 THR B N 1
ATOM 2779 C CA . THR B 1 76 ? -3.405 52.434 -20.901 1.00 52.70 342 THR B CA 1
ATOM 2780 C C . THR B 1 76 ? -3.552 51.389 -21.996 1.00 52.15 342 THR B C 1
ATOM 2781 O O . THR B 1 76 ? -3.609 51.731 -23.172 1.00 54.57 342 THR B O 1
ATOM 2785 N N . TYR B 1 77 ? -3.587 50.115 -21.604 1.00 48.25 343 TYR B N 1
ATOM 2786 C CA . TYR B 1 77 ? -3.714 49.011 -22.560 1.00 48.20 343 TYR B CA 1
ATOM 2787 C C . TYR B 1 77 ? -4.869 48.091 -22.180 1.00 46.68 343 TYR B C 1
ATOM 2788 O O . TYR B 1 77 ? -5.316 48.076 -21.030 1.00 45.48 343 TYR B O 1
ATOM 2797 N N . THR B 1 78 ? -5.347 47.339 -23.166 1.00 47.63 344 THR B N 1
ATOM 2798 C CA . THR B 1 78 ? -6.437 46.388 -22.990 1.00 46.84 344 THR B CA 1
ATOM 2799 C C . THR B 1 78 ? -6.011 45.059 -23.603 1.00 45.18 344 THR B C 1
ATOM 2800 O O . THR B 1 78 ? -5.558 45.017 -24.740 1.00 46.74 344 THR B O 1
ATOM 2804 N N . LEU B 1 79 ? -6.110 43.988 -22.820 1.00 41.94 345 LEU B N 1
ATOM 2805 C CA . LEU B 1 79 ? -5.848 42.635 -23.305 1.00 40.46 345 LEU B CA 1
ATOM 2806 C C . LEU B 1 79 ? -7.192 41.937 -23.495 1.00 41.18 345 LEU B C 1
ATOM 2807 O O . LEU B 1 79 ? -8.003 41.874 -22.568 1.00 39.55 345 LEU B O 1
ATOM 2812 N N . THR B 1 80 ? -7.425 41.420 -24.702 1.00 43.21 346 THR B N 1
ATOM 2813 C CA . THR B 1 80 ? -8.679 40.762 -25.012 1.00 44.99 346 THR B CA 1
ATOM 2814 C C . THR B 1 80 ? -8.414 39.360 -25.521 1.00 44.82 346 THR B C 1
ATOM 2815 O O . THR B 1 80 ? -7.486 39.137 -26.302 1.00 44.73 346 THR B O 1
ATOM 2819 N N . GLU B 1 81 ? -9.241 38.416 -25.080 1.00 45.05 347 GLU B N 1
ATOM 2820 C CA . GLU B 1 81 ? -9.200 37.051 -25.586 1.00 45.83 347 GLU B CA 1
ATOM 2821 C C . GLU B 1 81 ? -10.088 36.922 -26.835 1.00 50.73 347 GLU B C 1
ATOM 2822 O O . GLU B 1 81 ? -11.319 36.913 -26.738 1.00 52.65 347 GLU B O 1
ATOM 2828 N N . LEU B 1 82 ? -9.447 36.836 -28.001 1.00 53.05 348 LEU B N 1
ATOM 2829 C CA . LEU B 1 82 ? -10.128 36.632 -29.285 1.00 57.75 348 LEU B CA 1
ATOM 2830 C C . LEU B 1 82 ? -10.724 35.217 -29.408 1.00 58.86 348 LEU B C 1
ATOM 2831 O O . LEU B 1 82 ? -11.870 35.065 -29.826 1.00 61.39 348 LEU B O 1
ATOM 2836 N N . ASN B 1 83 ? -9.937 34.193 -29.064 1.00 56.74 349 ASN B N 1
ATOM 2837 C CA . ASN B 1 83 ? -10.401 32.796 -29.061 1.00 57.90 349 ASN B CA 1
ATOM 2838 C C . ASN B 1 83 ? -9.818 32.007 -27.883 1.00 54.65 349 ASN B C 1
ATOM 2839 O O . ASN B 1 83 ? -8.604 31.997 -27.675 1.00 53.16 349 ASN B O 1
ATOM 2844 N N . SER B 1 84 ? -10.681 31.353 -27.107 1.00 54.57 350 SER B N 1
ATOM 2845 C CA . SER B 1 84 ? -10.236 30.540 -25.975 1.00 51.60 350 SER B CA 1
ATOM 2846 C C . SER B 1 84 ? -9.747 29.188 -26.475 1.00 52.88 350 SER B C 1
ATOM 2847 O O . SER B 1 84 ? -10.149 28.750 -27.539 1.00 56.11 350 SER B O 1
ATOM 2850 N N . PRO B 1 85 ? -8.889 28.510 -25.696 1.00 50.95 351 PRO B N 1
ATOM 2851 C CA . PRO B 1 85 ? -8.523 27.147 -26.060 1.00 52.26 351 PRO B CA 1
ATOM 2852 C C . PRO B 1 85 ? -9.716 26.204 -25.961 1.00 54.99 351 PRO B C 1
ATOM 2853 O O . PRO B 1 85 ? -10.742 26.563 -25.382 1.00 55.41 351 PRO B O 1
ATOM 2857 N N . ALA B 1 86 ? -9.579 25.019 -26.547 1.00 57.07 352 ALA B N 1
ATOM 2858 C CA . ALA B 1 86 ? -10.613 24.003 -26.483 1.00 59.87 352 ALA B CA 1
ATOM 2859 C C . ALA B 1 86 ? -10.987 23.669 -25.043 1.00 58.17 352 ALA B C 1
ATOM 2860 O O . ALA B 1 86 ? -10.127 23.334 -24.225 1.00 55.89 352 ALA B O 1
ATOM 2862 N N . GLY B 1 87 ? -12.277 23.775 -24.740 1.00 60.32 353 GLY B N 1
ATOM 2863 C CA . GLY B 1 87 ? -12.797 23.443 -23.415 1.00 59.67 353 GLY B CA 1
ATOM 2864 C C . GLY B 1 87 ? -12.657 24.564 -22.395 1.00 56.76 353 GLY B C 1
ATOM 2865 O O . GLY B 1 87 ? -12.656 24.305 -21.181 1.00 55.25 353 GLY B O 1
ATOM 2866 N N . TYR B 1 88 ? -12.550 25.804 -22.886 1.00 55.87 354 TYR B N 1
ATOM 2867 C CA . TYR B 1 88 ? -12.436 26.984 -22.026 1.00 53.30 354 TYR B CA 1
ATOM 2868 C C . TYR B 1 88 ? -13.345 28.109 -22.492 1.00 54.84 354 TYR B C 1
ATOM 2869 O O . TYR B 1 88 ? -13.587 28.280 -23.697 1.00 57.10 354 TYR B O 1
ATOM 2878 N N . SER B 1 89 ? -13.848 28.864 -21.516 1.00 53.88 355 SER B N 1
ATOM 2879 C CA . SER B 1 89 ? -14.679 30.034 -21.780 1.00 55.36 355 SER B CA 1
ATOM 2880 C C . SER B 1 89 ? -13.753 31.199 -22.066 1.00 52.34 355 SER B C 1
ATOM 2881 O O . SER B 1 89 ? -12.591 31.186 -21.648 1.00 49.14 355 SER B O 1
ATOM 2884 N N . ILE B 1 90 ? -14.263 32.194 -22.783 1.00 53.44 356 ILE B N 1
ATOM 2885 C CA . ILE B 1 90 ? -13.526 33.434 -23.013 1.00 51.53 356 ILE B CA 1
ATOM 2886 C C . ILE B 1 90 ? -13.493 34.266 -21.725 1.00 48.89 356 ILE B C 1
ATOM 2887 O O . ILE B 1 90 ? -14.531 34.492 -21.100 1.00 49.82 356 ILE B O 1
ATOM 2892 N N . ALA B 1 91 ? -12.301 34.709 -21.338 1.00 45.29 357 ALA B N 1
ATOM 2893 C CA . ALA B 1 91 ? -12.148 35.595 -20.187 1.00 43.23 357 ALA B CA 1
ATOM 2894 C C . ALA B 1 91 ? -12.533 37.047 -20.524 1.00 44.63 357 ALA B C 1
ATOM 2895 O O . ALA B 1 91 ? -12.488 37.475 -21.682 1.00 45.74 357 ALA B O 1
ATOM 2897 N N . GLU B 1 92 ? -12.910 37.792 -19.486 1.00 44.27 358 GLU B N 1
ATOM 2898 C CA . GLU B 1 92 ? -13.163 39.226 -19.590 1.00 45.44 358 GLU B CA 1
ATOM 2899 C C . GLU B 1 92 ? -11.863 39.933 -19.936 1.00 43.10 358 GLU B C 1
ATOM 2900 O O . GLU B 1 92 ? -10.794 39.531 -19.451 1.00 39.98 358 GLU B O 1
ATOM 2906 N N . PRO B 1 93 ? -11.947 41.017 -20.722 1.00 44.41 359 PRO B N 1
ATOM 2907 C CA . PRO B 1 93 ? -10.756 41.747 -21.097 1.00 43.18 359 PRO B CA 1
ATOM 2908 C C . PRO B 1 93 ? -10.116 42.374 -19.876 1.00 40.78 359 PRO B C 1
ATOM 2909 O O . PRO B 1 93 ? -10.812 42.726 -18.930 1.00 40.43 359 PRO B O 1
ATOM 2913 N N . ILE B 1 94 ? -8.798 42.490 -19.897 1.00 38.94 360 ILE B N 1
ATOM 2914 C CA . ILE B 1 94 ? -8.063 43.089 -18.801 1.00 37.31 360 ILE B CA 1
ATOM 2915 C C . ILE B 1 94 ? -7.586 44.471 -19.238 1.00 38.73 360 ILE B C 1
ATOM 2916 O O . ILE B 1 94 ? -6.973 44.615 -20.289 1.00 39.63 360 ILE B O 1
ATOM 2921 N N . THR B 1 95 ? -7.893 45.487 -18.435 1.00 39.65 361 THR B N 1
ATOM 2922 C CA . THR B 1 95 ? -7.398 46.844 -18.672 1.00 41.21 361 THR B CA 1
ATOM 2923 C C . THR B 1 95 ? -6.298 47.119 -17.646 1.00 38.24 361 THR B C 1
ATOM 2924 O O . THR B 1 95 ? -6.474 46.873 -16.447 1.00 36.25 361 THR B O 1
ATOM 2928 N N . PHE B 1 96 ? -5.160 47.614 -18.131 1.00 37.70 362 PHE B N 1
ATOM 2929 C CA . PHE B 1 96 ? -4.062 47.998 -17.261 1.00 35.72 362 PHE B CA 1
ATOM 2930 C C . PHE B 1 96 ? -3.364 49.272 -17.726 1.00 38.01 362 PHE B C 1
ATOM 2931 O O . PHE B 1 96 ? -3.435 49.647 -18.898 1.00 39.74 362 PHE B O 1
ATOM 2939 N N . LYS B 1 97 ? -2.714 49.944 -16.787 1.00 37.61 363 LYS B N 1
ATOM 2940 C CA . LYS B 1 97 ? -1.989 51.168 -17.067 1.00 40.34 363 LYS B CA 1
ATOM 2941 C C . LYS B 1 97 ? -0.513 50.957 -16.769 1.00 39.16 363 LYS B C 1
ATOM 2942 O O . LYS B 1 97 ? -0.173 50.332 -15.770 1.00 36.72 363 LYS B O 1
ATOM 2948 N N . VAL B 1 98 ? 0.359 51.432 -17.660 1.00 41.36 364 VAL B N 1
ATOM 2949 C CA . VAL B 1 98 ? 1.791 51.509 -17.376 1.00 41.34 364 VAL B CA 1
ATOM 2950 C C . VAL B 1 98 ? 2.147 52.969 -17.155 1.00 45.40 364 VAL B C 1
ATOM 2951 O O . VAL B 1 98 ? 1.747 53.846 -17.930 1.00 48.06 364 VAL B O 1
ATOM 2955 N N . GLU B 1 99 ? 2.890 53.234 -16.089 1.00 46.00 365 GLU B N 1
ATOM 2956 C CA . GLU B 1 99 ? 3.148 54.601 -15.669 1.00 49.91 365 GLU B CA 1
ATOM 2957 C C . GLU B 1 99 ? 4.367 54.676 -14.764 1.00 49.91 365 GLU B C 1
ATOM 2958 O O . GLU B 1 99 ? 4.279 54.388 -13.577 1.00 48.36 365 GLU B O 1
ATOM 2964 N N . ALA B 1 100 ? 5.504 55.049 -15.346 1.00 52.66 366 ALA B N 1
ATOM 2965 C CA . ALA B 1 100 ? 6.706 55.380 -14.591 1.00 53.64 366 ALA B CA 1
ATOM 2966 C C . ALA B 1 100 ? 7.335 54.164 -13.910 1.00 50.55 366 ALA B C 1
ATOM 2967 O O . ALA B 1 100 ? 7.750 54.238 -12.749 1.00 50.55 366 ALA B O 1
ATOM 2969 N N . GLY B 1 101 ? 7.417 53.054 -14.637 1.00 48.64 367 GLY B N 1
ATOM 2970 C CA . GLY B 1 101 ? 7.961 51.808 -14.093 1.00 45.69 367 GLY B CA 1
ATOM 2971 C C . GLY B 1 101 ? 6.992 50.966 -13.275 1.00 42.39 367 GLY B C 1
ATOM 2972 O O . GLY B 1 101 ? 7.363 49.891 -12.795 1.00 40.20 367 GLY B O 1
ATOM 2973 N N . LYS B 1 102 ? 5.756 51.435 -13.102 1.00 41.87 368 LYS B N 1
ATOM 2974 C CA . LYS B 1 102 ? 4.752 50.676 -12.357 1.00 38.66 368 LYS B CA 1
ATOM 2975 C C . LYS B 1 102 ? 3.611 50.241 -13.282 1.00 36.58 368 LYS B C 1
ATOM 2976 O O . LYS B 1 102 ? 3.337 50.878 -14.306 1.00 37.61 368 LYS B O 1
ATOM 2982 N N . VAL B 1 103 ? 2.983 49.125 -12.934 1.00 32.14 369 VAL B N 1
ATOM 2983 C CA . VAL B 1 103 ? 1.820 48.622 -13.667 1.00 30.85 369 VAL B CA 1
ATOM 2984 C C . VAL B 1 103 ? 0.630 48.518 -12.711 1.00 30.02 369 VAL B C 1
ATOM 2985 O O . VAL B 1 103 ? 0.763 48.075 -11.565 1.00 27.63 369 VAL B O 1
ATOM 2989 N N . TYR B 1 104 ? -0.525 48.929 -13.208 1.00 30.89 370 TYR B N 1
ATOM 2990 C CA . TYR B 1 104 ? -1.746 48.949 -12.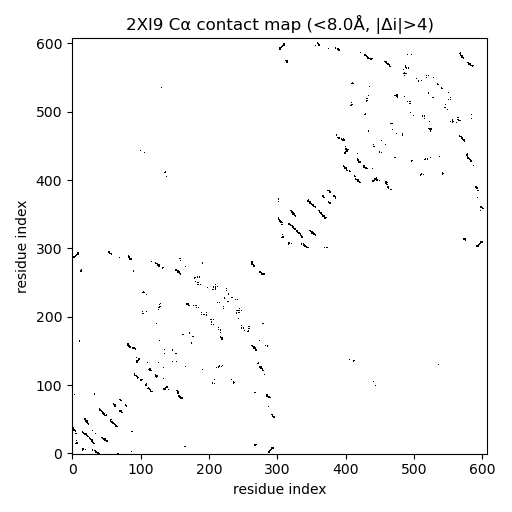438 1.00 31.90 370 TYR B CA 1
ATOM 2991 C C . TYR B 1 104 ? -2.832 48.276 -13.240 1.00 32.42 370 TYR B C 1
ATOM 2992 O O . TYR B 1 104 ? -2.951 48.493 -14.435 1.00 33.46 370 TYR B O 1
ATOM 3001 N N . THR B 1 105 ? -3.628 47.469 -12.568 1.00 32.15 371 THR B N 1
ATOM 3002 C CA . THR B 1 105 ? -4.768 46.835 -13.172 1.00 33.07 371 THR B CA 1
ATOM 3003 C C . THR B 1 105 ? -5.949 47.720 -12.808 1.00 37.12 371 THR B C 1
ATOM 3004 O O . THR B 1 105 ? -6.029 48.266 -11.692 1.00 36.91 371 THR B O 1
ATOM 3008 N N . ILE B 1 106 ? -6.830 47.925 -13.779 1.00 40.08 372 ILE B N 1
ATOM 3009 C CA . ILE B 1 106 ? -7.930 48.837 -13.615 1.00 44.44 372 ILE B CA 1
ATOM 3010 C C . ILE B 1 106 ? -9.222 48.070 -13.818 1.00 46.49 372 ILE B C 1
ATOM 3011 O O . ILE B 1 106 ? -9.410 47.418 -14.854 1.00 46.96 372 ILE B O 1
ATOM 3016 N N . ILE B 1 107 ? -10.107 48.130 -12.825 1.00 48.26 373 ILE B N 1
ATOM 3017 C CA . ILE B 1 107 ? -11.393 47.468 -12.941 1.00 50.13 373 ILE B CA 1
ATOM 3018 C C . ILE B 1 107 ? -12.419 48.055 -11.979 1.00 52.66 373 ILE B C 1
ATOM 3019 O O . ILE B 1 107 ? -12.117 48.331 -10.810 1.00 51.89 373 ILE B O 1
ATOM 3024 N N . ASP B 1 108 ? -13.628 48.263 -12.494 1.00 56.07 374 ASP B N 1
ATOM 3025 C CA . ASP B 1 108 ? -14.743 48.811 -11.718 1.00 59.43 374 ASP B CA 1
ATOM 3026 C C . ASP B 1 108 ? -14.391 50.114 -10.996 1.00 60.41 374 ASP B C 1
ATOM 3027 O O . ASP B 1 108 ? -14.655 50.261 -9.793 1.00 61.47 374 ASP B O 1
ATOM 3032 N N . GLY B 1 109 ? -13.808 51.059 -11.735 1.00 60.33 375 GLY B N 1
ATOM 3033 C CA . GLY B 1 109 ? -13.485 52.387 -11.186 1.00 61.47 375 GLY B CA 1
ATOM 3034 C C . GLY B 1 109 ? -12.365 52.369 -10.150 1.00 58.00 375 GLY B C 1
ATOM 3035 O O . GLY B 1 109 ? -12.171 53.341 -9.411 1.00 59.75 375 GLY B O 1
ATOM 3036 N N . LYS B 1 110 ? -11.631 51.264 -10.103 1.00 53.38 376 LYS B N 1
ATOM 3037 C CA . LYS B 1 110 ? -10.558 51.076 -9.147 1.00 50.29 376 LYS B CA 1
ATOM 3038 C C . LYS B 1 110 ? -9.274 50.741 -9.884 1.00 46.76 376 LYS B C 1
ATOM 3039 O O . LYS B 1 110 ? -9.252 49.824 -10.706 1.00 44.89 376 LYS B O 1
ATOM 3045 N N . GLN B 1 111 ? -8.218 51.500 -9.594 1.00 45.59 377 GLN B N 1
ATOM 3046 C CA . GLN B 1 111 ? -6.873 51.249 -10.114 1.00 42.48 377 GLN B CA 1
ATOM 3047 C C . GLN B 1 111 ? -5.994 50.717 -8.974 1.00 39.39 377 GLN B C 1
ATOM 3048 O O . GLN B 1 111 ? -5.760 51.417 -7.987 1.00 39.72 377 GLN B O 1
ATOM 3054 N N . ILE B 1 112 ? -5.517 49.481 -9.109 1.00 35.98 378 ILE B N 1
ATOM 3055 C CA . ILE B 1 112 ? -4.675 48.862 -8.090 1.00 33.94 378 ILE B CA 1
ATOM 3056 C C . ILE B 1 112 ? -3.341 48.456 -8.667 1.00 30.94 378 ILE B C 1
ATOM 3057 O O . ILE B 1 112 ? -3.242 48.068 -9.828 1.00 29.85 378 ILE B O 1
ATOM 3062 N N . GLU B 1 113 ? -2.318 48.530 -7.834 1.00 29.86 379 GLU B N 1
ATOM 3063 C CA . GLU B 1 113 ? -0.990 48.072 -8.202 1.00 28.11 379 GLU B CA 1
ATOM 3064 C C . GLU B 1 113 ? -1.080 46.624 -8.629 1.00 25.14 379 GLU B C 1
ATOM 3065 O O . GLU B 1 113 ? -1.790 45.830 -8.007 1.00 22.17 379 GLU B O 1
ATOM 3071 N N . ASN B 1 114 ? -0.385 46.296 -9.720 1.00 24.12 380 ASN B N 1
ATOM 3072 C CA . ASN B 1 114 ? -0.394 44.971 -10.276 1.00 22.60 380 ASN B CA 1
ATOM 3073 C C . ASN B 1 114 ? -0.114 43.923 -9.199 1.00 20.92 380 ASN B C 1
ATOM 3074 O O . ASN B 1 114 ? 0.971 43.943 -8.597 1.00 18.74 380 ASN B O 1
ATOM 3079 N N . PRO B 1 115 ? -1.095 43.021 -8.947 1.00 19.00 381 PRO B N 1
ATOM 3080 C CA . PRO B 1 115 ? -0.834 41.972 -7.952 1.00 18.50 381 PRO B CA 1
ATOM 3081 C C . PRO B 1 115 ? 0.044 40.838 -8.446 1.00 16.70 381 PRO B C 1
ATOM 3082 O O . PRO B 1 115 ? 0.533 40.067 -7.637 1.00 16.35 381 PRO B O 1
ATOM 3086 N N . ASN B 1 116 ? 0.244 40.725 -9.759 1.00 16.31 382 ASN B N 1
ATOM 3087 C CA . ASN B 1 116 ? 0.902 39.576 -10.316 1.00 15.46 382 ASN B CA 1
ATOM 3088 C C . ASN B 1 116 ? 2.326 39.911 -10.723 1.00 15.79 382 ASN B C 1
ATOM 3089 O O . ASN B 1 116 ? 2.575 40.563 -11.754 1.00 16.43 382 ASN B O 1
ATOM 3094 N N . LYS B 1 117 ? 3.257 39.454 -9.893 1.00 14.50 383 LYS B N 1
ATOM 3095 C CA . LYS B 1 117 ? 4.670 39.646 -10.084 1.00 16.13 383 LYS B CA 1
ATOM 3096 C C . LYS B 1 117 ? 5.324 38.278 -9.954 1.00 14.95 383 LYS B C 1
ATOM 3097 O O . LYS B 1 117 ? 5.151 37.628 -8.922 1.00 13.98 383 LYS B O 1
ATOM 3103 N N . GLU B 1 118 ? 5.963 37.815 -11.028 1.00 14.64 384 GLU B N 1
ATOM 3104 C CA . GLU B 1 118 ? 6.459 36.454 -11.122 1.00 14.70 384 GLU B CA 1
ATOM 3105 C C . GLU B 1 118 ? 7.818 36.383 -11.805 1.00 15.63 384 GLU B C 1
ATOM 3106 O O . GLU B 1 118 ? 8.205 37.274 -12.572 1.00 16.38 384 GLU B O 1
ATOM 3112 N N . ILE B 1 119 ? 8.536 35.303 -11.530 1.00 15.62 385 ILE B N 1
ATOM 3113 C CA . ILE B 1 119 ? 9.786 35.071 -12.213 1.00 17.01 385 ILE B CA 1
ATOM 3114 C C . ILE B 1 119 ? 9.537 34.819 -13.693 1.00 17.68 385 ILE B C 1
ATOM 3115 O O . ILE B 1 119 ? 8.475 34.365 -14.101 1.00 16.76 385 ILE B O 1
ATOM 3120 N N . VAL B 1 120 ? 10.570 35.100 -14.472 1.00 20.16 386 VAL B N 1
ATOM 3121 C CA . VAL B 1 120 ? 10.526 35.003 -15.902 1.00 22.58 386 VAL B CA 1
ATOM 3122 C C . VAL B 1 120 ? 10.480 33.557 -16.392 1.00 22.36 386 VAL B C 1
ATOM 3123 O O . VAL B 1 120 ? 9.726 33.266 -17.312 1.00 21.78 386 VAL B O 1
ATOM 3127 N N . GLU B 1 121 ? 11.267 32.671 -15.773 1.00 23.04 387 GLU B N 1
ATOM 3128 C CA . GLU B 1 121 ? 11.204 31.239 -16.058 1.00 24.16 387 GLU B CA 1
ATOM 3129 C C . GLU B 1 121 ? 10.333 30.549 -15.006 1.00 22.09 387 GLU B C 1
ATOM 3130 O O . GLU B 1 121 ? 10.796 30.255 -13.933 1.00 20.92 387 GLU B O 1
ATOM 3136 N N . PRO B 1 122 ? 9.072 30.245 -15.349 1.00 20.35 388 PRO B N 1
ATOM 3137 C CA . PRO B 1 122 ? 8.179 29.590 -14.443 1.00 18.46 388 PRO B CA 1
ATOM 3138 C C . PRO B 1 122 ? 8.618 28.152 -14.100 1.00 17.52 388 PRO B C 1
ATOM 3139 O O . PRO B 1 122 ? 9.341 27.527 -14.865 1.00 18.12 388 PRO B O 1
ATOM 3143 N N . TYR B 1 123 ? 8.154 27.643 -12.967 1.00 15.68 389 TYR B N 1
ATOM 3144 C CA . TYR B 1 123 ? 8.449 26.277 -12.559 1.00 15.93 389 TYR B CA 1
ATOM 3145 C C . TYR B 1 123 ? 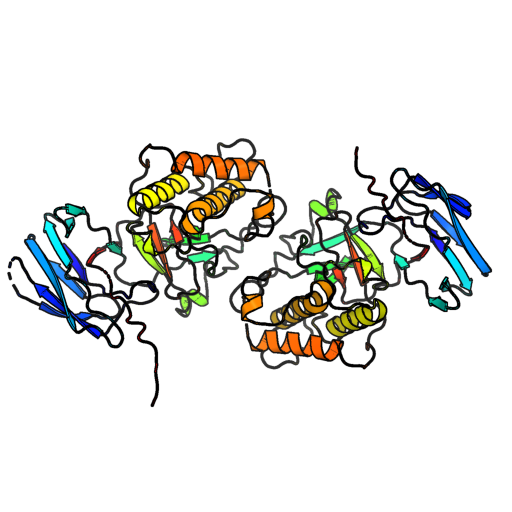9.937 25.983 -12.657 1.00 17.31 389 TYR B C 1
ATOM 3146 O O . TYR B 1 123 ? 10.348 25.066 -13.340 1.00 17.46 389 TYR B O 1
ATOM 3155 N N . SER B 1 124 ? 10.749 26.800 -12.005 1.00 16.63 390 SER B N 1
ATOM 3156 C CA . SER B 1 124 ? 12.198 26.659 -12.140 1.00 18.49 390 SER B CA 1
ATOM 3157 C C . SER B 1 124 ? 12.913 26.743 -10.818 1.00 17.00 390 SER B C 1
ATOM 3158 O O . SER B 1 124 ? 14.140 26.688 -10.809 1.00 19.06 390 SER B O 1
ATOM 3161 N N . VAL B 1 125 ? 12.170 26.865 -9.725 1.00 16.25 391 VAL B N 1
ATOM 3162 C CA . VAL B 1 125 ? 12.716 27.092 -8.390 1.00 14.85 391 VAL B CA 1
ATOM 3163 C C . VAL B 1 125 ? 12.550 25.806 -7.581 1.00 13.75 391 VAL B C 1
ATOM 3164 O O . VAL B 1 125 ? 11.513 25.116 -7.670 1.00 12.35 391 VAL B O 1
ATOM 3168 N N . GLU B 1 126 ? 13.572 25.466 -6.802 1.00 13.23 392 GLU B N 1
ATOM 3169 C CA . GLU B 1 126 ? 13.485 24.296 -5.900 1.00 13.66 392 GLU B CA 1
ATOM 3170 C C . GLU B 1 126 ? 12.904 24.565 -4.532 1.00 12.63 392 GLU B C 1
ATOM 3171 O O . GLU B 1 126 ? 13.257 25.543 -3.889 1.00 11.75 392 GLU B O 1
ATOM 3177 N N . ALA B 1 127 ? 12.050 23.655 -4.040 1.00 11.64 393 ALA B N 1
ATOM 3178 C CA . ALA B 1 127 ? 11.706 23.645 -2.625 1.00 10.74 393 ALA B CA 1
ATOM 3179 C C . ALA B 1 127 ? 11.923 22.217 -2.080 1.00 11.31 393 ALA B C 1
ATOM 3180 O O . ALA B 1 127 ? 11.972 21.251 -2.861 1.00 11.95 393 ALA B O 1
ATOM 3182 N N . TYR B 1 128 ? 12.160 22.099 -0.770 1.00 10.63 394 TYR B N 1
ATOM 3183 C CA . TYR B 1 128 ? 12.496 20.820 -0.165 1.00 11.58 394 TYR B CA 1
ATOM 3184 C C . TYR B 1 128 ? 12.021 20.728 1.254 1.00 9.79 394 TYR B C 1
ATOM 3185 O O . TYR B 1 128 ? 11.727 21.729 1.891 1.00 10.04 394 TYR B O 1
ATOM 3194 N N . ASN B 1 129 ? 11.848 19.477 1.680 1.00 11.08 395 ASN B N 1
ATOM 3195 C CA . ASN B 1 129 ? 11.567 19.088 3.034 1.00 10.41 395 ASN B CA 1
ATOM 3196 C C . ASN B 1 129 ? 12.857 18.490 3.568 1.00 11.17 395 ASN B C 1
ATOM 3197 O O . ASN B 1 129 ? 13.382 17.505 3.062 1.00 12.32 395 ASN B O 1
ATOM 3202 N N . ASP B 1 130 ? 13.371 19.145 4.583 1.00 12.01 396 ASP B N 1
ATOM 3203 C CA . ASP B 1 130 ? 14.690 18.839 5.127 1.00 13.56 396 ASP B CA 1
ATOM 3204 C C . ASP B 1 130 ? 14.621 17.617 6.042 1.00 14.54 396 ASP B C 1
ATOM 3205 O O . ASP B 1 130 ? 14.113 17.708 7.156 1.00 15.07 396 ASP B O 1
ATOM 3210 N N . PHE B 1 131 ? 15.121 16.486 5.572 1.00 16.38 397 PHE B N 1
ATOM 3211 C CA . PHE B 1 131 ? 15.137 15.284 6.422 1.00 18.62 397 PHE B CA 1
ATOM 3212 C C . PHE B 1 131 ? 16.438 15.061 7.169 1.00 18.69 397 PHE B C 1
ATOM 3213 O O . PHE B 1 131 ? 16.589 14.040 7.828 1.00 21.33 397 PHE B O 1
ATOM 3221 N N . GLU B 1 132 ? 17.381 15.992 7.076 1.00 17.94 398 GLU B N 1
ATOM 3222 C CA . GLU B 1 132 ? 18.631 15.884 7.864 1.00 20.54 398 GLU B CA 1
ATOM 3223 C C . GLU B 1 132 ? 18.386 16.484 9.245 1.00 20.39 398 GLU B C 1
ATOM 3224 O O . GLU B 1 132 ? 18.916 15.994 10.220 1.00 21.85 398 GLU B O 1
ATOM 3230 N N . GLU B 1 133 ? 17.578 17.537 9.319 1.00 20.03 399 GLU B N 1
ATOM 3231 C CA . GLU B 1 133 ? 17.292 18.192 10.592 1.00 21.54 399 GLU B CA 1
ATOM 3232 C C . GLU B 1 133 ? 16.412 17.275 11.429 1.00 21.12 399 GLU B C 1
ATOM 3233 O O . GLU B 1 133 ? 15.362 16.873 10.995 1.00 21.45 399 GLU B O 1
ATOM 3239 N N . PHE B 1 134 ? 16.869 16.933 12.611 1.00 22.06 400 PHE B N 1
ATOM 3240 C CA . PHE B 1 134 ? 16.056 16.193 13.535 1.00 22.39 400 PHE B CA 1
ATOM 3241 C C . PHE B 1 134 ? 15.775 17.106 14.693 1.00 20.93 400 PHE B C 1
ATOM 3242 O O . PHE B 1 134 ? 16.703 17.514 15.388 1.00 21.29 400 PHE B O 1
ATOM 3250 N N . SER B 1 135 ? 14.502 17.392 14.937 1.00 17.76 401 SER B N 1
ATOM 3251 C CA . SER B 1 135 ? 14.144 18.159 16.104 1.00 17.81 401 SER B CA 1
ATOM 3252 C C . SER B 1 135 ? 12.710 17.847 16.474 1.00 17.24 401 SER B C 1
ATOM 3253 O O . SER B 1 135 ? 11.855 17.878 15.621 1.00 14.78 401 SER B O 1
ATOM 3256 N N . VAL B 1 136 ? 12.444 17.557 17.741 1.00 19.20 402 VAL B N 1
ATOM 3257 C CA . VAL B 1 136 ? 11.091 17.154 18.138 1.00 19.15 402 VAL B CA 1
ATOM 3258 C C . VAL B 1 136 ? 10.129 18.369 18.238 1.00 17.88 402 VAL B C 1
ATOM 3259 O O . VAL B 1 136 ? 10.533 19.509 18.529 1.00 15.43 402 VAL B O 1
ATOM 3263 N N . LEU B 1 137 ? 8.855 18.109 17.973 1.00 16.79 403 LEU B N 1
ATOM 3264 C CA . LEU B 1 137 ? 7.797 19.045 18.282 1.00 15.33 403 LEU B CA 1
ATOM 3265 C C . LEU B 1 137 ? 7.581 18.933 19.789 1.00 16.45 403 LEU B C 1
ATOM 3266 O O . LEU B 1 137 ? 7.957 19.849 20.538 1.00 17.55 403 LEU B O 1
ATOM 3271 N N . THR B 1 138 ? 7.080 17.790 20.281 1.00 16.60 404 THR B N 1
ATOM 3272 C CA . THR B 1 138 ? 7.141 17.507 21.714 1.00 17.47 404 THR B CA 1
ATOM 3273 C C . THR B 1 138 ? 7.919 16.204 21.977 1.00 18.60 404 THR B C 1
ATOM 3274 O O . THR B 1 138 ? 8.924 16.205 22.673 1.00 19.02 404 THR B O 1
ATOM 3278 N N . THR B 1 139 ? 7.457 15.099 21.398 1.00 18.39 405 THR B N 1
ATOM 3279 C CA . THR B 1 139 ? 8.125 13.810 21.578 1.00 19.89 405 THR B CA 1
ATOM 3280 C C . THR B 1 139 ? 8.606 13.181 20.281 1.00 19.49 405 THR B C 1
ATOM 3281 O O . THR B 1 139 ? 9.455 12.337 20.334 1.00 20.68 405 THR B O 1
ATOM 3285 N N . GLN B 1 140 ? 8.078 13.592 19.131 1.00 18.02 406 GLN B N 1
ATOM 3286 C CA . GLN B 1 140 ? 8.490 13.018 17.862 1.00 18.34 406 GLN B CA 1
ATOM 3287 C C . GLN B 1 140 ? 9.117 14.069 16.981 1.00 16.36 406 GLN B C 1
ATOM 3288 O O . GLN B 1 140 ? 8.765 15.233 17.078 1.00 15.56 406 GLN B O 1
ATOM 3294 N N . ASN B 1 141 ? 9.949 13.639 16.039 1.00 16.51 407 ASN B N 1
ATOM 3295 C CA . ASN B 1 141 ? 10.495 14.569 15.023 1.00 15.28 407 ASN B CA 1
ATOM 3296 C C . ASN B 1 141 ? 9.368 15.367 14.359 1.00 13.88 407 ASN B C 1
ATOM 3297 O O . ASN B 1 141 ? 8.350 14.799 13.973 1.00 14.28 407 ASN B O 1
ATOM 3302 N N . TYR B 1 142 ? 9.506 16.678 14.242 1.00 13.34 408 TYR B N 1
ATOM 3303 C CA . TYR B 1 142 ? 8.489 17.493 13.568 1.00 12.31 408 TYR B CA 1
ATOM 3304 C C . TYR B 1 142 ? 8.344 17.063 12.123 1.00 12.88 408 TYR B C 1
ATOM 3305 O O . TYR B 1 142 ? 7.230 16.982 11.631 1.00 12.44 408 TYR B O 1
ATOM 3314 N N . ALA B 1 143 ? 9.458 16.823 11.450 1.00 13.73 409 ALA B N 1
ATOM 3315 C CA . ALA B 1 143 ? 9.497 16.320 10.069 1.00 14.80 409 ALA B CA 1
ATOM 3316 C C . ALA B 1 143 ? 8.740 17.161 9.003 1.00 14.26 409 ALA B C 1
ATOM 3317 O O . ALA B 1 143 ? 8.384 16.621 7.945 1.00 16.61 409 ALA B O 1
ATOM 3319 N N . LYS B 1 144 ? 8.523 18.456 9.260 1.00 12.86 410 LYS B N 1
ATOM 3320 C CA . LYS B 1 144 ? 7.867 19.381 8.342 1.00 12.03 410 LYS B CA 1
ATOM 3321 C C . LYS B 1 144 ? 8.699 20.691 8.158 1.00 10.03 410 LYS B C 1
ATOM 3322 O O . LYS B 1 144 ? 8.144 21.809 8.074 1.00 10.14 410 LYS B O 1
ATOM 3328 N N . PHE B 1 145 ? 10.014 20.521 8.071 1.00 11.10 411 PHE B N 1
ATOM 3329 C CA . PHE B 1 145 ? 10.962 21.636 7.972 1.00 10.18 411 PHE B CA 1
ATOM 3330 C C . PHE B 1 145 ? 11.067 21.969 6.488 1.00 9.87 411 PHE B C 1
ATOM 3331 O O . PHE B 1 145 ? 11.928 21.484 5.816 1.00 10.81 411 PHE B O 1
ATOM 3339 N N . TYR B 1 146 ? 10.178 22.828 6.017 1.00 9.60 412 TYR B N 1
ATOM 3340 C CA . TYR B 1 146 ? 10.088 23.122 4.621 1.00 9.23 412 TYR B CA 1
ATOM 3341 C C . TYR B 1 146 ? 10.898 24.385 4.269 1.00 8.93 412 TYR B C 1
ATOM 3342 O O . TYR B 1 146 ? 10.868 25.358 5.004 1.00 7.61 412 TYR B O 1
ATOM 3351 N N . TYR B 1 147 ? 11.526 24.368 3.089 1.00 8.11 413 TYR B N 1
ATOM 3352 C CA . TYR B 1 147 ? 12.332 25.489 2.612 1.00 8.46 413 TYR B CA 1
ATOM 3353 C C . TYR B 1 147 ? 12.168 25.677 1.137 1.00 8.81 413 TYR B C 1
ATOM 3354 O O . TYR B 1 147 ? 11.895 24.717 0.404 1.00 8.66 413 TYR B O 1
ATOM 3363 N N . ALA B 1 148 ? 12.345 26.906 0.676 1.00 9.31 414 ALA B N 1
ATOM 3364 C CA . ALA B 1 148 ? 12.501 27.123 -0.735 1.00 9.94 414 ALA B CA 1
ATOM 3365 C C . ALA B 1 148 ? 13.859 27.727 -0.973 1.00 10.34 414 ALA B C 1
ATOM 3366 O O . ALA B 1 148 ? 14.393 28.425 -0.113 1.00 11.30 414 ALA B O 1
ATOM 3368 N N . LYS B 1 149 ? 14.429 27.458 -2.137 1.00 11.53 415 LYS B N 1
ATOM 3369 C CA . LYS B 1 149 ? 15.697 28.018 -2.473 1.00 13.42 415 LYS B CA 1
ATOM 3370 C C . LYS B 1 149 ? 15.530 29.389 -3.145 1.00 13.79 415 LYS B C 1
ATOM 3371 O O . LYS B 1 149 ? 14.852 29.544 -4.193 1.00 14.94 415 LYS B O 1
ATOM 3377 N N . ASN B 1 150 ? 16.192 30.385 -2.578 1.00 12.86 416 ASN B N 1
ATOM 3378 C CA . ASN B 1 150 ? 16.342 31.674 -3.273 1.00 12.60 416 ASN B CA 1
ATOM 3379 C C . ASN B 1 150 ? 17.264 31.584 -4.511 1.00 13.48 416 ASN B C 1
ATOM 3380 O O . ASN B 1 150 ? 18.096 30.664 -4.653 1.00 14.30 416 ASN B O 1
ATOM 3385 N N . LYS B 1 151 ? 17.182 32.597 -5.362 1.00 14.06 417 LYS B N 1
ATOM 3386 C CA . LYS B 1 151 ? 18.002 32.634 -6.583 1.00 15.91 417 LYS B CA 1
ATOM 3387 C C . LYS B 1 151 ? 19.494 32.448 -6.317 1.00 17.03 417 LYS B C 1
ATOM 3388 O O . LYS B 1 151 ? 20.163 31.707 -7.027 1.00 18.17 417 LYS B O 1
ATOM 3394 N N . ASN B 1 152 ? 20.021 33.117 -5.294 1.00 17.09 418 ASN B N 1
ATOM 3395 C CA . ASN B 1 152 ? 21.465 33.040 -5.027 1.00 18.64 418 ASN B CA 1
ATOM 3396 C C . ASN B 1 152 ? 21.917 31.777 -4.278 1.00 18.55 418 ASN B C 1
ATOM 3397 O O . ASN B 1 152 ? 23.100 31.669 -3.876 1.00 19.87 418 ASN B O 1
ATOM 3402 N N . GLY B 1 153 ? 20.997 30.839 -4.086 1.00 17.19 419 GLY B N 1
ATOM 3403 C CA . GLY B 1 153 ? 21.308 29.552 -3.458 1.00 17.97 419 GLY B CA 1
ATOM 3404 C C . GLY B 1 153 ? 21.124 29.498 -1.958 1.00 17.34 419 GLY B C 1
ATOM 3405 O O . GLY B 1 153 ? 21.345 28.449 -1.340 1.00 16.81 419 GLY B O 1
ATOM 3406 N N . SER B 1 154 ? 20.751 30.632 -1.350 1.00 17.02 420 SER B N 1
ATOM 3407 C CA . SER B 1 154 ? 20.324 30.620 0.035 1.00 15.92 420 SER B CA 1
ATOM 3408 C C . SER B 1 154 ? 18.933 29.995 0.141 1.00 15.46 420 SER B C 1
ATOM 3409 O O . SER B 1 154 ? 18.246 29.804 -0.864 1.00 13.67 420 SER B O 1
ATOM 3412 N N . SER B 1 155 ? 18.504 29.708 1.359 1.00 15.10 421 SER B N 1
ATOM 3413 C CA . SER B 1 155 ? 17.217 29.050 1.595 1.00 14.44 421 SER B CA 1
ATOM 3414 C C . SER B 1 155 ? 16.361 29.940 2.495 1.00 13.89 421 SER B C 1
ATOM 3415 O O . SER B 1 155 ? 16.899 30.734 3.271 1.00 15.46 421 SER B O 1
ATOM 3418 N N . GLN B 1 156 ? 15.051 29.828 2.381 1.00 13.20 422 GLN B N 1
ATOM 3419 C CA . GLN B 1 156 ? 14.123 30.498 3.277 1.00 11.90 422 GLN B CA 1
ATOM 3420 C C . GLN B 1 156 ? 13.143 29.473 3.792 1.00 10.05 422 GLN B C 1
ATOM 3421 O O . GLN B 1 156 ? 12.704 28.607 3.041 1.00 8.69 422 GLN B O 1
ATOM 3427 N N . VAL B 1 157 ? 12.798 29.583 5.069 1.00 8.48 423 VAL B N 1
ATOM 3428 C CA . VAL B 1 157 ? 11.697 28.844 5.660 1.00 8.93 423 VAL B CA 1
ATOM 3429 C C . VAL B 1 157 ? 10.428 29.151 4.866 1.00 8.24 423 VAL B C 1
ATOM 3430 O O . VAL B 1 157 ? 10.158 30.318 4.502 1.00 9.07 423 VAL B O 1
ATOM 3434 N N . VAL B 1 158 ? 9.675 28.124 4.559 1.00 8.14 424 VAL B N 1
ATOM 3435 C CA . VAL B 1 158 ? 8.351 28.307 3.959 1.00 7.92 424 VAL B CA 1
ATOM 3436 C C . VAL B 1 158 ? 7.363 27.433 4.691 1.00 8.71 424 VAL B C 1
ATOM 3437 O O . VAL B 1 158 ? 7.759 26.475 5.354 1.00 9.88 424 VAL B O 1
ATOM 3441 N N . TYR B 1 159 ? 6.077 27.724 4.509 1.00 8.68 425 TYR B N 1
ATOM 3442 C CA . TYR B 1 159 ? 5.023 26.980 5.140 1.00 9.34 425 TYR B CA 1
ATOM 3443 C C . TYR B 1 159 ? 4.090 26.447 4.079 1.00 9.62 425 TYR B C 1
ATOM 3444 O O . TYR B 1 159 ? 3.793 27.131 3.090 1.00 9.25 425 TYR B O 1
ATOM 3453 N N . CYS B 1 160 ? 3.617 25.218 4.303 1.00 9.12 426 CYS B N 1
ATOM 3454 C CA . CYS B 1 160 ? 2.679 24.604 3.418 1.00 9.85 426 CYS B CA 1
ATOM 3455 C C . CYS B 1 160 ? 1.388 25.446 3.398 1.00 10.30 426 CYS B C 1
ATOM 3456 O O . CYS B 1 160 ? 0.872 25.815 4.476 1.00 10.55 426 CYS B O 1
ATOM 3459 N N . PHE B 1 161 ? 0.852 25.696 2.208 1.00 10.54 427 PHE B N 1
ATOM 3460 C CA . PHE B 1 161 ? -0.379 26.505 2.067 1.00 11.76 427 PHE B CA 1
ATOM 3461 C C . PHE B 1 161 ? -1.638 25.647 1.924 1.00 12.51 427 PHE B C 1
ATOM 3462 O O . PHE B 1 161 ? -2.763 26.172 1.938 1.00 13.29 427 PHE B O 1
ATOM 3470 N N . ASN B 1 162 ? -1.444 24.331 1.804 1.00 13.74 428 ASN B N 1
ATOM 3471 C CA . ASN B 1 162 ? -2.505 23.368 1.466 1.00 13.15 428 ASN B CA 1
ATOM 3472 C C . ASN B 1 162 ? -2.283 22.081 2.260 1.00 14.05 428 ASN B C 1
ATOM 3473 O O . ASN B 1 162 ? -1.550 21.175 1.820 1.00 12.82 428 ASN B O 1
ATOM 3478 N N . ALA B 1 163 ? -2.952 21.979 3.403 1.00 13.46 429 ALA B N 1
ATOM 3479 C CA . ALA B 1 163 ? -2.724 20.909 4.324 1.00 13.87 429 ALA B CA 1
ATOM 3480 C C . ALA B 1 163 ? -2.879 19.540 3.714 1.00 14.75 429 ALA B C 1
ATOM 3481 O O . ALA B 1 163 ? -2.230 18.629 4.158 1.00 15.59 429 ALA B O 1
ATOM 3483 N N . ASP B 1 164 ? -3.784 19.378 2.751 1.00 15.31 430 ASP B N 1
ATOM 3484 C CA . ASP B 1 164 ? -4.052 18.074 2.164 1.00 17.84 430 ASP B CA 1
ATOM 3485 C C . ASP B 1 164 ? -3.172 17.649 0.983 1.00 17.19 430 ASP B C 1
ATOM 3486 O O . ASP B 1 164 ? -3.326 16.529 0.490 1.00 18.91 430 ASP B O 1
ATOM 3491 N N . LEU B 1 165 ? -2.278 18.523 0.525 1.00 14.78 431 LEU B N 1
ATOM 3492 C CA . LEU B 1 165 ? -1.482 18.238 -0.661 1.00 14.11 431 LEU B CA 1
ATOM 3493 C C . LEU B 1 165 ? -0.042 17.830 -0.264 1.00 13.92 431 LEU B C 1
ATOM 3494 O O . LEU B 1 165 ? 0.340 17.866 0.908 1.00 12.56 431 LEU B O 1
ATOM 3499 N N . LYS B 1 166 ? 0.763 17.449 -1.233 1.00 13.32 432 LYS B N 1
ATOM 3500 C CA . LYS B 1 166 ? 2.052 16.901 -0.902 1.00 13.70 432 LYS B CA 1
ATOM 3501 C C . LYS B 1 166 ? 3.062 17.987 -0.567 1.00 12.46 432 LYS B C 1
ATOM 3502 O O . LYS B 1 166 ? 3.163 19.035 -1.224 1.00 11.21 432 LYS B O 1
ATOM 3508 N N . SER B 1 167 ? 3.845 17.704 0.448 1.00 14.01 433 SER B N 1
ATOM 3509 C CA . SER B 1 167 ? 4.910 18.621 0.866 1.00 13.90 433 SER B CA 1
ATOM 3510 C C . SER B 1 167 ? 6.078 18.612 -0.148 1.00 12.63 433 SER B C 1
ATOM 3511 O O . SER B 1 167 ? 6.200 17.696 -0.943 1.00 11.67 433 SER B O 1
ATOM 3514 N N . PRO B 1 168 ? 6.926 19.661 -0.132 1.00 11.67 434 PRO B N 1
ATOM 3515 C CA . PRO B 1 168 ? 8.044 19.746 -1.061 1.00 11.85 434 PRO B CA 1
ATOM 3516 C C . PRO B 1 168 ? 8.935 18.513 -0.959 1.00 12.38 434 PRO B C 1
ATOM 3517 O O . PRO B 1 168 ? 8.949 17.886 0.080 1.00 13.09 434 PRO B O 1
ATOM 3521 N N . PRO B 1 169 ? 9.597 18.126 -2.057 1.00 13.37 435 PRO B N 1
ATOM 3522 C CA . PRO B 1 169 ? 10.353 16.890 -2.089 1.00 15.18 435 PRO B CA 1
ATOM 3523 C C . PRO B 1 169 ? 11.266 16.691 -0.915 1.00 15.28 435 PRO B C 1
ATOM 3524 O O . PRO B 1 169 ? 12.007 17.612 -0.528 1.00 13.28 435 PRO B O 1
ATOM 3528 N N . ASP B 1 170 ? 11.217 15.474 -0.364 1.00 16.77 436 ASP B N 1
ATOM 3529 C CA . ASP B 1 170 ? 12.071 15.090 0.751 1.00 17.44 436 ASP B CA 1
ATOM 3530 C C . ASP B 1 170 ? 13.551 15.129 0.343 1.00 18.25 436 ASP B C 1
ATOM 3531 O O . ASP B 1 170 ? 13.927 14.584 -0.697 1.00 18.80 436 ASP B O 1
ATOM 3536 N N . SER B 1 171 ? 14.382 15.741 1.186 1.00 16.89 437 SER B N 1
ATOM 3537 C CA . SER B 1 171 ? 15.824 15.834 0.933 1.00 18.75 437 SER B CA 1
ATOM 3538 C C . SER B 1 171 ? 16.602 15.269 2.098 1.00 19.04 437 SER B C 1
ATOM 3539 O O . SER B 1 171 ? 16.590 15.825 3.190 1.00 18.71 437 SER B O 1
ATOM 3542 N N . GLU B 1 172 ? 17.296 14.169 1.854 1.00 22.12 438 GLU B N 1
ATOM 3543 C CA . GLU B 1 172 ? 17.986 13.443 2.910 1.00 23.85 438 GLU B CA 1
ATOM 3544 C C . GLU B 1 172 ? 19.137 14.281 3.481 1.00 24.10 438 GLU B C 1
ATOM 3545 O O . GLU B 1 172 ? 19.389 14.241 4.674 1.00 23.71 438 GLU B O 1
ATOM 3551 N N . ASP B 1 173 ? 19.793 15.060 2.630 1.00 24.98 439 ASP B N 1
ATOM 3552 C CA . ASP B 1 173 ? 20.917 15.907 3.086 1.00 25.75 439 ASP B CA 1
ATOM 3553 C C . ASP B 1 173 ? 20.514 17.381 3.301 1.00 24.63 439 ASP B C 1
ATOM 3554 O O . ASP B 1 173 ? 21.363 18.281 3.238 1.00 24.88 439 ASP B O 1
ATOM 3559 N N . GLY B 1 174 ? 19.222 17.609 3.509 1.00 23.08 440 GLY B N 1
ATOM 3560 C CA . GLY B 1 174 ? 18.699 18.916 3.866 1.00 22.12 440 GLY B CA 1
ATOM 3561 C C . GLY B 1 174 ? 18.983 20.036 2.869 1.00 22.33 440 GLY B C 1
ATOM 3562 O O . GLY B 1 174 ? 19.384 21.126 3.273 1.00 22.53 440 GLY B O 1
ATOM 3563 N N . GLY B 1 175 ? 18.784 19.764 1.579 1.00 21.91 441 GLY B N 1
ATOM 3564 C CA . GLY B 1 175 ? 18.845 20.785 0.554 1.00 21.00 441 GLY B CA 1
ATOM 3565 C C . GLY B 1 175 ? 20.224 21.069 0.019 1.00 22.72 441 GLY B C 1
ATOM 3566 O O . GLY B 1 175 ? 20.379 21.936 -0.830 1.00 22.65 441 GLY B O 1
ATOM 3567 N N . LYS B 1 176 ? 21.224 20.315 0.455 1.00 24.17 442 LYS B N 1
ATOM 3568 C CA . LYS B 1 176 ? 22.587 20.555 -0.014 1.00 25.71 442 LYS B CA 1
ATOM 3569 C C . LYS B 1 176 ? 22.759 20.137 -1.491 1.00 27.07 442 LYS B C 1
ATOM 3570 O O . LYS B 1 176 ? 23.526 20.774 -2.239 1.00 27.37 442 LYS B O 1
ATOM 3576 N N . THR B 1 177 ? 22.054 19.075 -1.887 1.00 26.45 443 THR B N 1
ATOM 3577 C CA . THR B 1 177 ? 22.041 18.595 -3.263 1.00 28.06 443 THR B CA 1
ATOM 3578 C C . THR B 1 177 ? 20.588 18.629 -3.762 1.00 26.87 443 THR B C 1
ATOM 3579 O O . THR B 1 177 ? 19.650 18.460 -2.972 1.00 24.15 443 THR B O 1
ATOM 3591 N N . THR B 1 179 ? 17.135 17.574 -5.224 1.00 21.91 445 THR B N 1
ATOM 3592 C CA . THR B 1 179 ? 16.448 16.288 -5.161 1.00 22.50 445 THR B CA 1
ATOM 3593 C C . THR B 1 179 ? 16.248 15.737 -6.575 1.00 24.44 445 THR B C 1
ATOM 3594 O O . THR B 1 179 ? 16.271 16.490 -7.552 1.00 24.75 445 THR B O 1
ATOM 3598 N N . PRO B 1 180 ? 16.051 14.416 -6.701 1.00 26.50 446 PRO B N 1
ATOM 3599 C CA . PRO B 1 180 ? 15.706 13.904 -8.038 1.00 28.04 446 PRO B CA 1
ATOM 3600 C C . PRO B 1 180 ? 14.369 14.452 -8.591 1.00 26.37 446 PRO B C 1
ATOM 3601 O O . PRO B 1 180 ? 14.237 14.659 -9.796 1.00 27.14 446 PRO B O 1
ATOM 3605 N N . ASP B 1 181 ? 13.402 14.722 -7.729 1.00 24.77 447 ASP B N 1
ATOM 3606 C CA . ASP B 1 181 ? 12.124 15.279 -8.207 1.00 23.91 447 ASP B CA 1
ATOM 3607 C C . ASP B 1 181 ? 12.311 16.653 -8.855 1.00 22.09 447 ASP B C 1
ATOM 3608 O O . ASP B 1 181 ? 11.591 17.015 -9.777 1.00 21.54 447 ASP B O 1
ATOM 3613 N N . PHE B 1 182 ? 13.269 17.430 -8.359 1.00 20.88 448 PHE B N 1
ATOM 3614 C CA . PHE B 1 182 ? 13.564 18.732 -8.970 1.00 19.95 448 PHE B CA 1
ATOM 3615 C C . PHE B 1 182 ? 14.346 18.591 -10.251 1.00 22.53 448 PHE B C 1
ATOM 3616 O O . PHE B 1 182 ? 13.992 19.176 -11.277 1.00 23.40 448 PHE B O 1
ATOM 3624 N N . THR B 1 183 ? 15.402 17.794 -10.192 1.00 24.46 449 THR B N 1
ATOM 3625 C CA . THR B 1 183 ? 16.326 17.669 -11.305 1.00 27.55 449 THR B CA 1
ATOM 3626 C C . THR B 1 183 ? 15.630 17.027 -12.503 1.00 28.91 449 THR B C 1
ATOM 3627 O O . THR B 1 183 ? 15.889 17.408 -13.641 1.00 30.53 449 THR B O 1
ATOM 3631 N N . THR B 1 184 ? 14.717 16.090 -12.245 1.00 28.79 450 THR B N 1
ATOM 3632 C CA . THR B 1 184 ? 13.938 15.468 -13.315 1.00 30.36 450 THR B CA 1
ATOM 3633 C C . THR B 1 184 ? 12.785 16.355 -13.811 1.00 28.81 450 THR B C 1
ATOM 3634 O O . THR B 1 184 ? 12.144 16.025 -14.808 1.00 30.81 450 THR B O 1
ATOM 3638 N N . GLY B 1 185 ? 12.558 17.485 -13.160 1.00 26.18 451 GLY B N 1
ATOM 3639 C CA . GLY B 1 185 ? 11.449 18.377 -13.491 1.00 25.05 451 GLY B CA 1
ATOM 3640 C C . GLY B 1 185 ? 10.068 17.955 -12.996 1.00 23.90 451 GLY B C 1
ATOM 3641 O O . GLY B 1 185 ? 9.084 18.636 -13.264 1.00 23.47 451 GLY B O 1
ATOM 3642 N N . GLU B 1 186 ? 9.998 16.862 -12.240 1.00 23.83 452 GLU B N 1
ATOM 3643 C CA . GLU B 1 186 ? 8.727 16.361 -11.688 1.00 23.41 452 GLU B CA 1
ATOM 3644 C C . GLU B 1 186 ? 8.106 17.313 -10.657 1.00 20.56 452 GLU B C 1
ATOM 3645 O O . GLU B 1 186 ? 6.877 17.502 -10.594 1.00 19.46 452 GLU B O 1
ATOM 3651 N N . VAL B 1 187 ? 8.933 17.943 -9.831 1.00 18.22 453 VAL B N 1
ATOM 3652 C CA . VAL B 1 187 ? 8.420 18.937 -8.901 1.00 16.11 453 VAL B CA 1
ATOM 3653 C C . VAL B 1 187 ? 9.332 20.201 -8.833 1.00 16.43 453 VAL B C 1
ATOM 3654 O O . VAL B 1 187 ? 10.437 20.142 -8.263 1.00 15.30 453 VAL B O 1
ATOM 3658 N N . LYS B 1 188 ? 8.825 21.308 -9.411 1.00 15.48 454 LYS B N 1
ATOM 3659 C CA . LYS B 1 188 ? 9.500 22.614 -9.484 1.00 15.01 454 LYS B CA 1
ATOM 3660 C C . LYS B 1 188 ? 8.447 23.708 -9.271 1.00 14.71 454 LYS B C 1
ATOM 3661 O O . LYS B 1 188 ? 7.240 23.446 -9.470 1.00 14.47 454 LYS B O 1
ATOM 3667 N N . TYR B 1 189 ? 8.885 24.912 -8.861 1.00 13.35 455 TYR B N 1
ATOM 3668 C CA . TYR B 1 189 ? 7.982 25.944 -8.362 1.00 12.11 455 TYR B CA 1
ATOM 3669 C C . TYR B 1 189 ? 8.201 27.240 -9.105 1.00 13.08 455 TYR B C 1
ATOM 3670 O O . TYR B 1 189 ? 9.333 27.524 -9.523 1.00 14.36 455 TYR B O 1
ATOM 3679 N N . THR B 1 190 ? 7.132 28.024 -9.258 1.00 13.22 456 THR B N 1
ATOM 3680 C CA . THR B 1 190 ? 7.240 29.398 -9.756 1.00 13.45 456 THR B CA 1
ATOM 3681 C C . THR B 1 190 ? 7.275 30.280 -8.531 1.00 11.87 456 THR B C 1
ATOM 3682 O O . THR B 1 190 ? 6.458 30.121 -7.655 1.00 12.43 456 THR B O 1
ATOM 3686 N N . HIS B 1 191 ? 8.239 31.196 -8.462 1.00 11.47 457 HIS B N 1
ATOM 3687 C CA . HIS B 1 191 ? 8.284 32.189 -7.389 1.00 10.28 457 HIS B CA 1
ATOM 3688 C C . HIS B 1 191 ? 7.461 33.408 -7.813 1.00 10.02 457 HIS B C 1
ATOM 3689 O O . HIS B 1 191 ? 7.630 33.938 -8.901 1.00 11.64 457 HIS B O 1
ATOM 3696 N N . ILE B 1 192 ? 6.520 33.801 -6.966 1.00 9.82 458 ILE B N 1
ATOM 3697 C CA . ILE B 1 192 ? 5.707 34.983 -7.208 1.00 10.12 458 ILE B CA 1
ATOM 3698 C C . ILE B 1 192 ? 5.655 35.861 -5.963 1.00 9.10 458 ILE B C 1
ATOM 3699 O O . ILE B 1 192 ? 6.021 35.419 -4.882 1.00 8.56 458 ILE B O 1
ATOM 3704 N N . ALA B 1 193 ? 5.158 37.078 -6.125 1.00 9.78 459 ALA B N 1
ATOM 3705 C CA . ALA B 1 193 ? 4.875 37.945 -5.008 1.00 9.44 459 ALA B CA 1
ATOM 3706 C C . ALA B 1 193 ? 3.630 37.374 -4.308 1.00 9.90 459 ALA B C 1
ATOM 3707 O O . ALA B 1 193 ? 2.711 36.885 -4.960 1.00 10.75 459 ALA B O 1
ATOM 3709 N N . GLY B 1 194 ? 3.599 37.466 -2.993 1.00 9.39 460 GLY B N 1
ATOM 3710 C CA . GLY B 1 194 ? 2.523 36.944 -2.184 1.00 9.55 460 GLY B CA 1
ATOM 3711 C C . GLY B 1 194 ? 1.347 37.877 -2.177 1.00 10.43 460 GLY B C 1
ATOM 3712 O O . GLY B 1 194 ? 1.039 38.489 -1.166 1.00 10.40 460 GLY B O 1
ATOM 3713 N N . ARG B 1 195 ? 0.724 38.014 -3.343 1.00 12.25 461 ARG B N 1
ATOM 3714 C CA . ARG B 1 195 ? -0.426 38.870 -3.534 1.00 13.51 461 ARG B CA 1
ATOM 3715 C C . ARG B 1 195 ? -1.419 37.987 -4.320 1.00 15.44 461 ARG B C 1
ATOM 3716 O O . ARG B 1 195 ? -1.020 37.104 -5.073 1.00 17.01 461 ARG B O 1
ATOM 3724 N N . ASP B 1 196 ? -2.696 38.242 -4.156 1.00 16.83 462 ASP B N 1
ATOM 3725 C CA . ASP B 1 196 ? -3.719 37.527 -4.907 1.00 17.17 462 ASP B CA 1
ATOM 3726 C C . ASP B 1 196 ? -3.597 36.032 -4.558 1.00 15.26 462 ASP B C 1
ATOM 3727 O O . ASP B 1 196 ? -3.511 35.190 -5.440 1.00 15.15 462 ASP B O 1
ATOM 3732 N N . LEU B 1 197 ? -3.581 35.728 -3.270 1.00 12.84 463 LEU B N 1
ATOM 3733 C CA . LEU B 1 197 ? -3.286 34.370 -2.822 1.00 11.98 463 LEU B CA 1
ATOM 3734 C C . LEU B 1 197 ? -4.529 33.550 -2.483 1.00 11.45 463 LEU B C 1
ATOM 3735 O O . LEU B 1 197 ? -4.429 32.345 -2.306 1.00 10.11 463 LEU B O 1
ATOM 3740 N N . PHE B 1 198 ? -5.678 34.203 -2.349 1.00 11.74 464 PHE B N 1
ATOM 3741 C CA . PHE B 1 198 ? -6.909 33.527 -1.930 1.00 11.57 464 PHE B CA 1
ATOM 3742 C C . PHE B 1 198 ? -7.229 32.349 -2.838 1.00 11.85 464 PHE B C 1
ATOM 3743 O O . PHE B 1 198 ? -7.709 31.301 -2.383 1.00 10.56 464 PHE B O 1
ATOM 3751 N N . LYS B 1 199 ? -6.916 32.522 -4.114 1.00 12.88 465 LYS B N 1
ATOM 3752 C CA . LYS B 1 199 ? -7.138 31.516 -5.122 1.00 14.36 465 LYS B CA 1
ATOM 3753 C C . LYS B 1 199 ? -6.434 30.187 -4.922 1.00 13.57 465 LYS B C 1
ATOM 3754 O O . LYS B 1 199 ? -6.830 29.209 -5.561 1.00 13.77 465 LYS B O 1
ATOM 3760 N N . TYR B 1 200 ? -5.374 30.152 -4.106 1.00 11.88 466 TYR B N 1
ATOM 3761 C CA . TYR B 1 200 ? -4.610 28.943 -3.940 1.00 11.81 466 TYR B CA 1
ATOM 3762 C C . TYR B 1 200 ? -5.162 28.149 -2.743 1.00 12.71 466 TYR B C 1
ATOM 3763 O O . TYR B 1 200 ? -4.680 27.064 -2.471 1.00 14.28 466 TYR B O 1
ATOM 3772 N N . THR B 1 201 ? -6.136 28.699 -2.017 1.00 11.92 467 THR B N 1
ATOM 3773 C CA . THR B 1 201 ? -6.650 27.995 -0.832 1.00 12.53 467 THR B CA 1
ATOM 3774 C C . THR B 1 201 ? -7.640 26.911 -1.181 1.00 13.29 467 THR B C 1
ATOM 3775 O O . THR B 1 201 ? -8.318 26.988 -2.198 1.00 14.70 467 THR B O 1
ATOM 3779 N N . VAL B 1 202 ? -7.761 25.919 -0.302 1.00 13.70 468 VAL B N 1
ATOM 3780 C CA . VAL B 1 202 ? -8.718 24.820 -0.517 1.00 14.90 468 VAL B CA 1
ATOM 3781 C C . VAL B 1 202 ? -9.942 24.968 0.396 1.00 15.00 468 VAL B C 1
ATOM 3782 O O . VAL B 1 202 ? -11.063 24.760 -0.060 1.00 15.47 468 VAL B O 1
ATOM 3786 N N . LYS B 1 203 ? -9.734 25.309 1.671 1.00 13.06 469 LYS B N 1
ATOM 3787 C CA . LYS B 1 203 ? -10.879 25.577 2.573 1.00 15.13 469 LYS B CA 1
ATOM 3788 C C . LYS B 1 203 ? -10.658 26.854 3.394 1.00 14.58 469 LYS B C 1
ATOM 3789 O O . LYS B 1 203 ? -10.441 26.807 4.610 1.00 15.15 469 LYS B O 1
ATOM 3795 N N . PRO B 1 204 ? -10.686 28.018 2.720 1.00 14.42 470 PRO B N 1
ATOM 3796 C CA . PRO B 1 204 ? -10.412 29.239 3.475 1.00 13.15 470 PRO B CA 1
ATOM 3797 C C . PRO B 1 204 ? -11.487 29.569 4.490 1.00 13.72 470 PRO B C 1
ATOM 3798 O O . PRO B 1 204 ? -12.717 29.346 4.297 1.00 14.15 470 PRO B O 1
ATOM 3802 N N . ARG B 1 205 ? -11.021 30.108 5.601 1.00 12.74 471 ARG B N 1
ATOM 3803 C CA . ARG B 1 205 ? -11.915 30.547 6.636 1.00 14.04 471 ARG B CA 1
ATOM 3804 C C . ARG B 1 205 ? -12.553 31.920 6.273 1.00 14.39 471 ARG B C 1
ATOM 3805 O O . ARG B 1 205 ? -13.751 32.201 6.534 1.00 15.71 471 ARG B O 1
ATOM 3813 N N . ASP B 1 206 ? -11.741 32.773 5.685 1.00 12.37 472 ASP B N 1
ATOM 3814 C CA . ASP B 1 206 ? -12.144 34.109 5.196 1.00 14.27 472 ASP B CA 1
ATOM 3815 C C . ASP B 1 206 ? -12.993 34.063 3.938 1.00 15.38 472 ASP B C 1
ATOM 3816 O O . ASP B 1 206 ? -12.884 33.117 3.164 1.00 15.41 472 ASP B O 1
ATOM 3821 N N . THR B 1 207 ? -13.808 35.102 3.730 1.00 17.13 473 THR B N 1
ATOM 3822 C CA . THR B 1 207 ? -14.591 35.282 2.518 1.00 18.62 473 THR B CA 1
ATOM 3823 C C . THR B 1 207 ? -13.983 36.369 1.592 1.00 18.57 473 THR B C 1
ATOM 3824 O O . THR B 1 207 ? -14.325 36.453 0.406 1.00 18.56 473 THR B O 1
ATOM 3828 N N . ASP B 1 208 ? -13.140 37.231 2.169 1.00 17.60 474 ASP B N 1
ATOM 3829 C CA . ASP B 1 208 ? -12.606 38.402 1.474 1.00 17.36 474 ASP B CA 1
ATOM 3830 C C . ASP B 1 208 ? -11.116 38.215 1.189 1.00 15.68 474 ASP B C 1
ATOM 3831 O O . ASP B 1 208 ? -10.334 38.028 2.113 1.00 14.90 474 ASP B O 1
ATOM 3836 N N . PRO B 1 209 ? -10.716 38.271 -0.081 1.00 15.45 475 PRO B N 1
ATOM 3837 C CA . PRO B 1 209 ? -9.312 38.008 -0.363 1.00 14.94 475 PRO B CA 1
ATOM 3838 C C . PRO B 1 209 ? -8.349 39.008 0.257 1.00 13.70 475 PRO B C 1
ATOM 3839 O O . PRO B 1 209 ? -7.248 38.622 0.611 1.00 13.88 475 PRO B O 1
ATOM 3843 N N . ASP B 1 210 ? -8.727 40.270 0.394 1.00 16.30 476 ASP B N 1
ATOM 3844 C CA . ASP B 1 210 ? -7.771 41.229 0.976 1.00 16.84 476 ASP B CA 1
ATOM 3845 C C . ASP B 1 210 ? -7.611 41.007 2.501 1.00 16.52 476 ASP B C 1
ATOM 3846 O O . ASP B 1 210 ? -6.502 41.095 3.010 1.00 16.08 476 ASP B O 1
ATOM 3851 N N . THR B 1 211 ? -8.712 40.686 3.191 1.00 16.73 477 THR B N 1
ATOM 3852 C CA . THR B 1 211 ? -8.695 40.292 4.597 1.00 14.60 477 THR B CA 1
ATOM 3853 C C . THR B 1 211 ? -7.828 39.056 4.769 1.00 13.61 477 THR B C 1
ATOM 3854 O O . THR B 1 211 ? -6.989 38.995 5.690 1.00 12.35 477 THR B O 1
ATOM 3858 N N . PHE B 1 212 ? -8.005 38.055 3.892 1.00 11.43 478 PHE B N 1
ATOM 3859 C CA . PHE B 1 212 ? -7.207 36.831 3.954 1.00 10.03 478 PHE B CA 1
ATOM 3860 C C . PHE B 1 212 ? -5.736 37.144 3.856 1.00 10.18 478 PHE B C 1
ATOM 3861 O O . PHE B 1 212 ? -4.936 36.624 4.608 1.00 9.74 478 PHE B O 1
ATOM 3869 N N . LEU B 1 213 ? -5.356 37.973 2.906 1.00 11.39 479 LEU B N 1
ATOM 3870 C CA . LEU B 1 213 ? -3.916 38.262 2.756 1.00 11.23 479 LEU B CA 1
ATOM 3871 C C . LEU B 1 213 ? -3.331 38.915 4.028 1.00 10.30 479 LEU B C 1
ATOM 3872 O O . LEU B 1 213 ? -2.221 38.581 4.469 1.00 10.10 479 LEU B O 1
ATOM 3877 N N . LYS B 1 214 ? -4.096 39.781 4.656 1.00 11.64 480 LYS B N 1
ATOM 3878 C CA . LYS B 1 214 ? -3.668 40.455 5.843 1.00 12.07 480 LYS B CA 1
ATOM 3879 C C . LYS B 1 214 ? -3.453 39.405 6.935 1.00 11.28 480 LYS B C 1
ATOM 3880 O O . LYS B 1 214 ? -2.437 39.425 7.622 1.00 10.94 480 LYS B O 1
ATOM 3886 N N . HIS B 1 215 ? -4.377 38.450 7.055 1.00 9.80 481 HIS B N 1
ATOM 3887 C CA . HIS B 1 215 ? -4.233 37.377 8.018 1.00 9.41 481 HIS B CA 1
ATOM 3888 C C . HIS B 1 215 ? -2.958 36.573 7.795 1.00 8.50 481 HIS B C 1
ATOM 3889 O O . HIS B 1 215 ? -2.207 36.305 8.736 1.00 7.87 481 HIS B O 1
ATOM 3896 N N . ILE B 1 216 ? -2.691 36.205 6.551 1.00 8.64 482 ILE B N 1
ATOM 3897 C CA . ILE B 1 216 ? -1.506 35.422 6.295 1.00 7.67 482 ILE B CA 1
ATOM 3898 C C . ILE B 1 216 ? -0.230 36.181 6.610 1.00 7.41 482 ILE B C 1
ATOM 3899 O O . ILE B 1 216 ? 0.658 35.633 7.282 1.00 7.86 482 ILE B O 1
ATOM 3904 N N . LYS B 1 217 ? -0.125 37.422 6.137 1.00 8.12 483 LYS B N 1
ATOM 3905 C CA . LYS B 1 217 ? 1.022 38.279 6.434 1.00 8.80 483 LYS B CA 1
ATOM 3906 C C . LYS B 1 217 ? 1.261 38.421 7.909 1.00 9.84 483 LYS B C 1
ATOM 3907 O O . LYS B 1 217 ? 2.425 38.438 8.348 1.00 10.72 483 LYS B O 1
ATOM 3913 N N . LYS B 1 218 ? 0.177 38.535 8.691 1.00 9.30 484 LYS B N 1
ATOM 3914 C CA . LYS B 1 218 ? 0.340 38.744 10.129 1.00 9.60 484 LYS B CA 1
ATOM 3915 C C . LYS B 1 218 ? 0.771 37.501 10.888 1.00 9.54 484 LYS B C 1
ATOM 3916 O O . LYS B 1 218 ? 1.493 37.614 11.883 1.00 10.61 484 LYS B O 1
ATOM 3922 N N . VAL B 1 219 ? 0.334 36.329 10.439 1.00 9.73 485 VAL B N 1
ATOM 3923 C CA . VAL B 1 219 ? 0.797 35.074 11.011 1.00 9.88 485 VAL B CA 1
ATOM 3924 C C . VAL B 1 219 ? 2.304 34.957 10.754 1.00 10.35 485 VAL B C 1
ATOM 3925 O O . VAL B 1 219 ? 3.061 34.655 11.664 1.00 9.66 485 VAL B O 1
ATOM 3929 N N . ILE B 1 220 ? 2.747 35.215 9.518 1.00 9.88 486 ILE B N 1
ATOM 3930 C CA . ILE B 1 220 ? 4.188 35.088 9.227 1.00 8.71 486 ILE B CA 1
ATOM 3931 C C . ILE B 1 220 ? 4.994 36.107 10.046 1.00 9.39 486 ILE B C 1
ATOM 3932 O O . ILE B 1 220 ? 6.027 35.777 10.619 1.00 8.92 486 ILE B O 1
ATOM 3937 N N . GLU B 1 221 ? 4.494 37.350 10.132 1.00 9.91 487 GLU B N 1
ATOM 3938 C CA . GLU B 1 221 ? 5.130 38.448 10.850 1.00 11.66 487 GLU B CA 1
ATOM 3939 C C . GLU B 1 221 ? 5.431 38.105 12.313 1.00 12.82 487 GLU B C 1
ATOM 3940 O O . GLU B 1 221 ? 6.491 38.470 12.859 1.00 11.54 487 GLU B O 1
ATOM 3946 N N . LYS B 1 222 ? 4.487 37.454 12.969 1.00 13.38 488 LYS B N 1
ATOM 3947 C CA . LYS B 1 222 ? 4.627 37.176 14.402 1.00 15.90 488 LYS B CA 1
ATOM 3948 C C . LYS B 1 222 ? 5.146 35.804 14.693 1.00 14.46 488 LYS B C 1
ATOM 3949 O O . LYS B 1 222 ? 5.509 35.540 15.823 1.00 15.70 488 LYS B O 1
ATOM 3955 N N . GLY B 1 223 ? 5.173 34.941 13.684 1.00 12.82 489 GLY B N 1
ATOM 3956 C CA . GLY B 1 223 ? 5.640 33.581 13.809 1.00 12.22 489 GLY B CA 1
ATOM 3957 C C . GLY B 1 223 ? 7.133 33.382 13.513 1.00 11.46 489 GLY B C 1
ATOM 3958 O O . GLY B 1 223 ? 7.949 34.319 13.636 1.00 12.11 489 GLY B O 1
ATOM 3959 N N . TYR B 1 224 ? 7.474 32.163 13.133 1.00 10.17 490 TYR B N 1
ATOM 3960 C CA . TYR B 1 224 ? 8.859 31.784 12.892 1.00 10.12 490 TYR B CA 1
ATOM 3961 C C . TYR B 1 224 ? 9.277 32.093 11.474 1.00 9.34 490 TYR B C 1
ATOM 3962 O O . TYR B 1 224 ? 8.738 31.544 10.485 1.00 10.63 490 TYR B O 1
ATOM 3971 N N . ARG B 1 225 ? 10.271 32.952 11.369 1.00 11.40 491 ARG B N 1
ATOM 3972 C CA . ARG B 1 225 ? 10.714 33.405 10.078 1.00 11.89 491 ARG B CA 1
ATOM 3973 C C . ARG B 1 225 ? 12.130 33.000 9.755 1.00 14.19 491 ARG B C 1
ATOM 3974 O O . ARG B 1 225 ? 12.431 32.825 8.587 1.00 15.38 491 ARG B O 1
ATOM 3982 N N . GLU B 1 226 ? 12.989 32.849 10.763 1.00 15.86 492 GLU B N 1
ATOM 3983 C CA . GLU B 1 226 ? 14.407 32.687 10.528 1.00 18.90 492 GLU B CA 1
ATOM 3984 C C . GLU B 1 226 ? 15.073 31.712 11.494 1.00 19.29 492 GLU B C 1
ATOM 3985 O O . GLU B 1 226 ? 14.916 31.829 12.720 1.00 18.53 492 GLU B O 1
ATOM 3991 N N . LYS B 1 227 ? 15.857 30.783 10.947 1.00 20.21 493 LYS B N 1
ATOM 3992 C CA . LYS B 1 227 ? 16.717 29.933 11.787 1.00 22.23 493 LYS B CA 1
ATOM 3993 C C . LYS B 1 227 ? 17.494 30.777 12.780 1.00 22.76 493 LYS B C 1
ATOM 3994 O O . LYS B 1 227 ? 18.073 31.786 12.404 1.00 23.81 493 LYS B O 1
ATOM 4000 N N . GLY B 1 228 ? 17.510 30.362 14.043 1.00 22.78 494 GLY B N 1
ATOM 4001 C CA . GLY B 1 228 ? 18.213 31.091 15.110 1.00 24.13 494 GLY B CA 1
ATOM 4002 C C . GLY B 1 228 ? 17.495 32.305 15.684 1.00 23.38 494 GLY B C 1
ATOM 4003 O O . GLY B 1 228 ? 18.011 32.967 16.562 1.00 25.02 494 GLY B O 1
ATOM 4004 N N . GLN B 1 229 ? 16.305 32.624 15.219 1.00 22.13 495 GLN B N 1
ATOM 4005 C CA . GLN B 1 229 ? 15.640 33.806 15.758 1.00 22.57 495 GLN B CA 1
ATOM 4006 C C . GLN B 1 229 ? 15.290 33.615 17.239 1.00 23.45 495 GLN B C 1
ATOM 4007 O O . GLN B 1 229 ? 15.023 32.490 17.699 1.00 22.04 495 GLN B O 1
ATOM 4013 N N . ALA B 1 230 ? 15.277 34.727 17.955 1.00 25.09 496 ALA B N 1
ATOM 4014 C CA . ALA B 1 230 ? 14.962 34.718 19.372 1.00 26.41 496 ALA B CA 1
ATOM 4015 C C . ALA B 1 230 ? 13.495 34.311 19.502 1.00 25.04 496 ALA B C 1
ATOM 4016 O O . ALA B 1 230 ? 12.636 34.837 18.787 1.00 24.33 496 ALA B O 1
ATOM 4018 N N . ILE B 1 231 ? 13.219 33.318 20.339 1.00 25.06 497 ILE B N 1
ATOM 4019 C CA . ILE B 1 231 ? 11.824 32.882 20.576 1.00 24.06 497 ILE B CA 1
ATOM 4020 C C . ILE B 1 231 ? 11.421 33.524 21.901 1.00 25.95 497 ILE B C 1
ATOM 4021 O O . ILE B 1 231 ? 12.020 33.279 22.926 1.00 26.45 497 ILE B O 1
ATOM 4026 N N . GLU B 1 232 ? 10.409 34.357 21.866 1.00 27.50 498 GLU B N 1
ATOM 4027 C CA . GLU B 1 232 ? 10.083 35.147 23.031 1.00 30.53 498 GLU B CA 1
ATOM 4028 C C . GLU B 1 232 ? 9.053 34.458 23.917 1.00 30.99 498 GLU B C 1
ATOM 4029 O O . GLU B 1 232 ? 8.968 34.733 25.113 1.00 32.91 498 GLU B O 1
ATOM 4035 N N . TYR B 1 233 ? 8.288 33.531 23.347 1.00 29.73 499 TYR B N 1
ATOM 4036 C CA . TYR B 1 233 ? 7.279 32.844 24.130 1.00 30.44 499 TYR B CA 1
ATOM 4037 C C . TYR B 1 233 ? 7.944 31.873 25.088 1.00 31.44 499 TYR B C 1
ATOM 4038 O O . TYR B 1 233 ? 8.694 30.974 24.682 1.00 30.37 499 TYR B O 1
ATOM 4047 N N . SER B 1 234 ? 7.671 32.078 26.365 1.00 32.92 500 SER B N 1
ATOM 4048 C CA . SER B 1 234 ? 8.292 31.318 27.442 1.00 34.72 500 SER B CA 1
ATOM 4049 C C . SER B 1 234 ? 8.223 29.812 27.218 1.00 33.51 500 SER B C 1
ATOM 4050 O O . SER B 1 234 ? 7.155 29.272 26.968 1.00 32.79 500 SER B O 1
ATOM 4053 N N . GLY B 1 235 ? 9.382 29.154 27.289 1.00 32.88 501 GLY B N 1
ATOM 4054 C CA . GLY B 1 235 ? 9.466 27.701 27.196 1.00 31.89 501 GLY B CA 1
ATOM 4055 C C . GLY B 1 235 ? 9.507 27.132 25.789 1.00 28.48 501 GLY B C 1
ATOM 4056 O O . GLY B 1 235 ? 9.887 25.963 25.609 1.00 28.97 501 GLY B O 1
ATOM 4057 N N . LEU B 1 236 ? 9.155 27.936 24.785 1.00 24.75 502 LEU B N 1
ATOM 4058 C CA . LEU B 1 236 ? 8.984 27.416 23.436 1.00 21.38 502 LEU B CA 1
ATOM 4059 C C . LEU B 1 236 ? 10.325 27.307 22.706 1.00 20.06 502 LEU B C 1
ATOM 4060 O O . LEU B 1 236 ? 11.219 28.138 22.888 1.00 18.77 502 LEU B O 1
ATOM 4065 N N . THR B 1 237 ? 10.463 26.256 21.910 1.00 17.55 503 THR B N 1
ATOM 4066 C CA . THR B 1 237 ? 11.662 26.044 21.100 1.00 16.89 503 THR B CA 1
ATOM 4067 C C . THR B 1 237 ? 11.462 26.623 19.700 1.00 14.19 503 THR B C 1
ATOM 4068 O O . THR B 1 237 ? 10.369 27.023 19.353 1.00 13.82 503 THR B O 1
ATOM 4072 N N . GLU B 1 238 ? 12.504 26.653 18.861 1.00 14.68 504 GLU B N 1
ATOM 4073 C CA . GLU B 1 238 ? 12.319 27.137 17.486 1.00 13.29 504 GLU B CA 1
ATOM 4074 C C . GLU B 1 238 ? 11.339 26.243 16.725 1.00 11.92 504 GLU B C 1
ATOM 4075 O O . GLU B 1 238 ? 10.452 26.710 16.022 1.00 10.30 504 GLU B O 1
ATOM 4081 N N . THR B 1 239 ? 11.548 24.943 16.840 1.00 12.87 505 THR B N 1
ATOM 4082 C CA . THR B 1 239 ? 10.669 23.975 16.178 1.00 12.07 505 THR B CA 1
ATOM 4083 C C . THR B 1 239 ? 9.227 24.178 16.602 1.00 10.81 505 THR B C 1
ATOM 4084 O O . THR B 1 239 ? 8.341 24.101 15.768 1.00 9.91 505 THR B O 1
ATOM 4088 N N . GLN B 1 240 ? 8.984 24.445 17.881 1.00 12.28 506 GLN B N 1
ATOM 4089 C CA . GLN B 1 240 ? 7.611 24.615 18.363 1.00 11.94 506 GLN B CA 1
ATOM 4090 C C . GLN B 1 240 ? 6.981 25.909 17.783 1.00 11.87 506 GLN B C 1
ATOM 4091 O O . GLN B 1 240 ? 5.849 25.891 17.307 1.00 11.02 506 GLN B O 1
ATOM 4097 N N . LEU B 1 241 ? 7.704 27.030 17.783 1.00 10.75 507 LEU B N 1
ATOM 4098 C CA . LEU B 1 241 ? 7.153 28.207 17.102 1.00 10.64 507 LEU B CA 1
ATOM 4099 C C . LEU B 1 241 ? 6.925 27.919 15.614 1.00 8.77 507 LEU B C 1
ATOM 4100 O O . LEU B 1 241 ? 5.928 28.339 15.072 1.00 9.13 507 LEU B O 1
ATOM 4105 N N . ARG B 1 242 ? 7.808 27.160 14.970 1.00 9.00 508 ARG B N 1
ATOM 4106 C CA . ARG B 1 242 ? 7.648 26.868 13.550 1.00 8.18 508 ARG B CA 1
ATOM 4107 C C . ARG B 1 242 ? 6.396 26.068 13.346 1.00 8.75 508 ARG B C 1
ATOM 4108 O O . ARG B 1 242 ? 5.603 26.366 12.470 1.00 9.70 508 ARG B O 1
ATOM 4116 N N . ALA B 1 243 ? 6.168 25.107 14.228 1.00 8.91 509 ALA B N 1
ATOM 4117 C CA . ALA B 1 243 ? 4.942 24.313 14.165 1.00 9.53 509 ALA B CA 1
ATOM 4118 C C . ALA B 1 243 ? 3.678 25.142 14.387 1.00 8.39 509 ALA B C 1
ATOM 4119 O O . ALA B 1 243 ? 2.658 24.970 13.682 1.00 8.15 509 ALA B O 1
ATOM 4121 N N . ALA B 1 244 ? 3.724 26.030 15.385 1.00 9.27 510 ALA B N 1
ATOM 4122 C CA . ALA B 1 244 ? 2.583 26.914 15.679 1.00 9.17 510 ALA B CA 1
ATOM 4123 C C . ALA B 1 244 ? 2.275 27.820 14.525 1.00 8.74 510 ALA B C 1
ATOM 4124 O O . ALA B 1 244 ? 1.091 28.058 14.230 1.00 9.02 510 ALA B O 1
ATOM 4126 N N . THR B 1 245 ? 3.327 28.346 13.856 1.00 8.87 511 THR B N 1
ATOM 4127 C CA . THR B 1 245 ? 3.178 29.128 12.619 1.00 9.18 511 THR B CA 1
ATOM 4128 C C . THR B 1 245 ? 2.492 28.331 11.487 1.00 9.51 511 THR B C 1
ATOM 4129 O O . THR B 1 245 ? 1.549 28.844 10.831 1.00 7.50 511 THR B O 1
ATOM 4133 N N . GLN B 1 246 ? 2.940 27.093 11.276 1.00 9.19 512 GLN B N 1
ATOM 4134 C CA . GLN B 1 246 ? 2.335 26.234 10.265 1.00 9.95 512 GLN B CA 1
ATOM 4135 C C . GLN B 1 246 ? 0.858 26.004 10.538 1.00 10.29 512 GLN B C 1
ATOM 4136 O O . GLN B 1 246 ? 0.050 26.056 9.620 1.00 11.25 512 GLN B O 1
ATOM 4142 N N . LEU B 1 247 ? 0.518 25.747 11.797 1.00 11.14 513 LEU B N 1
ATOM 4143 C CA . LEU B 1 247 ? -0.858 25.485 12.165 1.00 11.40 513 LEU B CA 1
ATOM 4144 C C . LEU B 1 247 ? -1.693 26.763 12.003 1.00 11.36 513 LEU B C 1
ATOM 4145 O O . LEU B 1 247 ? -2.804 26.698 11.506 1.00 10.54 513 LEU B O 1
ATOM 4150 N N . ALA B 1 248 ? -1.136 27.922 12.383 1.00 10.70 514 ALA B N 1
ATOM 4151 C CA . ALA B 1 248 ? -1.812 29.198 12.196 1.00 10.51 514 ALA B CA 1
ATOM 4152 C C . ALA B 1 248 ? -2.103 29.479 10.724 1.00 9.69 514 ALA B C 1
ATOM 4153 O O . ALA B 1 248 ? -3.156 29.958 10.378 1.00 10.40 514 ALA B O 1
ATOM 4155 N N . ILE B 1 249 ? -1.166 29.168 9.854 1.00 10.27 515 ILE B N 1
ATOM 4156 C CA . ILE B 1 249 ? -1.403 29.277 8.417 1.00 9.32 515 ILE B CA 1
ATOM 4157 C C . ILE B 1 249 ? -2.606 28.369 7.996 1.00 9.68 515 ILE B C 1
ATOM 4158 O O . ILE B 1 249 ? -3.556 28.817 7.358 1.00 9.01 515 ILE B O 1
ATOM 4163 N N . TYR B 1 250 ? -2.587 27.136 8.458 1.00 9.86 516 TYR B N 1
ATOM 4164 C CA . TYR B 1 250 ? -3.686 26.175 8.202 1.00 10.14 516 TYR B CA 1
ATOM 4165 C C . TYR B 1 250 ? -5.034 26.615 8.720 1.00 10.32 516 TYR B C 1
ATOM 4166 O O . TYR B 1 250 ? -6.055 26.286 8.131 1.00 10.42 516 TYR B O 1
ATOM 4175 N N . TYR B 1 251 ? -5.041 27.307 9.850 1.00 10.24 517 TYR B N 1
ATOM 4176 C CA . TYR B 1 251 ? -6.245 27.916 10.382 1.00 10.86 517 TYR B CA 1
ATOM 4177 C C . TYR B 1 251 ? -6.981 28.765 9.317 1.00 10.65 517 TYR B C 1
ATOM 4178 O O . TYR B 1 251 ? -8.208 28.657 9.148 1.00 11.79 517 TYR B O 1
ATOM 4187 N N . PHE B 1 252 ? -6.221 29.534 8.547 1.00 10.40 518 PHE B N 1
ATOM 4188 C CA . PHE B 1 252 ? -6.764 30.412 7.529 1.00 10.39 518 PHE B CA 1
ATOM 4189 C C . PHE B 1 252 ? -6.900 29.735 6.158 1.00 10.50 518 PHE B C 1
ATOM 4190 O O . PHE B 1 252 ? -7.873 29.970 5.460 1.00 11.69 518 PHE B O 1
ATOM 4198 N N . THR B 1 253 ? -5.949 28.896 5.765 1.00 10.34 519 THR B N 1
ATOM 4199 C CA . THR B 1 253 ? -6.019 28.281 4.426 1.00 10.14 519 THR B CA 1
ATOM 4200 C C . THR B 1 253 ? -6.972 27.058 4.302 1.00 10.23 519 THR B C 1
ATOM 4201 O O . THR B 1 253 ? -7.498 26.786 3.233 1.00 9.08 519 THR B O 1
ATOM 4205 N N . ASP B 1 254 ? -7.109 26.287 5.374 1.00 11.44 520 ASP B N 1
ATOM 4206 C CA . ASP B 1 254 ? -7.788 25.001 5.365 1.00 12.51 520 ASP B CA 1
ATOM 4207 C C . ASP B 1 254 ? -8.777 24.886 6.541 1.00 13.18 520 ASP B C 1
ATOM 4208 O O . ASP B 1 254 ? -9.352 23.811 6.816 1.00 12.16 520 ASP B O 1
ATOM 4213 N N . SER B 1 255 ? -9.008 26.009 7.226 1.00 12.80 521 SER B N 1
ATOM 4214 C CA . SER B 1 255 ? -9.936 26.039 8.334 1.00 12.93 521 SER B CA 1
ATOM 4215 C C . SER B 1 255 ? -9.646 24.970 9.400 1.00 14.62 521 SER B C 1
ATOM 4216 O O . SER B 1 255 ? -10.574 24.347 9.952 1.00 15.85 521 SER B O 1
ATOM 4219 N N . ALA B 1 256 ? -8.374 24.785 9.712 1.00 12.99 522 ALA B N 1
ATOM 4220 C CA . ALA B 1 256 ? -7.959 23.925 10.795 1.00 15.37 522 ALA B CA 1
ATOM 4221 C C . ALA B 1 256 ? -8.452 24.531 12.090 1.00 16.76 522 ALA B C 1
ATOM 4222 O O . ALA B 1 256 ? -8.472 25.764 12.238 1.00 17.49 522 ALA B O 1
ATOM 4224 N N . GLU B 1 257 ? -8.810 23.662 13.020 1.00 17.42 523 GLU B N 1
ATOM 4225 C CA . GLU B 1 257 ? -9.356 24.050 14.319 1.00 20.68 523 GLU B CA 1
ATOM 4226 C C . GLU B 1 257 ? -8.252 23.917 15.360 1.00 20.52 523 GLU B C 1
ATOM 4227 O O . GLU B 1 257 ? -7.449 23.003 15.292 1.00 21.63 523 GLU B O 1
ATOM 4233 N N . LEU B 1 258 ? -8.169 24.873 16.282 1.00 20.74 524 LEU B N 1
ATOM 4234 C CA . LEU B 1 258 ? -7.084 24.913 17.260 1.00 21.04 524 LEU B CA 1
ATOM 4235 C C . LEU B 1 258 ? -7.593 24.270 18.536 1.00 23.07 524 LEU B C 1
ATOM 4236 O O . LEU B 1 258 ? -7.721 24.915 19.573 1.00 24.00 524 LEU B O 1
ATOM 4241 N N . ASP B 1 259 ? -7.905 22.992 18.421 1.00 23.04 525 ASP B N 1
ATOM 4242 C CA . ASP B 1 259 ? -8.493 22.232 19.498 1.00 24.93 525 ASP B CA 1
ATOM 4243 C C . ASP B 1 259 ? -7.720 20.947 19.604 1.00 24.85 525 ASP B C 1
ATOM 4244 O O . ASP B 1 259 ? -7.640 20.195 18.640 1.00 23.39 525 ASP B O 1
ATOM 4249 N N . LYS B 1 260 ? -7.185 20.694 20.792 1.00 27.05 526 LYS B N 1
ATOM 4250 C CA . LYS B 1 260 ? -6.363 19.529 21.046 1.00 28.37 526 LYS B CA 1
ATOM 4251 C C . LYS B 1 260 ? -7.064 18.245 20.623 1.00 28.97 526 LYS B C 1
ATOM 4252 O O . LYS B 1 260 ? -6.459 17.401 19.988 1.00 27.62 526 LYS B O 1
ATOM 4258 N N . ASP B 1 261 ? -8.348 18.092 20.916 1.00 30.57 527 ASP B N 1
ATOM 4259 C CA . ASP B 1 261 ? -8.996 16.847 20.517 1.00 31.77 527 ASP B CA 1
ATOM 4260 C C . ASP B 1 261 ? -9.140 16.706 18.997 1.00 30.10 527 ASP B C 1
ATOM 4261 O O . ASP B 1 261 ? -8.983 15.618 18.464 1.00 29.79 527 ASP B O 1
ATOM 4266 N N . LYS B 1 262 ? -9.365 17.805 18.291 1.00 28.36 528 LYS B N 1
ATOM 4267 C CA . LYS B 1 262 ? -9.455 17.746 16.830 1.00 27.87 528 LYS B CA 1
ATOM 4268 C C . LYS B 1 262 ? -8.102 17.600 16.171 1.00 25.80 528 LYS B C 1
ATOM 4269 O O . LYS B 1 262 ? -8.018 17.149 15.041 1.00 26.40 528 LYS B O 1
ATOM 4275 N N . LEU B 1 263 ? -7.040 18.011 16.861 1.00 23.88 529 LEU B N 1
ATOM 4276 C CA . LEU B 1 263 ? -5.693 17.969 16.291 1.00 22.10 529 LEU B CA 1
ATOM 4277 C C . LEU B 1 263 ? -5.042 16.582 16.431 1.00 23.04 529 LEU B C 1
ATOM 4278 O O . LEU B 1 263 ? -4.036 16.316 15.803 1.00 21.31 529 LEU B O 1
ATOM 4283 N N . LYS B 1 264 ? -5.627 15.700 17.237 1.00 24.69 530 LYS B N 1
ATOM 4284 C CA . LYS B 1 264 ? -4.945 14.440 17.589 1.00 26.96 530 LYS B CA 1
ATOM 4285 C C . LYS B 1 264 ? -4.538 13.600 16.381 1.00 26.88 530 LYS B C 1
ATOM 4286 O O . LYS B 1 264 ? -3.534 12.912 16.433 1.00 26.82 530 LYS B O 1
ATOM 4292 N N . ASP B 1 265 ? -5.306 13.680 15.298 1.00 27.13 531 ASP B N 1
ATOM 4293 C CA . ASP B 1 265 ? -5.010 12.958 14.065 1.00 28.66 531 ASP B CA 1
ATOM 4294 C C . ASP B 1 265 ? -4.846 13.894 12.853 1.00 26.87 531 ASP B C 1
ATOM 4295 O O . ASP B 1 265 ? -4.950 13.444 11.693 1.00 27.48 531 ASP B O 1
ATOM 4300 N N . TYR B 1 266 ? -4.602 15.183 13.120 1.00 24.70 532 TYR B N 1
ATOM 4301 C CA . TYR B 1 266 ? -4.489 16.203 12.078 1.00 23.47 532 TYR B CA 1
ATOM 4302 C C . TYR B 1 266 ? -3.040 16.446 11.700 1.00 22.05 532 TYR B C 1
ATOM 4303 O O . TYR B 1 266 ? -2.339 17.217 12.356 1.00 20.58 532 TYR B O 1
ATOM 4312 N N . HIS B 1 267 ? -2.604 15.797 10.624 1.00 21.99 533 HIS B N 1
ATOM 4313 C CA . HIS B 1 267 ? -1.265 16.020 10.037 1.00 21.68 533 HIS B CA 1
ATOM 4314 C C . HIS B 1 267 ? -0.103 16.097 11.052 1.00 21.56 533 HIS B C 1
ATOM 4315 O O . HIS B 1 267 ? 0.793 16.937 10.914 1.00 21.23 533 HIS B O 1
ATOM 4322 N N . GLY B 1 268 ? -0.134 15.271 12.087 1.00 21.46 534 GLY B N 1
ATOM 4323 C CA . GLY B 1 268 ? 1.004 15.166 13.031 1.00 21.54 534 GLY B CA 1
ATOM 4324 C C . GLY B 1 268 ? 0.909 16.139 14.204 1.00 19.91 534 GLY B C 1
ATOM 4325 O O . GLY B 1 268 ? 1.727 16.123 15.130 1.00 19.65 534 GLY B O 1
ATOM 4326 N N . PHE B 1 269 ? -0.125 16.968 14.198 1.00 17.87 535 PHE B N 1
ATOM 4327 C CA . PHE B 1 269 ? -0.272 17.989 15.241 1.00 16.31 535 PHE B CA 1
ATOM 4328 C C . PHE B 1 269 ? -0.724 17.430 16.585 1.00 18.11 535 PHE B C 1
ATOM 4329 O O . PHE B 1 269 ? -0.661 18.100 17.601 1.00 19.41 535 PHE B O 1
ATOM 4337 N N . GLY B 1 270 ? -1.113 16.166 16.622 1.00 18.58 536 GLY B N 1
ATOM 4338 C CA . GLY B 1 270 ? -1.280 15.474 17.900 1.00 20.19 536 GLY B CA 1
ATOM 4339 C C . GLY B 1 270 ? -0.061 15.562 18.836 1.00 19.63 536 GLY B C 1
ATOM 4340 O O . GLY B 1 270 ? -0.204 15.473 20.050 1.00 19.63 536 GLY B O 1
ATOM 4341 N N . ASP B 1 271 ? 1.134 15.769 18.274 1.00 19.00 537 ASP B N 1
ATOM 4342 C CA . ASP B 1 271 ? 2.352 15.904 19.090 1.00 19.58 537 ASP B CA 1
ATOM 4343 C C . ASP B 1 271 ? 2.601 17.342 19.534 1.00 18.76 537 ASP B C 1
ATOM 4344 O O . ASP B 1 271 ? 3.662 17.635 20.064 1.00 21.00 537 ASP B O 1
ATOM 4357 N N . ASN B 1 273 ? 2.123 20.183 22.145 1.00 16.86 539 ASN B N 1
ATOM 4358 C CA . ASN B 1 273 ? 1.721 20.360 23.539 1.00 17.87 539 ASN B CA 1
ATOM 4359 C C . ASN B 1 273 ? 0.823 21.593 23.737 1.00 17.84 539 ASN B C 1
ATOM 4360 O O . ASN B 1 273 ? 0.640 22.401 22.804 1.00 17.53 539 ASN B O 1
ATOM 4365 N N . ASP B 1 274 ? 0.285 21.721 24.945 1.00 20.26 540 ASP B N 1
ATOM 4366 C CA . ASP B 1 274 ? -0.660 22.793 25.291 1.00 21.22 540 ASP B CA 1
ATOM 4367 C C . ASP B 1 274 ? -0.028 24.180 25.106 1.00 20.13 540 ASP B C 1
ATOM 4368 O O . ASP B 1 274 ? -0.655 25.079 24.576 1.00 17.97 540 ASP B O 1
ATOM 4373 N N . SER B 1 275 ? 1.196 24.351 25.608 1.00 19.90 541 SER B N 1
ATOM 4374 C CA . SER B 1 275 ? 1.924 25.631 25.512 1.00 20.28 541 SER B CA 1
ATOM 4375 C C . SER B 1 275 ? 2.093 26.104 24.097 1.00 16.65 541 SER B C 1
ATOM 4376 O O . SER B 1 275 ? 1.945 27.290 23.797 1.00 17.46 541 SER B O 1
ATOM 4379 N N . THR B 1 276 ? 2.415 25.179 23.206 1.00 15.00 542 THR B N 1
ATOM 4380 C CA . THR B 1 276 ? 2.619 25.493 21.807 1.00 12.53 542 THR B CA 1
ATOM 4381 C C . THR B 1 276 ? 1.299 25.806 21.108 1.00 12.14 542 THR B C 1
ATOM 4382 O O . THR B 1 276 ? 1.190 26.694 20.247 1.00 10.83 542 THR B O 1
ATOM 4386 N N . LEU B 1 277 ? 0.267 25.091 21.480 1.00 12.79 543 LEU B N 1
ATOM 4387 C CA . LEU B 1 277 ? -1.019 25.343 20.855 1.00 13.46 543 LEU B CA 1
ATOM 4388 C C . LEU B 1 277 ? -1.570 26.712 21.298 1.00 13.51 543 LEU B C 1
ATOM 4389 O O . LEU B 1 277 ? -2.171 27.414 20.513 1.00 14.84 543 LEU B O 1
ATOM 4394 N N . ALA B 1 278 ? -1.320 27.109 22.540 1.00 15.67 544 ALA B N 1
ATOM 4395 C CA . ALA B 1 278 ? -1.700 28.431 22.981 1.00 16.24 544 ALA B CA 1
ATOM 4396 C C . ALA B 1 278 ? -0.991 29.539 22.152 1.00 14.97 544 ALA B C 1
ATOM 4397 O O . ALA B 1 278 ? -1.607 30.593 21.853 1.00 13.80 544 ALA B O 1
ATOM 4399 N N . VAL B 1 279 ? 0.263 29.309 21.754 1.00 14.07 545 VAL B N 1
ATOM 4400 C CA . VAL B 1 279 ? 0.961 30.264 20.893 1.00 13.04 545 VAL B CA 1
ATOM 4401 C C . VAL B 1 279 ? 0.371 30.265 19.465 1.00 12.09 545 VAL B C 1
ATOM 4402 O O . VAL B 1 279 ? 0.225 31.336 18.833 1.00 10.83 545 VAL B O 1
ATOM 4406 N N . ALA B 1 280 ? -0.064 29.102 18.969 1.00 11.01 546 ALA B N 1
ATOM 4407 C CA . ALA B 1 280 ? -0.732 29.094 17.678 1.00 10.94 546 ALA B CA 1
ATOM 4408 C C . ALA B 1 280 ? -1.965 30.005 17.777 1.00 11.89 546 ALA B C 1
ATOM 4409 O O . ALA B 1 280 ? -2.223 30.756 16.865 1.00 11.76 546 ALA B O 1
ATOM 4411 N N . LYS B 1 281 ? -2.727 29.866 18.848 1.00 14.14 547 LYS B N 1
ATOM 4412 C CA . LYS B 1 281 ? -3.911 30.711 19.106 1.00 16.27 547 LYS B CA 1
ATOM 4413 C C . LYS B 1 281 ? -3.597 32.219 19.218 1.00 15.27 547 LYS B C 1
ATOM 4414 O O . LYS B 1 281 ? -4.373 33.045 18.722 1.00 14.47 547 LYS B O 1
ATOM 4420 N N . ILE B 1 282 ? -2.504 32.572 19.890 1.00 13.56 548 ILE B N 1
ATOM 4421 C CA . ILE B 1 282 ? -1.999 33.960 19.900 1.00 14.17 548 ILE B CA 1
ATOM 4422 C C . ILE B 1 282 ? -1.748 34.500 18.466 1.00 12.39 548 ILE B C 1
ATOM 4423 O O . ILE B 1 282 ? -2.206 35.578 18.130 1.00 13.22 548 ILE B O 1
ATOM 4428 N N . LEU B 1 283 ? -1.049 33.734 17.631 1.00 11.51 549 LEU B N 1
ATOM 4429 C CA . LEU B 1 283 ? -0.742 34.118 16.276 1.00 10.81 549 LEU B CA 1
ATOM 4430 C C . LEU B 1 283 ? -2.023 34.381 15.495 1.00 10.53 549 LEU B C 1
ATOM 4431 O O . LEU B 1 283 ? -2.138 35.385 14.765 1.00 10.01 549 LEU B O 1
ATOM 4436 N N . VAL B 1 284 ? -3.007 33.508 15.676 1.00 9.14 550 VAL B N 1
ATOM 4437 C CA . VAL B 1 284 ? -4.258 33.665 14.934 1.00 11.14 550 VAL B CA 1
ATOM 4438 C C . VAL B 1 284 ? -5.044 34.868 15.417 1.00 11.46 550 VAL B C 1
ATOM 4439 O O . VAL B 1 284 ? -5.615 35.643 14.613 1.00 13.21 550 VAL B O 1
ATOM 4443 N N . GLU B 1 285 ? -5.077 35.055 16.719 1.00 12.26 551 GLU B N 1
ATOM 4444 C CA . GLU B 1 285 ? -5.842 36.174 17.282 1.00 14.80 551 GLU B CA 1
ATOM 4445 C C . GLU B 1 285 ? -5.199 37.522 16.912 1.00 14.45 551 GLU B C 1
ATOM 4446 O O . GLU B 1 285 ? -5.898 38.487 16.626 1.00 14.07 551 GLU B O 1
ATOM 4452 N N . TYR B 1 286 ? -3.864 37.557 16.894 1.00 12.85 552 TYR B N 1
ATOM 4453 C CA . TYR B 1 286 ? -3.149 38.728 16.385 1.00 12.62 552 TYR B CA 1
ATOM 4454 C C . TYR B 1 286 ? -3.546 38.993 14.918 1.00 11.11 552 TYR B C 1
ATOM 4455 O O . TYR B 1 286 ? -3.960 40.089 14.568 1.00 12.21 552 TYR B O 1
ATOM 4464 N N . ALA B 1 287 ? -3.477 37.987 14.081 1.00 9.94 553 ALA B N 1
ATOM 4465 C CA . ALA B 1 287 ? -3.795 38.124 12.668 1.00 9.00 553 ALA B CA 1
ATOM 4466 C C . ALA B 1 287 ? -5.218 38.637 12.474 1.00 10.32 553 ALA B C 1
ATOM 4467 O O . ALA B 1 287 ? -5.434 39.535 11.683 1.00 10.13 553 ALA B O 1
ATOM 4469 N N . GLN B 1 288 ? -6.154 38.105 13.258 1.00 11.46 554 GLN B N 1
ATOM 4470 C CA . GLN B 1 288 ? -7.565 38.508 13.196 1.00 13.50 554 GLN B CA 1
ATOM 4471 C C . GLN B 1 288 ? -7.845 39.929 13.672 1.00 13.72 554 GLN B C 1
ATOM 4472 O O . GLN B 1 288 ? -8.887 40.509 13.381 1.00 13.74 554 GLN B O 1
ATOM 4478 N N . ASP B 1 289 ? -6.922 40.521 14.414 1.00 12.97 555 ASP B N 1
ATOM 4479 C CA . ASP B 1 289 ? -7.191 41.827 14.992 1.00 14.33 555 ASP B CA 1
ATOM 4480 C C . ASP B 1 289 ? -7.143 42.914 13.881 1.00 14.48 555 ASP B C 1
ATOM 4481 O O . ASP B 1 289 ? -6.709 42.630 12.765 1.00 13.42 555 ASP B O 1
ATOM 4486 N N . SER B 1 290 ? -7.668 44.089 14.168 1.00 15.96 556 SER B N 1
ATOM 4487 C CA . SER B 1 290 ? -7.922 45.123 13.143 1.00 16.50 556 SER B CA 1
ATOM 4488 C C . SER B 1 290 ? -6.685 45.781 12.572 1.00 16.06 556 SER B C 1
ATOM 4489 O O . SER B 1 290 ? -6.780 46.445 11.540 1.00 16.30 556 SER B O 1
ATOM 4492 N N . ASN B 1 291 ? -5.520 45.572 13.194 1.00 15.53 557 ASN B N 1
ATOM 4493 C CA . ASN B 1 291 ? -4.337 46.334 12.785 1.00 15.53 557 ASN B CA 1
ATOM 4494 C C . ASN B 1 291 ? -3.761 45.809 11.459 1.00 14.15 557 ASN B C 1
ATOM 4495 O O . ASN B 1 291 ? -3.804 44.630 11.178 1.00 13.19 557 ASN B O 1
ATOM 4500 N N . PRO B 1 292 ? -3.181 46.706 10.661 1.00 14.68 558 PRO B N 1
ATOM 4501 C CA . PRO B 1 292 ? -2.615 46.304 9.403 1.00 13.51 558 PRO B CA 1
ATOM 4502 C C . PRO B 1 292 ? -1.350 45.438 9.592 1.00 12.47 558 PRO B C 1
ATOM 4503 O O . PRO B 1 292 ? -0.694 45.564 10.601 1.00 13.42 558 PRO B O 1
ATOM 4507 N N . PRO B 1 293 ? -0.966 44.635 8.604 1.00 11.70 559 PRO B N 1
ATOM 4508 C CA . PRO B 1 293 ? 0.284 43.906 8.732 1.00 10.93 559 PRO B CA 1
ATOM 4509 C C . PRO B 1 293 ? 1.460 44.864 8.855 1.00 11.95 559 PRO B C 1
ATOM 4510 O O . PRO B 1 293 ? 1.416 45.958 8.327 1.00 12.49 559 PRO B O 1
ATOM 4514 N N . GLN B 1 294 ? 2.497 44.458 9.557 1.00 13.27 560 GLN B N 1
ATOM 4515 C CA . GLN B 1 294 ? 3.689 45.295 9.696 1.00 16.09 560 GLN B CA 1
ATOM 4516 C C . GLN B 1 294 ? 4.668 45.067 8.535 1.00 17.06 560 GLN B C 1
ATOM 4517 O O . GLN B 1 294 ? 5.466 45.935 8.159 1.00 20.69 560 GLN B O 1
ATOM 4523 N N . LEU B 1 295 ? 4.582 43.931 7.907 1.00 16.94 561 LEU B N 1
ATOM 4524 C CA . LEU B 1 295 ? 5.443 43.701 6.764 1.00 17.85 561 LEU B CA 1
ATOM 4525 C C . LEU B 1 295 ? 4.739 44.120 5.463 1.00 18.04 561 LEU B C 1
ATOM 4526 O O . LEU B 1 295 ? 3.577 44.514 5.486 1.00 20.57 561 LEU B O 1
ATOM 4531 N N . THR B 1 296 ? 5.451 44.061 4.350 1.00 15.82 562 THR B N 1
ATOM 4532 C CA . THR B 1 296 ? 4.968 44.625 3.132 1.00 16.38 562 THR B CA 1
ATOM 4533 C C . THR B 1 296 ? 4.607 43.513 2.163 1.00 14.81 562 THR B C 1
ATOM 4534 O O . THR B 1 296 ? 3.435 43.313 1.863 1.00 16.96 562 THR B O 1
ATOM 4538 N N . ASP B 1 297 ? 5.598 42.803 1.643 1.00 12.85 563 ASP B N 1
ATOM 4539 C CA . ASP B 1 297 ? 5.338 41.719 0.693 1.00 10.51 563 ASP B CA 1
ATOM 4540 C C . ASP B 1 297 ? 6.194 40.523 1.111 1.00 10.48 563 ASP B C 1
ATOM 4541 O O . ASP B 1 297 ? 7.251 40.706 1.769 1.00 10.22 563 ASP B O 1
ATOM 4546 N N . LEU B 1 298 ? 5.759 39.336 0.683 1.00 9.01 564 LEU B N 1
ATOM 4547 C CA . LEU B 1 298 ? 6.408 38.061 0.934 1.00 7.70 564 LEU B CA 1
ATOM 4548 C C . LEU B 1 298 ? 6.458 37.234 -0.310 1.00 8.45 564 LEU B C 1
ATOM 4549 O O . LEU B 1 298 ? 5.527 37.300 -1.149 1.00 7.98 564 LEU B O 1
ATOM 4554 N N . ASP B 1 299 ? 7.515 36.421 -0.410 1.00 8.14 565 ASP B N 1
ATOM 4555 C CA . ASP B 1 299 ? 7.645 35.438 -1.482 1.00 8.69 565 ASP B CA 1
ATOM 4556 C C . ASP B 1 299 ? 6.586 34.326 -1.354 1.00 8.23 565 ASP B C 1
ATOM 4557 O O . ASP B 1 299 ? 6.215 33.960 -0.245 1.00 9.13 565 ASP B O 1
ATOM 4562 N N . PHE B 1 300 ? 6.193 33.741 -2.479 1.00 8.72 566 PHE B N 1
ATOM 4563 C CA . PHE B 1 300 ? 5.220 32.632 -2.501 1.00 7.96 566 PHE B CA 1
ATOM 4564 C C . PHE B 1 300 ? 5.616 31.750 -3.653 1.00 9.14 566 PHE B C 1
ATOM 4565 O O . PHE B 1 300 ? 6.225 32.217 -4.609 1.00 9.95 566 PHE B O 1
ATOM 4573 N N . PHE B 1 301 ? 5.279 30.467 -3.565 1.00 7.92 567 PHE B N 1
ATOM 4574 C CA . PHE B 1 301 ? 5.740 29.477 -4.513 1.00 8.40 567 PHE B CA 1
ATOM 4575 C C . PHE B 1 301 ? 4.653 28.540 -4.916 1.00 9.00 567 PHE B C 1
ATOM 4576 O O . PHE B 1 301 ? 4.008 27.949 -4.059 1.00 9.09 567 PHE B O 1
ATOM 4584 N N . ILE B 1 302 ? 4.522 28.327 -6.213 1.00 10.62 568 ILE B N 1
ATOM 4585 C CA . ILE B 1 302 ? 3.486 27.447 -6.742 1.00 12.25 568 ILE B CA 1
ATOM 4586 C C . ILE B 1 302 ? 4.105 26.280 -7.566 1.00 12.27 568 ILE B C 1
ATOM 4587 O O . ILE B 1 302 ? 4.963 26.478 -8.423 1.00 12.06 568 ILE B O 1
ATOM 4592 N N . PRO B 1 303 ? 3.671 25.050 -7.294 1.00 12.67 569 PRO B N 1
ATOM 4593 C CA . PRO B 1 303 ? 4.301 23.895 -7.912 1.00 12.69 569 PRO B CA 1
ATOM 4594 C C . PRO B 1 303 ? 3.812 23.638 -9.325 1.00 14.47 569 PRO B C 1
ATOM 4595 O O . PRO B 1 303 ? 2.680 24.053 -9.694 1.00 14.17 569 PRO B O 1
ATOM 4599 N N . ASN B 1 304 ? 4.629 22.936 -10.111 1.00 13.81 570 ASN B N 1
ATOM 4600 C CA . ASN B 1 304 ? 4.219 22.483 -11.450 1.00 16.21 570 ASN B CA 1
ATOM 4601 C C . ASN B 1 304 ? 3.498 21.126 -11.422 1.00 16.85 570 ASN B C 1
ATOM 4602 O O . ASN B 1 304 ? 3.451 20.426 -12.416 1.00 18.27 570 ASN B O 1
ATOM 4607 N N . ASN B 1 305 ? 2.984 20.752 -10.258 1.00 16.60 571 ASN B N 1
ATOM 4608 C CA . ASN B 1 305 ? 2.309 19.477 -10.072 1.00 18.15 571 ASN B CA 1
ATOM 4609 C C . ASN B 1 305 ? 1.162 19.761 -9.115 1.00 17.49 571 ASN B C 1
ATOM 4610 O O . ASN B 1 305 ? 1.404 20.148 -7.990 1.00 14.48 571 ASN B O 1
ATOM 4615 N N . ASN B 1 306 ? -0.076 19.579 -9.576 1.00 18.38 572 ASN B N 1
ATOM 4616 C CA . ASN B 1 306 ? -1.262 19.936 -8.788 1.00 20.30 572 ASN B CA 1
ATOM 4617 C C . ASN B 1 306 ? -1.547 19.060 -7.554 1.00 19.26 572 ASN B C 1
ATOM 4618 O O . ASN B 1 306 ? -2.434 19.366 -6.792 1.00 19.18 572 ASN B O 1
ATOM 4623 N N . LYS B 1 307 ? -0.759 18.015 -7.346 1.00 19.58 573 LYS B N 1
ATOM 4624 C CA . LYS B 1 307 ? -0.848 17.179 -6.159 1.00 19.20 573 LYS B CA 1
ATOM 4625 C C . LYS B 1 307 ? 0.001 17.730 -5.027 1.00 16.76 573 LYS B C 1
ATOM 4626 O O . LYS B 1 307 ? -0.038 17.190 -3.925 1.00 16.02 573 LYS B O 1
ATOM 4632 N N . TYR B 1 308 ? 0.784 18.785 -5.308 1.00 14.72 574 TYR B N 1
ATOM 4633 C CA . TYR B 1 308 ? 1.703 19.383 -4.335 1.00 13.29 574 TYR B CA 1
ATOM 4634 C C . TYR B 1 308 ? 1.215 20.716 -3.773 1.00 11.99 574 TYR B C 1
ATOM 4635 O O . TYR B 1 308 ? 0.502 21.449 -4.432 1.00 13.03 574 TYR B O 1
ATOM 4644 N N . GLN B 1 309 ? 1.597 21.003 -2.546 1.00 12.28 575 GLN B N 1
ATOM 4645 C CA . GLN B 1 309 ? 1.253 22.252 -1.880 1.00 11.99 575 GLN B CA 1
ATOM 4646 C C . GLN B 1 309 ? 1.929 23.456 -2.525 1.00 11.60 575 GLN B C 1
ATOM 4647 O O . GLN B 1 309 ? 3.082 23.334 -2.927 1.00 11.75 575 GLN B O 1
ATOM 4652 N N . SER B 1 310 ? 1.235 24.596 -2.573 1.00 10.62 576 SER B N 1
ATOM 4653 C CA . SER B 1 310 ? 1.898 25.903 -2.696 1.00 10.37 576 SER B CA 1
ATOM 4654 C C . SER B 1 310 ? 2.470 26.273 -1.332 1.00 9.66 576 SER B C 1
ATOM 4655 O O . SER B 1 310 ? 2.096 25.702 -0.292 1.00 9.76 576 SER B O 1
ATOM 4658 N N . LEU B 1 311 ? 3.344 27.267 -1.333 1.00 8.77 577 LEU B N 1
ATOM 4659 C CA . LEU B 1 311 ? 4.179 27.561 -0.185 1.00 8.73 577 LEU B CA 1
ATOM 4660 C C . LEU B 1 311 ? 4.268 29.075 0.027 1.00 8.81 577 LEU B C 1
ATOM 4661 O O . LEU B 1 311 ? 4.588 29.802 -0.916 1.00 8.23 577 LEU B O 1
ATOM 4666 N N . ILE B 1 312 ? 3.932 29.510 1.244 1.00 7.82 578 ILE B N 1
ATOM 4667 C CA . ILE B 1 312 ? 4.093 30.862 1.674 1.00 8.19 578 ILE B CA 1
ATOM 4668 C C . ILE B 1 312 ? 5.476 31.054 2.305 1.00 6.75 578 ILE B C 1
ATOM 4669 O O . ILE B 1 312 ? 5.900 30.302 3.165 1.00 7.28 578 ILE B O 1
ATOM 4674 N N . GLY B 1 313 ? 6.158 32.088 1.869 1.00 7.54 579 GLY B N 1
ATOM 4675 C CA . GLY B 1 313 ? 7.512 32.355 2.319 1.00 7.12 579 GLY B CA 1
ATOM 4676 C C . GLY B 1 313 ? 7.598 33.252 3.526 1.00 7.68 579 GLY B C 1
ATOM 4677 O O . GLY B 1 313 ? 6.573 33.748 4.078 1.00 9.81 579 GLY B O 1
ATOM 4678 N N . THR B 1 314 ? 8.846 33.452 3.944 1.00 8.83 580 THR B N 1
ATOM 4679 C CA . THR B 1 314 ? 9.179 34.239 5.095 1.00 7.94 580 THR B CA 1
ATOM 4680 C C . THR B 1 314 ? 10.118 35.397 4.754 1.00 8.52 580 THR B C 1
ATOM 4681 O O . THR B 1 314 ? 10.491 36.142 5.652 1.00 9.81 580 THR B O 1
ATOM 4685 N N . GLN B 1 315 ? 10.511 35.513 3.493 1.00 8.06 581 GLN B N 1
ATOM 4686 C CA . GLN B 1 315 ? 11.457 36.541 3.022 1.00 9.55 581 GLN B CA 1
ATOM 4687 C C . GLN B 1 315 ? 10.829 37.262 1.825 1.00 8.70 581 GLN B C 1
ATOM 4688 O O . GLN B 1 315 ? 9.734 36.903 1.408 1.00 11.00 581 GLN B O 1
ATOM 4694 N N . TRP B 1 316 ? 11.525 38.231 1.263 1.00 10.17 582 TRP B N 1
ATOM 4695 C CA . TRP B 1 316 ? 11.055 39.004 0.107 1.00 9.77 582 TRP B CA 1
ATOM 4696 C C . TRP B 1 316 ? 12.195 39.235 -0.855 1.00 11.22 582 TRP B C 1
ATOM 4697 O O . TRP B 1 316 ? 13.217 39.862 -0.497 1.00 11.45 582 TRP B O 1
ATOM 4708 N N . HIS B 1 317 ? 12.036 38.705 -2.082 1.00 11.27 583 HIS B N 1
ATOM 4709 C CA . HIS B 1 317 ? 13.057 38.793 -3.122 1.00 13.24 583 HIS B CA 1
ATOM 4710 C C . HIS B 1 317 ? 12.468 39.391 -4.409 1.00 15.65 583 HIS B C 1
ATOM 4711 O O . HIS B 1 317 ? 12.056 38.652 -5.299 1.00 17.98 583 HIS B O 1
ATOM 4718 N N . PRO B 1 318 ? 12.372 40.726 -4.484 1.00 17.21 584 PRO B N 1
ATOM 4719 C CA . PRO B 1 318 ? 11.664 41.350 -5.622 1.00 19.08 584 PRO B CA 1
ATOM 4720 C C . PRO B 1 318 ? 12.509 41.440 -6.873 1.00 20.91 584 PRO B C 1
ATOM 4721 O O . PRO B 1 318 ? 11.974 41.701 -7.932 1.00 20.60 584 PRO B O 1
ATOM 4725 N N . GLU B 1 319 ? 13.816 41.215 -6.741 1.00 21.26 585 GLU B N 1
ATOM 4726 C CA . GLU B 1 319 ? 14.761 41.523 -7.813 1.00 24.78 585 GLU B CA 1
ATOM 4727 C C . GLU B 1 319 ? 14.551 40.658 -9.048 1.00 24.50 585 GLU B C 1
ATOM 4728 O O . GLU B 1 319 ? 14.760 41.113 -10.170 1.00 24.75 585 GLU B O 1
ATOM 4734 N N . ASP B 1 320 ? 14.041 39.450 -8.846 1.00 30.13 586 ASP B N 1
ATOM 4735 C CA . ASP B 1 320 ? 13.838 38.525 -9.946 1.00 29.87 586 ASP B CA 1
ATOM 4736 C C . ASP B 1 320 ? 12.364 38.401 -10.343 1.00 26.10 586 ASP B C 1
ATOM 4737 O O . ASP B 1 320 ? 12.034 37.554 -11.162 1.00 26.60 586 ASP B O 1
ATOM 4742 N N . LEU B 1 321 ? 11.502 39.273 -9.825 1.00 23.09 587 LEU B N 1
ATOM 4743 C CA . LEU B 1 321 ? 10.086 39.256 -10.181 1.00 20.56 587 LEU B CA 1
ATOM 4744 C C . LEU B 1 321 ? 9.810 40.307 -11.266 1.00 21.36 587 LEU B C 1
ATOM 4745 O O . LEU B 1 321 ? 10.348 41.410 -11.208 1.00 22.12 587 LEU B O 1
ATOM 4750 N N . VAL B 1 322 ? 8.977 39.955 -12.247 1.00 20.00 588 VAL B N 1
ATOM 4751 C CA . VAL B 1 322 ? 8.582 40.882 -13.317 1.00 21.63 588 VAL B CA 1
ATOM 4752 C C . VAL B 1 322 ? 7.070 41.026 -13.325 1.00 19.98 588 VAL B C 1
ATOM 4753 O O . VAL B 1 322 ? 6.357 40.150 -12.810 1.00 17.89 588 VAL B O 1
ATOM 4757 N N . ASP B 1 323 ? 6.580 42.132 -13.885 1.00 21.00 589 ASP B N 1
ATOM 4758 C CA . ASP B 1 323 ? 5.137 42.348 -14.025 1.00 20.70 589 ASP B CA 1
ATOM 4759 C C . ASP B 1 323 ? 4.548 41.366 -14.995 1.00 20.41 589 ASP B C 1
ATOM 4760 O O . ASP B 1 323 ? 5.006 41.248 -16.130 1.00 21.85 589 ASP B O 1
ATOM 4765 N N . ILE B 1 324 ? 3.535 40.657 -14.519 1.00 19.61 590 ILE B N 1
ATOM 4766 C CA . ILE B 1 324 ? 2.754 39.743 -15.329 1.00 19.70 590 ILE B CA 1
ATOM 4767 C C . ILE B 1 324 ? 1.389 40.388 -15.523 1.00 19.95 590 ILE B C 1
ATOM 4768 O O . ILE B 1 324 ? 0.841 40.987 -14.610 1.00 19.41 590 ILE B O 1
ATOM 4773 N N . ILE B 1 325 ? 0.867 40.315 -16.728 1.00 20.80 591 ILE B N 1
ATOM 4774 C CA . ILE B 1 325 ? -0.514 40.647 -16.980 1.00 22.08 591 ILE B CA 1
ATOM 4775 C C . ILE B 1 325 ? -1.144 39.291 -17.045 1.00 22.15 591 ILE B C 1
ATOM 4776 O O . ILE B 1 325 ? -0.975 38.541 -18.034 1.00 22.21 591 ILE B O 1
ATOM 4781 N N . ARG B 1 326 ? -1.823 38.947 -15.964 1.00 21.66 592 ARG B N 1
ATOM 4782 C CA . ARG B 1 326 ? -2.350 37.625 -15.798 1.00 22.95 592 ARG B CA 1
ATOM 4783 C C . ARG B 1 326 ? -3.798 37.616 -16.274 1.00 25.48 592 ARG B C 1
ATOM 4784 O O . ARG B 1 326 ? -4.584 38.528 -15.947 1.00 27.15 592 ARG B O 1
ATOM 4800 N N . GLU B 1 328 ? -7.005 34.734 -16.613 1.00 27.95 594 GLU B N 1
ATOM 4801 C CA . GLU B 1 328 ? -7.364 33.378 -16.242 1.00 28.42 594 GLU B CA 1
AT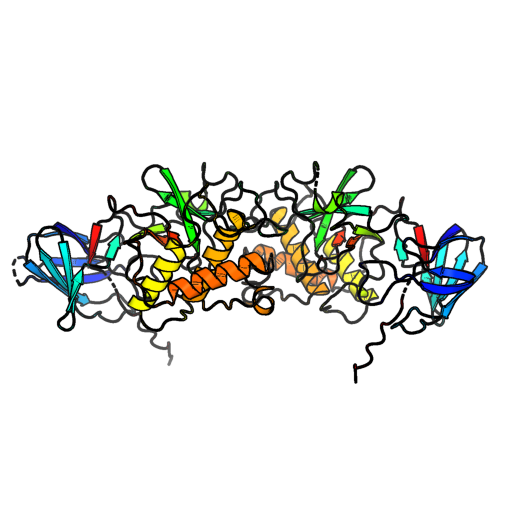OM 4802 C C . GLU B 1 328 ? -8.651 32.938 -16.933 1.00 31.44 594 GLU B C 1
ATOM 4803 O O . GLU B 1 328 ? -9.655 33.655 -16.894 1.00 33.06 594 GLU B O 1
ATOM 4809 N N . ASP B 1 329 ? -8.595 31.754 -17.552 1.00 32.37 595 ASP B N 1
ATOM 4810 C CA . ASP B 1 329 ? -9.730 31.145 -18.264 1.00 35.51 595 ASP B CA 1
ATOM 4811 C C . ASP B 1 329 ? -10.473 30.113 -17.408 1.00 37.10 595 ASP B C 1
ATOM 4812 O O . ASP B 1 329 ? -9.846 29.290 -16.733 1.00 36.19 595 ASP B O 1
ATOM 4816 N N . LYS B 1 330 ? -11.801 30.151 -17.451 1.00 40.95 596 LYS B N 1
ATOM 4817 C CA . LYS B 1 330 ? -12.639 29.174 -16.761 1.00 43.58 596 LYS B CA 1
ATOM 4818 C C . LYS B 1 330 ? -12.888 27.989 -17.709 1.00 46.57 596 LYS B C 1
ATOM 4819 O O . LYS B 1 330 ? -13.284 28.185 -18.859 1.00 47.91 596 LYS B O 1
ATOM 4825 N N . LYS B 1 331 ? -12.642 26.769 -17.241 1.00 48.08 597 LYS B N 1
ATOM 4826 C CA . LYS B 1 331 ? -12.984 25.582 -18.034 1.00 51.90 597 LYS B CA 1
ATOM 4827 C C . LYS B 1 331 ? -14.498 25.342 -18.006 1.00 55.83 597 LYS B C 1
ATOM 4828 O O . LYS B 1 331 ? -15.183 25.674 -17.033 1.00 56.09 597 LYS B O 1
ATOM 4834 N N . GLU B 1 332 ? -15.008 24.759 -19.085 1.00 59.66 598 GLU B N 1
ATOM 4835 C CA . GLU B 1 332 ? -16.459 24.730 -19.357 1.00 64.18 598 GLU B CA 1
ATOM 4836 C C . GLU B 1 332 ? -17.315 23.729 -18.564 1.00 67.35 598 GLU B C 1
ATOM 4837 O O . GLU B 1 332 ? -18.512 23.978 -18.335 1.00 70.15 598 GLU B O 1
ATOM 4843 N N . VAL B 1 333 ? -16.713 22.603 -18.178 1.00 67.16 599 VAL B N 1
ATOM 4844 C CA . VAL B 1 333 ? -17.428 21.464 -17.559 1.00 70.42 599 VAL B CA 1
ATOM 4845 C C . VAL B 1 333 ? -18.807 21.142 -18.171 1.00 75.84 599 VAL B C 1
ATOM 4846 O O . VAL B 1 333 ? -19.803 20.987 -17.458 1.00 78.53 599 VAL B O 1
ATOM 4850 N N . ILE B 1 334 ? -18.857 21.033 -19.495 1.00 77.47 600 ILE B N 1
ATOM 4851 C CA . ILE B 1 334 ? -20.082 20.612 -20.180 1.00 83.03 600 ILE B CA 1
ATOM 4852 C C . ILE B 1 334 ? -20.256 19.091 -20.013 1.00 86.21 600 ILE B C 1
ATOM 4853 O O . ILE B 1 334 ? -19.392 18.326 -20.437 1.00 84.99 600 ILE B O 1
ATOM 4858 N N . PRO B 1 335 ? -21.354 18.652 -19.360 1.00 90.82 601 PRO B N 1
ATOM 4859 C CA . PRO B 1 335 ? -21.634 17.219 -19.167 1.00 95.13 601 PRO B CA 1
ATOM 4860 C C . PRO B 1 335 ? -21.596 16.400 -20.460 1.00 98.47 601 PRO B C 1
ATOM 4861 O O . PRO B 1 335 ? -22.272 16.744 -21.431 1.00 100.89 601 PRO B O 1
ATOM 4865 N N . VAL B 1 336 ? -20.813 15.324 -20.456 1.00 99.17 602 VAL B N 1
ATOM 4866 C CA . VAL B 1 336 ? -20.654 14.470 -21.634 1.00 102.77 602 VAL B CA 1
ATOM 4867 C C . VAL B 1 336 ? -21.878 13.568 -21.810 1.00 110.14 602 VAL B C 1
ATOM 4868 O O . VAL B 1 336 ? -22.008 12.551 -21.136 1.00 112.51 602 VAL B O 1
ATOM 4872 N N . THR B 1 337 ? -22.774 13.955 -22.715 1.00 114.62 603 THR B N 1
ATOM 4873 C CA . THR B 1 337 ? -23.977 13.174 -23.002 1.00 122.26 603 THR B CA 1
ATOM 4874 C C . THR B 1 337 ? -23.774 12.327 -24.259 1.00 126.55 603 THR B C 1
ATOM 4875 O O . THR B 1 337 ? -22.754 12.453 -24.934 1.00 123.32 603 THR B O 1
ATOM 4879 N N . HIS B 1 338 ? -24.746 11.469 -24.571 1.00 134.54 604 HIS B N 1
ATOM 4880 C CA . HIS B 1 338 ? -24.621 10.527 -25.693 1.00 139.78 604 HIS B CA 1
ATOM 4881 C C . HIS B 1 338 ? -25.927 10.347 -26.482 1.00 148.07 604 HIS B C 1
ATOM 4882 O O . HIS B 1 338 ? -26.968 10.884 -26.095 1.00 150.17 604 HIS B O 1
ATOM 4889 N N . ASN B 1 339 ? -25.852 9.596 -27.588 1.00 33.18 605 ASN B N 1
ATOM 4890 C CA . ASN B 1 339 ? -26.983 9.382 -28.502 1.00 33.69 605 ASN B CA 1
ATOM 4891 C C . ASN B 1 339 ? -27.531 7.956 -28.439 1.00 33.69 605 ASN B C 1
ATOM 4892 O O . ASN B 1 339 ? -26.772 6.998 -28.550 1.00 33.60 605 ASN B O 1
#

Organism: Streptococcus pyogenes (NCBI:txid1314)

InterPro domains:
  IPR013552 Thioester domain [PF08341] (106-205)
  IPR013552 Thioester domain [PF08341] (423-554)
  IPR013783 Immunoglobulin-like fold [G3DSA:2.60.40.10] (291-388)
  IPR023849 TQXA domain [TIGR03934] (154-194)
  IPR023849 TQXA domain [TIGR03934] (481-522)
  IPR041033 SpaA-like, prealbumin fold domain subgroup 1 [PF17802] (304-370)
  IPR053671 Pilus tip thioester-containing adhesin [NF033396] (22-748)
  IPR055382 Domain of unknown function DUF7601 [PF24547] (604-717)

Sequence (608 aa):
TSVLIRKYAIGDYSKLLEGATLQLTRVFSSNDIGERIELSDGTYTLTELNSPAGYSIAEPITFKVEAGKVYTIIDGKQIENPNKEIVEPYSVEAYNDFEEFSVLTTQNYAKFYYAKNKNGSSQVVYCFNADLKSPPDSEDGGKTTPDFTTGEVKYTHIAGRDLFKYTVKPRDTDPDTFLKHIKKVIEKGYREKGQAIEYSGLTETQLRAATQLAIYYFTDSAELDKDKLKDYHGFGDNDSTLAVAKILVEYAQDSNPPQLTDLDFFIPNNNKYQSLIGTQWHPEDLVDIIREDKKEVIPVTTSVLIRKYAIGDYSKLLEGATLQLTGDQARVFSSNDIGERIELSDGTYTLTELNSPAGYSIAEPITFKVEAGKVYTIIDGKQIENPNKEIVEPYSVEAYNDFEEFSVLTTQNYAKFYYAKNKNGSSQVVYCFNADLKSPPDSEDGGKTTPDFTTGEVKYTHIAGRDLFKYTVKPRDTDPDTFLKHIKKVIEKGYREKGQAIEYSGLTETQLRAATQLAIYYFTDSAELDKDKLKDYHGFGDNDSTLAVAKILVEYAQDSNPPQLTDLDFFIPNNNKYQSLIGTQWHPEDLVDIIREDKKEVIPVTHN

Radius of gyration: 30.58 Å; Cα contacts (8 Å, |Δi|>4): 1371; chains: 2; bounding box: 50×87×82 Å

Solvent-accessible surface area: 27984 Å² total

B-factor: mean 26.73, std 17.33, range [5.59, 150.17]

Foldseek 3Di:
DKAFAFEPAQLARLWTDWQFFKDKCDTDTHDTQTDIDDDDWDKMKMFGPGDPPQWDGDDIWIWTDDDNWIWTDDDNDTHTFQWWWFRGFQQWAKEFEQCDFDALAPHGLSRQIWTADPVGDIWTKAFLEQQFDEGYYDDHGSPDDVCNVVSVKGKIKIKLGPCLSQADAFPDDDRVLLSQLLLQLLQVAQIDPPDDDPQPPHDSVLRVVLSNVLSCCGRVVDDLDQVSCCPRSPSVRDDSSSVVSVVSNVRSPDPDGRPDDIWMKIDISDPRHTTITTNDDDSPRIHHYNYYIYRNDDPDD/DKAFAFEPAFLARLWTDWAWWKWKAFCPIDTDTHDTQGDIDDDDWGKMKMFTPGDPPQWDGDDIWIWTDDDNWIWTDDDNDTHTFQKWWFRGFQQWAKEFFQCDADALAPHGPSRQIWTADPVGDIWTKAFLEQQFAEGYYDDHGSPDDPCNVVSVKGKIKIKLGPCLSQFDAFPDPDRVLLSQLLLQLLLLAQTDPPDDDDQPPHDSSLSSVLSNVLSCCGRVVDDLDQVSCCPRNPSVRDDSSSVVSVVSNVRSNDPDGRPDDIWMKIDISDVRHTIITTRDDDNPRIDHYPYYIYGDPDDDDDD

Secondary structure (DSSP, 8-state):
-EEEE---BTTB-SS-----EEEE--EEE--SS-EEEE--SEEEEEEEEEPPTTBPPPPPEEEEEETTEEEEEETTEEEE-S-EEESSSS-B-EEEESS---BSSSSB----EEEE-TTS-EEEEEES-TTSBPSPEETTTT---HHHHTTSS-EEEEES-S-GGG-SS-S-S-HHHHHHHHHHHHHHS--STT----STT--HHHHHHHHHHHHHHHHS-----HHHHTTSTTTT--HHHHHHHHHHHHHHHSSSPPSS---EEEEESSTTBPPEEESS--GGGEEEEE--B-B------/-EEEE---BTTB-SSPPP--EEEEE----EEEE--SS-EEEE--SEEEEEEEEEPPTTBPPPPPEEEEEETTEEEEEETTEEEE---EE-SSSS-B-EEEESS---BSSSSB----EEEE-TTS-EEEEEES-TTSBPSPEETTTT---HHHHTTSS-EEEEES-S-GGG-SS-S-S-HHHHHHHHHHHHHHS--STTPPP-STT--HHHHHHHHHHHHHHHHS-----HHHHTTSTTTT--HHHHHHHHHHHHHHHSSSPPSS---EEEEESSTTB--EEESS--GGG-EEEE--BPB--------

Nearest PDB structures (foldseek):
  2xi9-assembly1_A  TM=1.003E+00  e=7.425E-65  Streptococcus pyogenes
  2xi9-assembly2_B  TM=1.003E+00  e=1.296E-61  Streptococcus pyogenes
  2xid-assembly2_B  TM=9.750E-01  e=2.815E-56  Streptococcus pyogenes
  2xid-assembly1_A  TM=9.703E-01  e=1.405E-55  Streptococcus pyogenes
  2xic-assembly2_B  TM=9.664E-01  e=5.545E-54  Streptococcus pyogenes